Protein 3ZE3 (pdb70)

Sequence (583 aa):
GFTRIIKAAGYSSWKGLRRAAWINEAAFRQEGVAVLLCVVIAAWLDVDAVTRVLLISSSVMMLVMMIVEELLNSAIEAVVDRIGSEYHELSGRAKDLGSSAAVLIAIIDAVITWAILLWSHFGAWINEAAFRQEGVAVLLLCVVIAAWLLDVDAVTRVLLISSSVMMLVMIVEELLNSAIEAVVDRIGSEYHELSGRAKDLGSAAVLIAIIDAVITWAILLWSHFGRQEGVAVLLCVVVIAAWLDVDAVTRVLLISSSVVMLVMMIVELLNSAIEEAVVDRIGSEYHELSGRAKDLGSAAVLIAIIDAVITWAILLWSHFGAGYSSWKGLRRAAWIINEAAFRQEGVAVLLCVVIAAWLDVDAVTRVLLISSSSVMMLVMIVELLNSAIEAVVDRIGSEYHELSGRAKDLGSAAVLIAIIDAVITWAILLWSHFGVAVLLCVVIAAVDAVTRVLLISSVMMLVMIVELLNSAIEAVVDRIGSEYHELSGRAKDLGSAAVLIAIIDAVITWAILLWSHFGEGVAVLLCVVIAAWLDVDAVTRVLLISSSVMMLVMIVELLNSAIEEAVVDRIGSEYHELSGRRAKDLGSAAVLIAIIDAVITWAILLWSHFG

Solvent-accessible surface area: 27182 Å² total; per-residue (Å²): 58,152,100,81,107,100,127,43,49,34,93,4,156,115,0,34,135,24,14,106,102,69,108,48,73,14,79,125,34,6,73,51,13,111,104,30,31,80,81,0,51,205,32,129,21,87,38,16,14,49,3,9,0,7,25,17,10,18,30,9,14,2,2,31,0,4,8,21,0,3,56,5,3,7,61,42,40,18,121,103,184,54,117,50,11,36,128,0,72,103,27,0,47,41,0,15,105,31,1,59,90,29,6,91,87,8,28,61,65,4,51,182,65,67,127,96,112,50,76,101,64,84,45,15,62,41,38,24,6,40,18,36,20,38,13,2,54,0,12,17,20,117,22,90,18,25,13,23,2,8,0,5,24,7,11,16,18,13,19,1,2,18,2,3,30,15,0,3,76,3,4,7,54,31,47,37,121,139,165,68,115,34,9,10,68,0,63,14,5,0,15,0,0,19,56,19,0,71,68,4,9,96,51,2,43,42,42,19,28,200,98,60,161,121,209,139,69,32,85,49,26,109,103,32,48,85,77,0,66,202,14,132,15,90,25,19,14,66,9,10,0,36,41,13,18,33,19,20,57,2,3,40,32,3,16,31,0,3,56,3,4,5,64,38,44,19,120,108,182,62,133,46,12,25,62,0,67,81,0,0,55,16,0,19,98,34,1,72,68,4,10,94,39,2,36,30,23,5,45,152,66,67,140,101,114,17,150,28,173,118,0,37,167,14,2,104,95,80,46,65,52,8,77,72,17,9,54,4,10,113,57,0,42,87,18,0,68,164,12,101,13,82,17,25,4,54,2,9,0,12,25,10,0,22,18,0,15,1,2,13,0,2,18,4,0,4,55,18,8,4,66,103,30,33,125,130,178,55,130,46,13,12,126,0,68,99,29,0,58,34,0,10,102,35,0,24,74,4,1,32,60,3,1,36,38,2,0,128,68,72,21,50,174,59,27,122,104,34,37,82,112,7,91,79,81,21,24,10,52,5,11,7,15,28,13,17,23,20,23,56,1,2,75,38,3,10,36,0,5,47,23,2,5,78,20,167,9,11,124,171,58,108,85,10,34,101,0,26,7,5,0,13,0,0,15,26,16,0,74,56,5,11,92,61,4,47,57,39,7,64,183,66,122,119,124,175,31,102,62,23,116,106,37,28,70,82,0,61,206,48,136,21,89,15,20,12,56,3,9,0,9,27,11,12,19,19,14,24,1,2,60,29,3,14,33,0,3,56,3,4,18,64,8,4,23,58,74,46,162,35,163,3,67,175,0,85,95,43,0,55,36,0,18,102,23,0,68,77,6,9,94,64,4,43,52,37,6,41,166,72,79,147,97

CATH classification: 1.10.287.3610

InterPro domains:
  IPR000829 DAGK family [PF01219] (16-117)
  IPR000829 DAGK family [PS01069] (70-81)
  IPR000829 DAGK family [PTHR34299] (3-121)
  IPR033718 Diacylglycerol kinase, prokaryotic [cd14264] (9-117)
  IPR036945 Diacylglycerol kinase (DAGK) superfamily [G3DSA:1.10.287.3610] (1-122)

Foldseek 3Di:
DVVVVVVVVVVVVVLLVCQCVPDPVSVVLVVVLVVQLVCLVPDPDDPVLSCLLNVLSVVLVVLVSVLVVQLVVLVVVHPDDDDVSVVSNVVSVVVNVVSVVSNVVSCVVSVVVVVD/DVCPDPVNVVLVVVLVVQLVVLVPDPDDDVLSCLLNVLSVVLNVLVVVLVVQLVVLVVVHDPDDPVSVVSNVVSVVSSVVSVVSNVVSCCVSCPVVVD/DVLVVVLVVQLVVLVVDPDDPVLSCQLNVLSVVLVVLVVVLVVQLVVLVVVHDDDDPVSVVSNVVSVVSSVVSVVVSVVSCVVSVVVSVD/DDDVVVLVVCCCVPPPVLVVLVVVLVVQLVVLVVDPDDPVLSCLLNVLSVVLNVLVSVLVVQLCVLVVVDDDDDPVSVVSNVVSVVSSVVSVVSNVVSCVVSCVVVPD/DCLVVQLVVLVPDPVLSCLLNVLSVVLVVLVVVLVVQVCVQVPPPNVVDDGCPVSNVVSVVSSVVSVVSSVVSCCVSVVVVPD/DVCVLVVQLVVLVVDPDDPVLSCLLNVLSVVLVVLVVVLVVQVVVQVVCCVPPVDGDPCSNVVSVVSSVVSVVSNVVSCCVSVVVVPD

Organism: Escherichia coli (strain K12) (NCBI:txid83333)

Structure (mmCIF, N/CA/C/O backbone):
data_3ZE3
#
_entry.id   3ZE3
#
_cell.length_a   75.060
_cell.length_b   91.540
_cell.length_c   143.650
_cell.angle_alpha   90.00
_cell.angle_beta   90.00
_cell.angle_gamma   90.00
#
_symmetry.space_group_name_H-M   'P 21 21 21'
#
loop_
_entity.id
_entity.type
_entity.pdbx_description
1 polymer 'DIACYLGLYCEROL KINASE'
2 non-polymer (2R)-2,3-DIHYDROXYPROPYL(7Z)-PENTADEC-7-ENOATE
3 non-polymer (2S)-2,3-DIHYDROXYPROPYL(7Z)-PENTADEC-7-ENOATE
4 non-polymer 'ZINC ION'
5 non-polymer 'CITRATE ANION'
6 non-polymer 'ACETATE ION'
7 non-polymer 'SODIUM ION'
8 water water
#
loop_
_atom_site.group_PDB
_atom_site.id
_atom_site.type_symbol
_atom_site.label_atom_id
_atom_site.label_alt_id
_atom_site.label_comp_id
_atom_site.label_asym_id
_atom_site.label_entity_id
_atom_site.label_seq_id
_atom_site.pdbx_PDB_ins_code
_atom_site.Cartn_x
_atom_site.Cartn_y
_atom_site.Cartn_z
_atom_site.occupancy
_atom_site.B_iso_or_equiv
_atom_site.auth_seq_id
_atom_site.auth_comp_id
_atom_site.auth_asym_id
_atom_site.auth_atom_id
_atom_site.pdbx_PDB_model_num
ATOM 1 N N . GLY A 1 15 ? 51.732 44.796 93.629 1.00 102.60 6 GLY A N 1
ATOM 2 C CA . GLY A 1 15 ? 51.395 45.266 92.298 1.00 100.15 6 GLY A CA 1
ATOM 3 C C . GLY A 1 15 ? 49.901 45.253 92.037 1.00 100.97 6 GLY A C 1
ATOM 4 O O . GLY A 1 15 ? 49.329 46.254 91.612 1.00 95.34 6 GLY A O 1
ATOM 5 N N . PHE A 1 16 ? 49.269 44.114 92.299 1.00 108.21 7 PHE A N 1
ATOM 6 C CA . PHE A 1 16 ? 47.838 43.950 92.059 1.00 108.10 7 PHE A CA 1
ATOM 7 C C . PHE A 1 16 ? 46.986 44.677 93.098 1.00 97.64 7 PHE A C 1
ATOM 8 O O . PHE A 1 16 ? 46.063 45.413 92.750 1.00 89.88 7 PHE A O 1
ATOM 16 N N . THR A 1 17 ? 47.301 44.464 94.372 1.00 96.60 8 THR A N 1
ATOM 17 C CA . THR A 1 17 ? 46.574 45.104 95.463 1.00 91.90 8 THR A CA 1
ATOM 18 C C . THR A 1 17 ? 46.821 46.609 95.468 1.00 81.42 8 THR A C 1
ATOM 19 O O . THR A 1 17 ? 46.016 47.385 95.984 1.00 75.19 8 THR A O 1
ATOM 23 N N . ARG A 1 18 ? 47.945 47.005 94.884 1.00 83.35 9 ARG A N 1
ATOM 24 C CA . ARG A 1 18 ? 48.350 48.402 94.812 1.00 81.60 9 ARG A CA 1
ATOM 25 C C . ARG A 1 18 ? 47.516 49.183 93.795 1.00 74.72 9 ARG A C 1
ATOM 26 O O . ARG A 1 18 ? 47.187 50.351 94.014 1.00 69.84 9 ARG A O 1
ATOM 34 N N . ILE A 1 19 ? 47.173 48.531 92.688 1.00 69.34 10 ILE A N 1
ATOM 35 C CA . ILE A 1 19 ? 46.306 49.130 91.678 1.00 64.20 10 ILE A CA 1
ATOM 36 C C . ILE A 1 19 ? 44.906 49.345 92.242 1.00 56.97 10 ILE A C 1
ATOM 37 O O . ILE A 1 19 ? 44.289 50.389 92.028 1.00 50.65 10 ILE A O 1
ATOM 42 N N . ILE A 1 20 ? 44.413 48.343 92.964 1.00 59.28 11 ILE A N 1
ATOM 43 C CA . ILE A 1 20 ? 43.081 48.392 93.554 1.00 58.24 11 ILE A CA 1
ATOM 44 C C . ILE A 1 20 ? 42.966 49.524 94.567 1.00 52.47 11 ILE A C 1
ATOM 45 O O . ILE A 1 20 ? 41.994 50.280 94.554 1.00 50.20 11 ILE A O 1
ATOM 50 N N . LYS A 1 21 ? 43.961 49.632 95.443 1.00 47.19 12 LYS A N 1
ATOM 51 C CA . LYS A 1 21 ? 43.991 50.688 96.448 1.00 54.32 12 LYS A CA 1
ATOM 52 C C . LYS A 1 21 ? 44.005 52.062 95.790 1.00 48.47 12 LYS A C 1
ATOM 53 O O . LYS A 1 21 ? 43.262 52.960 96.184 1.00 39.28 12 LYS A O 1
ATOM 59 N N . ALA A 1 22 ? 44.853 52.210 94.778 1.00 41.50 13 ALA A N 1
ATOM 60 C CA . ALA A 1 22 ? 44.999 53.473 94.067 1.00 40.09 13 ALA A CA 1
ATOM 61 C C . ALA A 1 22 ? 43.717 53.837 93.322 1.00 40.09 13 ALA A C 1
ATOM 62 O O . ALA A 1 22 ? 43.329 55.004 93.264 1.00 34.42 13 ALA A O 1
ATOM 64 N N . ALA A 1 23 ? 43.064 52.829 92.754 1.00 40.58 14 ALA A N 1
ATOM 65 C CA . ALA A 1 23 ? 41.786 53.027 92.084 1.00 37.38 14 ALA A CA 1
ATOM 66 C C . ALA A 1 23 ? 40.742 53.548 93.067 1.00 37.74 14 ALA A C 1
ATOM 67 O O . ALA A 1 23 ? 39.952 54.432 92.735 1.00 36.22 14 ALA A O 1
ATOM 69 N N . GLY A 1 24 ? 40.747 52.994 94.277 1.00 37.32 15 GLY A N 1
ATOM 70 C CA . GLY A 1 24 ? 39.834 53.422 95.324 1.00 36.67 15 GLY A CA 1
ATOM 71 C C . GLY A 1 24 ? 40.020 54.879 95.706 1.00 34.05 15 GLY A C 1
ATOM 72 O O . GLY A 1 24 ? 39.045 55.609 95.895 1.00 33.52 15 GLY A O 1
ATOM 73 N N . TYR A 1 25 ? 41.275 55.305 95.820 1.00 33.71 16 TYR A N 1
ATOM 74 C CA . TYR A 1 25 ? 41.584 56.705 96.101 1.00 31.75 16 TYR A CA 1
ATOM 75 C C . TYR A 1 25 ? 41.096 57.595 94.965 1.00 29.72 16 TYR A C 1
ATOM 76 O O . TYR A 1 25 ? 40.532 58.666 95.203 1.00 28.50 16 TYR A O 1
ATOM 85 N N . SER A 1 26 ? 41.326 57.145 93.734 1.00 31.20 17 SER A N 1
ATOM 86 C CA A SER A 1 26 ? 40.939 57.898 92.542 0.84 28.94 17 SER A CA 1
ATOM 87 C CA B SER A 1 26 ? 40.944 57.913 92.554 0.16 29.50 17 SER A CA 1
ATOM 88 C C . SER A 1 26 ? 39.442 58.165 92.520 1.00 30.17 17 SER A C 1
ATOM 89 O O . SER A 1 26 ? 39.000 59.279 92.231 1.00 29.21 17 SER A O 1
ATOM 94 N N . TRP A 1 27 ? 38.665 57.131 92.827 1.00 30.86 18 TRP A N 1
ATOM 95 C CA . TRP A 1 27 ? 37.213 57.242 92.842 1.00 30.77 18 TRP A CA 1
ATOM 96 C C . TRP A 1 27 ? 36.720 58.209 93.917 1.00 41.40 18 TRP A C 1
ATOM 97 O O . TRP A 1 27 ? 35.800 58.991 93.679 1.00 36.45 18 TRP A O 1
ATOM 108 N N . LYS A 1 28 ? 37.334 58.153 95.096 1.00 34.97 19 LYS A N 1
ATOM 109 C CA . LYS A 1 28 ? 37.017 59.091 96.168 1.00 35.46 19 LYS A CA 1
ATOM 110 C C . LYS A 1 28 ? 37.339 60.523 95.750 1.00 26.08 19 LYS A C 1
ATOM 111 O O . LYS A 1 28 ? 36.653 61.464 96.145 1.00 32.76 19 LYS A O 1
ATOM 117 N N . GLY A 1 29 ? 38.391 60.683 94.953 1.00 25.49 20 GLY A N 1
ATOM 118 C CA . GLY A 1 29 ? 38.783 61.996 94.475 1.00 32.56 20 GLY A CA 1
ATOM 119 C C . GLY A 1 29 ? 37.764 62.571 93.509 1.00 28.77 20 GLY A C 1
ATOM 120 O O . GLY A 1 29 ? 37.364 63.731 93.624 1.00 32.97 20 GLY A O 1
ATOM 121 N N . LEU A 1 30 ? 37.346 61.751 92.552 1.00 29.61 21 LEU A N 1
ATOM 122 C CA . LEU A 1 30 ? 36.353 62.159 91.565 1.00 29.23 21 LEU A CA 1
ATOM 123 C C . LEU A 1 30 ? 35.014 62.439 92.230 1.00 31.88 21 LEU A C 1
ATOM 124 O O . LEU A 1 30 ? 34.350 63.427 91.919 1.00 29.16 21 LEU A O 1
ATOM 129 N N . ARG A 1 31 ? 34.633 61.564 93.155 1.00 29.53 22 ARG A N 1
ATOM 130 C CA A ARG A 1 31 ? 33.365 61.693 93.862 0.51 33.22 22 ARG A CA 1
ATOM 131 C CA B ARG A 1 31 ? 33.363 61.693 93.861 0.49 33.26 22 ARG A CA 1
ATOM 132 C C . ARG A 1 31 ? 33.304 62.978 94.680 1.00 33.70 22 ARG A C 1
ATOM 133 O O . ARG A 1 31 ? 32.298 63.687 94.665 1.00 32.49 22 ARG A O 1
ATOM 148 N N . ALA A 1 32 ? 34.387 63.270 95.396 1.00 34.18 23 ALA A N 1
ATOM 149 C CA . ALA A 1 32 ? 34.454 64.471 96.221 1.00 35.54 23 ALA A CA 1
ATOM 150 C C . ALA A 1 32 ? 34.405 65.736 95.367 1.00 31.19 23 ALA A C 1
ATOM 151 O O . ALA A 1 32 ? 33.687 66.680 95.691 1.00 32.90 23 ALA A O 1
ATOM 153 N N . ALA A 1 33 ? 35.163 65.752 94.274 1.00 26.47 24 ALA A N 1
ATOM 154 C CA . ALA A 1 33 ? 35.175 66.910 93.383 1.00 29.77 24 ALA A CA 1
ATOM 155 C C . ALA A 1 33 ? 33.785 67.145 92.794 1.00 27.56 24 ALA A C 1
ATOM 156 O O . ALA A 1 33 ? 33.316 68.279 92.717 1.00 30.27 24 ALA A O 1
ATOM 158 N N . TRP A 1 34 ? 33.132 66.059 92.395 1.00 28.49 25 TRP A N 1
ATOM 159 C CA . TRP A 1 34 ? 31.788 66.120 91.833 1.00 26.37 25 TRP A CA 1
ATOM 160 C C . TRP A 1 34 ? 30.783 66.649 92.849 1.00 28.81 25 TRP A C 1
ATOM 161 O O . TRP A 1 34 ? 30.062 67.604 92.579 1.00 29.68 25 TRP A O 1
ATOM 172 N N . ILE A 1 35 ? 30.747 66.028 94.023 1.00 31.75 26 ILE A N 1
ATOM 173 C CA . ILE A 1 35 ? 29.794 66.400 95.065 1.00 34.16 26 ILE A CA 1
ATOM 174 C C . ILE A 1 35 ? 29.962 67.843 95.545 1.00 34.18 26 ILE A C 1
ATOM 175 O O . ILE A 1 35 ? 28.978 68.540 95.800 1.00 32.98 26 ILE A O 1
ATOM 180 N N . ASN A 1 36 ? 31.209 68.293 95.642 1.00 28.19 27 ASN A N 1
ATOM 181 C CA . ASN A 1 36 ? 31.510 69.569 96.287 1.00 33.69 27 ASN A CA 1
ATOM 182 C C . ASN A 1 36 ? 31.231 70.835 95.469 1.00 35.87 27 ASN A C 1
ATOM 183 O O . ASN A 1 36 ? 30.927 71.879 96.040 1.00 34.51 27 ASN A O 1
ATOM 188 N N . GLU A 1 37 ? 31.339 70.759 94.146 1.00 25.17 28 GLU A N 1
ATOM 189 C CA . GLU A 1 37 ? 31.156 71.963 93.329 1.00 32.14 28 GLU A CA 1
ATOM 190 C C . GLU A 1 37 ? 30.352 71.747 92.053 1.00 31.07 28 GLU A C 1
ATOM 191 O O . GLU A 1 37 ? 30.673 70.876 91.244 1.00 30.53 28 GLU A O 1
ATOM 197 N N . ALA A 1 38 ? 29.319 72.566 91.874 1.00 28.68 29 ALA A N 1
ATOM 198 C CA . ALA A 1 38 ? 28.555 72.585 90.632 1.00 32.30 29 ALA A CA 1
ATOM 199 C C . ALA A 1 38 ? 29.453 72.891 89.434 1.00 24.73 29 ALA A C 1
ATOM 200 O O . ALA A 1 38 ? 29.242 72.368 88.342 1.00 23.89 29 ALA A O 1
ATOM 202 N N . ALA A 1 39 ? 30.456 73.738 89.644 1.00 25.03 30 ALA A N 1
ATOM 203 C CA . ALA A 1 39 ? 31.368 74.117 88.567 1.00 28.51 30 ALA A CA 1
ATOM 204 C C . ALA A 1 39 ? 32.134 72.906 88.042 1.00 28.55 30 ALA A C 1
ATOM 205 O O . ALA A 1 39 ? 32.356 72.779 86.838 1.00 22.16 30 ALA A O 1
ATOM 207 N N . PHE A 1 40 ? 32.535 72.018 88.948 1.00 23.00 31 PHE A N 1
ATOM 208 C CA . PHE A 1 40 ? 33.219 70.794 88.542 1.00 25.98 31 PHE A CA 1
ATOM 209 C C . PHE A 1 40 ? 32.271 69.848 87.814 1.00 25.40 31 PHE A C 1
ATOM 210 O O . PHE A 1 40 ? 32.640 69.245 86.807 1.00 26.18 31 PHE A O 1
ATOM 218 N N . ARG A 1 41 ? 31.054 69.710 88.334 1.00 22.45 32 ARG A N 1
ATOM 219 C CA . ARG A 1 41 ? 30.046 68.870 87.691 1.00 24.30 32 ARG A CA 1
ATOM 220 C C . ARG A 1 41 ? 29.787 69.335 86.260 1.00 25.74 32 ARG A C 1
ATOM 221 O O . ARG A 1 41 ? 29.706 68.525 85.339 1.00 25.71 32 ARG A O 1
ATOM 229 N N . GLN A 1 42 ? 29.678 70.647 86.082 1.00 26.78 33 GLN A N 1
ATOM 230 C CA . GLN A 1 42 ? 29.388 71.216 84.771 1.00 25.96 33 GLN A CA 1
ATOM 231 C C . GLN A 1 42 ? 30.579 71.079 83.823 1.00 24.05 33 GLN A C 1
ATOM 232 O O . GLN A 1 42 ? 30.404 70.856 82.628 1.00 26.07 33 GLN A O 1
ATOM 238 N N . GLU A 1 43 ? 31.787 71.201 84.363 1.00 25.20 34 GLU A N 1
ATOM 239 C CA . GLU A 1 43 ? 32.988 70.941 83.582 1.00 25.79 34 GLU A CA 1
ATOM 240 C C . GLU A 1 43 ? 33.036 69.476 83.147 1.00 27.64 34 GLU A C 1
ATOM 241 O O . GLU A 1 43 ? 33.362 69.170 82.002 1.00 29.91 34 GLU A O 1
ATOM 247 N N . GLY A 1 44 ? 32.708 68.575 84.071 1.00 27.87 35 GLY A N 1
ATOM 248 C CA . GLY A 1 44 ? 32.653 67.154 83.775 1.00 26.94 35 GLY A CA 1
ATOM 249 C C . GLY A 1 44 ? 31.658 66.827 82.674 1.00 31.64 35 GLY A C 1
ATOM 250 O O . GLY A 1 44 ? 31.937 66.012 81.794 1.00 31.61 35 GLY A O 1
ATOM 251 N N . VAL A 1 45 ? 30.493 67.468 82.726 1.00 28.93 36 VAL A N 1
ATOM 252 C CA . VAL A 1 45 ? 29.493 67.348 81.667 1.00 29.68 36 VAL A CA 1
ATOM 253 C C . VAL A 1 45 ? 30.071 67.774 80.320 1.00 29.36 36 VAL A C 1
ATOM 254 O O . VAL A 1 45 ? 29.914 67.076 79.313 1.00 28.72 36 VAL A O 1
ATOM 258 N N . ALA A 1 46 ? 30.754 68.915 80.312 1.00 24.36 37 ALA A N 1
ATOM 259 C CA . ALA A 1 46 ? 31.335 69.447 79.083 1.00 28.10 37 ALA A CA 1
ATOM 260 C C . ALA A 1 46 ? 32.391 68.506 78.507 1.00 30.49 37 ALA A C 1
ATOM 261 O O . ALA A 1 46 ? 32.433 68.267 77.301 1.00 29.05 37 ALA A O 1
ATOM 263 N N . VAL A 1 47 ? 33.252 67.985 79.372 1.00 27.68 38 VAL A N 1
ATOM 264 C CA . VAL A 1 47 ? 34.310 67.084 78.932 1.00 26.89 38 VAL A CA 1
ATOM 265 C C . VAL A 1 47 ? 33.730 65.784 78.376 1.00 25.56 38 VAL A C 1
ATOM 266 O O . VAL A 1 47 ? 34.134 65.321 77.309 1.00 28.74 38 VAL A O 1
ATOM 270 N N . LEU A 1 48 ? 32.769 65.214 79.093 1.00 30.01 39 LEU A N 1
ATOM 271 C CA . LEU A 1 48 ? 32.107 63.989 78.650 1.00 36.27 39 LEU A CA 1
ATOM 272 C C . LEU A 1 48 ? 31.382 64.168 77.317 1.00 38.32 39 LEU A C 1
ATOM 273 O O . LEU A 1 48 ? 31.463 63.306 76.436 1.00 34.55 39 LEU A O 1
ATOM 278 N N . LEU A 1 49 ? 30.675 65.286 77.173 1.00 30.83 40 LEU A N 1
ATOM 279 C CA . LEU A 1 49 ? 30.007 65.603 75.912 1.00 37.38 40 LEU A CA 1
ATOM 280 C C . LEU A 1 49 ? 31.008 65.707 74.768 1.00 32.43 40 LEU A C 1
ATOM 281 O O . LEU A 1 49 ? 30.764 65.203 73.676 1.00 29.09 40 LEU A O 1
ATOM 286 N N . CYS A 1 50 ? 32.135 66.365 75.022 1.00 27.39 41 CYS A N 1
ATOM 287 C CA . CYS A 1 50 ? 33.173 66.510 74.004 1.00 31.98 41 CYS A CA 1
ATOM 288 C C . CYS A 1 50 ? 33.759 65.161 73.583 1.00 30.51 41 CYS A C 1
ATOM 289 O O . CYS A 1 50 ? 34.015 64.928 72.399 1.00 27.07 41 CYS A O 1
ATOM 292 N N . VAL A 1 51 ? 33.971 64.281 74.557 1.00 27.08 42 VAL A N 1
ATOM 293 C CA . VAL A 1 51 ? 34.499 62.948 74.286 1.00 35.51 42 VAL A CA 1
ATOM 294 C C . VAL A 1 51 ? 33.519 62.130 73.441 1.00 30.80 42 VAL A C 1
ATOM 295 O O . VAL A 1 51 ? 33.918 61.463 72.484 1.00 33.68 42 VAL A O 1
ATOM 299 N N . VAL A 1 52 ? 32.238 62.194 73.793 1.00 30.60 43 VAL A N 1
ATOM 300 C CA . VAL A 1 52 ? 31.196 61.502 73.030 1.00 33.78 43 VAL A CA 1
ATOM 301 C C . VAL A 1 52 ? 31.120 62.019 71.595 1.00 36.07 43 VAL A C 1
ATOM 302 O O . VAL A 1 52 ? 31.065 61.237 70.642 1.00 40.37 43 VAL A O 1
ATOM 306 N N . ILE A 1 53 ? 31.123 63.340 71.448 1.00 32.94 44 ILE A N 1
ATOM 307 C CA . ILE A 1 53 ? 31.110 63.968 70.130 1.00 33.38 44 ILE A CA 1
ATOM 308 C C . ILE A 1 53 ? 32.308 63.533 69.289 1.00 39.86 44 ILE A C 1
ATOM 309 O O . ILE A 1 53 ? 32.158 63.132 68.131 1.00 39.92 44 ILE A O 1
ATOM 314 N N . ALA A 1 54 ? 33.498 63.613 69.878 1.00 33.52 45 ALA A N 1
ATOM 315 C CA . ALA A 1 54 ? 34.720 63.214 69.188 1.00 39.98 45 ALA A CA 1
ATOM 316 C C . ALA A 1 54 ? 34.658 61.751 68.753 1.00 30.85 45 ALA A C 1
ATOM 317 O O . ALA A 1 54 ? 35.158 61.393 67.694 1.00 33.76 45 ALA A O 1
ATOM 319 N N . ALA A 1 55 ? 34.032 60.916 69.576 1.00 41.95 46 ALA A N 1
ATOM 320 C CA . ALA A 1 55 ? 33.932 59.488 69.295 1.00 48.09 46 ALA A CA 1
ATOM 321 C C . ALA A 1 55 ? 33.043 59.192 68.089 1.00 48.67 46 ALA A C 1
ATOM 322 O O . ALA A 1 55 ? 33.212 58.171 67.424 1.00 49.11 46 ALA A O 1
ATOM 324 N N . TRP A 1 56 ? 32.103 60.090 67.809 1.00 43.87 47 TRP A N 1
ATOM 325 C CA . TRP A 1 56 ? 31.152 59.887 66.719 1.00 48.22 47 TRP A CA 1
ATOM 326 C C . TRP A 1 56 ? 31.485 60.710 65.475 1.00 43.65 47 TRP A C 1
ATOM 327 O O . TRP A 1 56 ? 30.917 60.489 64.408 1.00 47.33 47 TRP A O 1
ATOM 338 N N . LEU A 1 57 ? 32.406 61.654 65.619 1.00 46.79 48 LEU A N 1
ATOM 339 C CA . LEU A 1 57 ? 32.818 62.511 64.512 1.00 46.48 48 LEU A CA 1
ATOM 340 C C . LEU A 1 57 ? 33.497 61.711 63.402 1.00 50.15 48 LEU A C 1
ATOM 341 O O . LEU A 1 57 ? 34.240 60.767 63.674 1.00 50.37 48 LEU A O 1
ATOM 346 N N . ASP A 1 58 ? 33.245 62.093 62.153 1.00 49.15 49 ASP A N 1
ATOM 347 C CA . ASP A 1 58 ? 33.898 61.453 61.016 1.00 45.21 49 ASP A CA 1
ATOM 348 C C . ASP A 1 58 ? 35.215 62.156 60.694 1.00 43.86 49 ASP A C 1
ATOM 349 O O . ASP A 1 58 ? 35.306 62.935 59.745 1.00 60.53 49 ASP A O 1
ATOM 354 N N . VAL A 1 59 ? 36.230 61.880 61.505 1.00 42.86 50 VAL A N 1
ATOM 355 C CA . VAL A 1 59 ? 37.560 62.440 61.317 1.00 44.05 50 VAL A CA 1
ATOM 356 C C . VAL A 1 59 ? 38.548 61.287 61.388 1.00 43.06 50 VAL A C 1
ATOM 357 O O . VAL A 1 59 ? 38.166 60.172 61.739 1.00 41.58 50 VAL A O 1
ATOM 361 N N . ASP A 1 60 ? 39.813 61.538 61.063 1.00 42.65 51 ASP A N 1
ATOM 362 C CA . ASP A 1 60 ? 40.808 60.475 61.160 1.00 37.24 51 ASP A CA 1
ATOM 363 C C . ASP A 1 60 ? 41.209 60.201 62.612 1.00 34.40 51 ASP A C 1
ATOM 364 O O . ASP A 1 60 ? 40.829 60.940 63.525 1.00 32.14 51 ASP A O 1
ATOM 369 N N . ALA A 1 61 ? 41.973 59.132 62.807 1.00 33.68 52 ALA A N 1
ATOM 370 C CA . ALA A 1 61 ? 42.336 58.656 64.135 1.00 31.28 52 ALA A CA 1
ATOM 371 C C . ALA A 1 61 ? 43.086 59.704 64.950 1.00 29.23 52 ALA A C 1
ATOM 372 O O . ALA A 1 61 ? 42.773 59.929 66.120 1.00 28.16 52 ALA A O 1
ATOM 374 N N . VAL A 1 62 ? 44.070 60.344 64.327 1.00 29.78 53 VAL A N 1
ATOM 375 C CA . VAL A 1 62 ? 44.892 61.327 65.026 1.00 29.02 53 VAL A CA 1
ATOM 376 C C . VAL A 1 62 ? 44.094 62.552 65.475 1.00 29.07 53 VAL A C 1
ATOM 377 O O . VAL A 1 62 ? 44.325 63.080 66.564 1.00 29.73 53 VAL A O 1
ATOM 381 N N . THR A 1 63 ? 43.157 62.997 64.643 1.00 30.67 54 THR A N 1
ATOM 382 C CA . THR A 1 63 ? 42.293 64.118 65.000 1.00 33.97 54 THR A CA 1
ATOM 383 C C . THR A 1 63 ? 41.388 63.748 66.172 1.00 32.65 54 THR A C 1
ATOM 384 O O . THR A 1 63 ? 41.199 64.539 67.096 1.00 30.07 54 THR A O 1
ATOM 388 N N . ARG A 1 64 ? 40.836 62.539 66.127 1.00 29.64 55 ARG A N 1
ATOM 389 C CA . ARG A 1 64 ? 39.962 62.055 67.189 1.00 31.68 55 ARG A CA 1
ATOM 390 C C . ARG A 1 64 ? 40.693 62.060 68.530 1.00 28.88 55 ARG A C 1
ATOM 391 O O . ARG A 1 64 ? 40.147 62.487 69.550 1.00 29.36 55 ARG A O 1
ATOM 399 N N . VAL A 1 65 ? 41.937 61.594 68.518 1.00 26.87 56 VAL A N 1
ATOM 400 C CA . VAL A 1 65 ? 42.758 61.572 69.723 1.00 23.14 56 VAL A CA 1
ATOM 401 C C . VAL A 1 65 ? 43.042 62.978 70.248 1.00 28.59 56 VAL A C 1
ATOM 402 O O . VAL A 1 65 ? 42.959 63.226 71.454 1.00 30.41 56 VAL A O 1
ATOM 406 N N . LEU A 1 66 ? 43.367 63.897 69.342 1.00 25.71 57 LEU A N 1
ATOM 407 C CA . LEU A 1 66 ? 43.647 65.279 69.732 1.00 26.01 57 LEU A CA 1
ATOM 408 C C . LEU A 1 66 ? 42.431 65.944 70.370 1.00 26.04 57 LEU A C 1
ATOM 409 O O . LEU A 1 66 ? 42.558 66.689 71.337 1.00 25.21 57 LEU A O 1
ATOM 414 N N . LEU A 1 67 ? 41.252 65.672 69.823 1.00 23.51 58 LEU A N 1
ATOM 415 C CA . LEU A 1 67 ? 40.017 66.204 70.382 1.00 25.58 58 LEU A CA 1
ATOM 416 C C . LEU A 1 67 ? 39.780 65.658 71.787 1.00 31.66 58 LEU A C 1
ATOM 417 O O . LEU A 1 67 ? 39.435 66.401 72.707 1.00 27.44 58 LEU A O 1
ATOM 422 N N . ILE A 1 68 ? 39.981 64.355 71.947 1.00 29.47 59 ILE A N 1
ATOM 423 C CA . ILE A 1 68 ? 39.759 63.704 73.231 1.00 28.93 59 ILE A CA 1
ATOM 424 C C . ILE A 1 68 ? 40.819 64.070 74.270 1.00 22.46 59 ILE A C 1
ATOM 425 O O . ILE A 1 68 ? 40.482 64.471 75.378 1.00 24.31 59 ILE A O 1
ATOM 430 N N . SER A 1 69 ? 42.092 63.952 73.907 1.00 20.63 60 SER A N 1
ATOM 431 C CA A SER A 1 69 ? 43.178 64.198 74.850 0.46 25.00 60 SER A CA 1
ATOM 432 C CA B SER A 1 69 ? 43.183 64.201 74.846 0.54 25.06 60 SER A CA 1
ATOM 433 C C . SER A 1 69 ? 43.225 65.646 75.333 1.00 28.40 60 SER A C 1
ATOM 434 O O . SER A 1 69 ? 43.639 65.916 76.460 1.00 25.83 60 SER A O 1
ATOM 439 N N . SER A 1 70 ? 42.797 66.574 74.483 1.00 24.57 61 SER A N 1
ATOM 440 C CA . SER A 1 70 ? 42.817 67.981 74.862 1.00 24.58 61 SER A CA 1
ATOM 441 C C . SER A 1 70 ? 41.826 68.273 75.990 1.00 28.14 61 SER A C 1
ATOM 442 O O . SER A 1 70 ? 42.148 69.011 76.917 1.00 24.94 61 SER A O 1
ATOM 445 N N . VAL A 1 71 ? 40.631 67.688 75.923 1.00 24.97 62 VAL A N 1
ATOM 446 C CA . VAL A 1 71 ? 39.659 67.875 77.002 1.00 26.72 62 VAL A CA 1
ATOM 447 C C . VAL A 1 71 ? 40.004 67.033 78.236 1.00 28.00 62 VAL A C 1
ATOM 448 O O . VAL A 1 71 ? 39.725 67.436 79.362 1.00 26.51 62 VAL A O 1
ATOM 452 N N . MET A 1 72 ? 40.615 65.869 78.031 1.00 24.65 63 MET A N 1
ATOM 453 C CA A MET A 1 72 ? 41.080 65.029 79.137 0.53 29.64 63 MET A CA 1
ATOM 454 C CA B MET A 1 72 ? 41.033 65.059 79.166 0.47 29.40 63 MET A CA 1
ATOM 455 C C . MET A 1 72 ? 42.156 65.746 79.943 1.00 28.86 63 MET A C 1
ATOM 456 O O . MET A 1 72 ? 42.223 65.629 81.168 1.00 22.66 63 MET A O 1
ATOM 465 N N . LEU A 1 73 ? 43.012 66.482 79.237 1.00 16.74 64 LEU A N 1
ATOM 466 C CA . LEU A 1 73 ? 44.081 67.240 79.885 1.00 22.37 64 LEU A CA 1
ATOM 467 C C . LEU A 1 73 ? 43.496 68.312 80.799 1.00 19.66 64 LEU A C 1
ATOM 468 O O . LEU A 1 73 ? 44.030 68.576 81.873 1.00 22.22 64 LEU A O 1
ATOM 473 N N . VAL A 1 74 ? 42.401 68.927 80.363 1.00 20.17 65 VAL A N 1
ATOM 474 C CA . VAL A 1 74 ? 41.695 69.903 81.190 1.00 25.50 65 VAL A CA 1
ATOM 475 C C . VAL A 1 74 ? 41.308 69.290 82.534 1.00 28.35 65 VAL A C 1
ATOM 476 O O . VAL A 1 74 ? 41.515 69.898 83.580 1.00 24.43 65 VAL A O 1
ATOM 480 N N . MET A 1 75 ? 40.770 68.074 82.500 1.00 21.24 66 MET A N 1
ATOM 481 C CA A MET A 1 75 ? 40.350 67.379 83.713 0.66 24.53 66 MET A CA 1
ATOM 482 C CA B MET A 1 75 ? 40.355 67.397 83.726 0.34 24.18 66 MET A CA 1
ATOM 483 C C . MET A 1 75 ? 41.545 67.003 84.590 1.00 22.42 66 MET A C 1
ATOM 484 O O . MET A 1 75 ? 41.495 67.125 85.812 1.00 25.57 66 MET A O 1
ATOM 493 N N . ILE A 1 76 ? 42.615 66.543 83.950 1.00 20.98 67 ILE A N 1
ATOM 494 C CA . ILE A 1 76 ? 43.839 66.180 84.653 1.00 23.48 67 ILE A CA 1
ATOM 495 C C . ILE A 1 76 ? 44.411 67.372 85.422 1.00 27.28 67 ILE A C 1
ATOM 496 O O . ILE A 1 76 ? 44.735 67.268 86.605 1.00 19.73 67 ILE A O 1
ATOM 501 N N . VAL A 1 77 ? 44.524 68.507 84.740 1.00 18.96 68 VAL A N 1
ATOM 502 C CA . VAL A 1 77 ? 45.072 69.715 85.348 1.00 20.36 68 VAL A CA 1
ATOM 503 C C . VAL A 1 77 ? 44.128 70.256 86.424 1.00 22.64 68 VAL A C 1
ATOM 504 O O . VAL A 1 77 ? 44.572 70.717 87.476 1.00 23.32 68 VAL A O 1
ATOM 508 N N . GLU A 1 78 ? 42.829 70.191 86.155 1.00 20.47 69 GLU A N 1
ATOM 509 C CA A GLU A 1 78 ? 41.824 70.601 87.129 0.57 25.01 69 GLU A CA 1
ATOM 510 C CA B GLU A 1 78 ? 41.822 70.597 87.127 0.43 24.93 69 GLU A CA 1
ATOM 511 C C . GLU A 1 78 ? 41.965 69.796 88.417 1.00 25.61 69 GLU A C 1
ATOM 512 O O . GLU A 1 78 ? 41.883 70.344 89.513 1.00 26.64 69 GLU A O 1
ATOM 523 N N . LEU A 1 79 ? 42.185 68.493 88.278 1.00 20.67 70 LEU A N 1
ATOM 524 C CA . LEU A 1 79 ? 42.319 67.619 89.440 1.00 20.89 70 LEU A CA 1
ATOM 525 C C . LEU A 1 79 ? 43.628 67.866 90.192 1.00 24.48 70 LEU A C 1
ATOM 526 O O . LEU A 1 79 ? 43.649 67.879 91.421 1.00 24.83 70 LEU A O 1
ATOM 531 N N . LEU A 1 80 ? 44.717 68.069 89.454 1.00 19.56 71 LEU A N 1
ATOM 532 C CA . LEU A 1 80 ? 46.010 68.355 90.071 1.00 21.67 71 LEU A CA 1
ATOM 533 C C . LEU A 1 80 ? 45.970 69.694 90.811 1.00 25.58 71 LEU A C 1
ATOM 534 O O . LEU A 1 80 ? 46.487 69.818 91.921 1.00 24.00 71 LEU A O 1
ATOM 539 N N . ASN A 1 81 ? 45.347 70.690 90.192 1.00 22.55 72 ASN A N 1
ATOM 540 C CA . ASN A 1 81 ? 45.181 71.989 90.831 1.00 26.99 72 ASN A CA 1
ATOM 541 C C . ASN A 1 81 ? 44.307 71.926 92.076 1.00 25.50 72 ASN A C 1
ATOM 542 O O . ASN A 1 81 ? 44.602 72.565 93.086 1.00 25.35 72 ASN A O 1
ATOM 547 N N . SER A 1 82 ? 43.220 71.165 91.996 1.00 21.56 73 SER A N 1
ATOM 548 C CA . SER A 1 82 ? 42.337 71.000 93.144 1.00 27.61 73 SER A CA 1
ATOM 549 C C . SER A 1 82 ? 43.060 70.304 94.288 1.00 21.49 73 SER A C 1
ATOM 550 O O . SER A 1 82 ? 42.793 70.581 95.458 1.00 25.46 73 SER A O 1
ATOM 553 N N . ALA A 1 83 ? 43.973 69.399 93.946 1.00 21.03 74 ALA A N 1
ATOM 554 C CA . ALA A 1 83 ? 44.790 68.726 94.952 1.00 24.12 74 ALA A CA 1
ATOM 555 C C . ALA A 1 83 ? 45.681 69.737 95.672 1.00 25.81 74 ALA A C 1
ATOM 556 O O . ALA A 1 83 ? 45.813 69.706 96.895 1.00 26.43 74 ALA A O 1
ATOM 558 N N . ILE A 1 84 ? 46.279 70.638 94.896 1.00 24.02 75 ILE A N 1
ATOM 559 C CA . ILE A 1 84 ? 47.145 71.677 95.435 1.00 28.72 75 ILE A CA 1
ATOM 560 C C . ILE A 1 84 ? 46.356 72.638 96.326 1.00 25.96 75 ILE A C 1
ATOM 561 O O . ILE A 1 84 ? 46.820 73.021 97.394 1.00 28.13 75 ILE A O 1
ATOM 566 N N . GLU A 1 85 ? 45.154 73.006 95.889 1.00 23.28 76 GLU A N 1
ATOM 567 C CA . GLU A 1 85 ? 44.278 73.855 96.691 1.00 27.87 76 GLU A CA 1
ATOM 568 C C . GLU A 1 85 ? 43.913 73.187 98.014 1.00 26.24 76 GLU A C 1
ATOM 569 O O . GLU A 1 85 ? 43.807 73.849 99.048 1.00 28.24 76 GLU A O 1
ATOM 575 N N . ALA A 1 86 ? 43.721 71.872 97.974 1.00 26.72 77 ALA A N 1
ATOM 576 C CA . ALA A 1 86 ? 43.393 71.115 99.176 1.00 30.73 77 ALA A CA 1
ATOM 577 C C . ALA A 1 86 ? 44.523 71.187 100.206 1.00 30.21 77 ALA A C 1
ATOM 578 O O . ALA A 1 86 ? 44.273 71.387 101.392 1.00 32.70 77 ALA A O 1
ATOM 580 N N . VAL A 1 87 ? 45.762 71.028 99.748 1.00 29.34 78 VAL A N 1
ATOM 581 C CA . VAL A 1 87 ? 46.914 71.119 100.640 1.00 40.78 78 VAL A CA 1
ATOM 582 C C . VAL A 1 87 ? 47.028 72.517 101.241 1.00 32.56 78 VAL A C 1
ATOM 583 O O . VAL A 1 87 ? 47.282 72.668 102.435 1.00 35.25 78 VAL A O 1
ATOM 587 N N . VAL A 1 88 ? 46.843 73.534 100.405 1.00 31.62 79 VAL A N 1
ATOM 588 C CA . VAL A 1 88 ? 46.902 74.918 100.865 1.00 32.18 79 VAL A CA 1
ATOM 589 C C . VAL A 1 88 ? 45.839 75.188 101.923 1.00 34.20 79 VAL A C 1
ATOM 590 O O . VAL A 1 88 ? 46.126 75.772 102.970 1.00 36.71 79 VAL A O 1
ATOM 594 N N . ASP A 1 89 ? 44.613 74.755 101.652 1.00 33.46 80 ASP A N 1
ATOM 595 C CA . ASP A 1 89 ? 43.527 74.905 102.613 1.00 35.73 80 ASP A CA 1
ATOM 596 C C . ASP A 1 89 ? 43.799 74.090 103.878 1.00 38.39 80 ASP A C 1
ATOM 597 O O . ASP A 1 89 ? 43.418 74.493 104.976 1.00 41.20 80 ASP A O 1
ATOM 602 N N . ARG A 1 90 ? 44.472 72.953 103.712 1.00 37.83 81 ARG A N 1
ATOM 603 C CA . ARG A 1 90 ? 44.874 72.108 104.835 1.00 40.68 81 ARG A CA 1
ATOM 604 C C . ARG A 1 90 ? 45.800 72.850 105.798 1.00 43.11 81 ARG A C 1
ATOM 605 O O . ARG A 1 90 ? 45.638 72.771 107.019 1.00 46.43 81 ARG A O 1
ATOM 613 N N . ILE A 1 91 ? 46.769 73.567 105.240 1.00 41.80 82 ILE A N 1
ATOM 614 C CA . ILE A 1 91 ? 47.762 74.277 106.040 1.00 50.78 82 ILE A CA 1
ATOM 615 C C . ILE A 1 91 ? 47.119 75.351 106.917 1.00 54.01 82 ILE A C 1
ATOM 616 O O . ILE A 1 91 ? 47.520 75.554 108.064 1.00 54.58 82 ILE A O 1
ATOM 621 N N . GLY A 1 92 ? 46.109 76.024 106.380 1.00 60.17 83 GLY A N 1
ATOM 622 C CA . GLY A 1 92 ? 45.405 77.049 107.128 1.00 68.58 83 GLY A CA 1
ATOM 623 C C . GLY A 1 92 ? 44.459 77.862 106.269 1.00 82.17 83 GLY A C 1
ATOM 624 O O . GLY A 1 92 ? 44.702 78.067 105.079 1.00 79.55 83 GLY A O 1
ATOM 625 N N . SER A 1 93 ? 43.371 78.323 106.878 1.00 96.06 84 SER A N 1
ATOM 626 C CA . SER A 1 93 ? 42.399 79.156 106.184 1.00 103.35 84 SER A CA 1
ATOM 627 C C . SER A 1 93 ? 42.850 80.612 106.167 1.00 106.15 84 SER A C 1
ATOM 628 O O . SER A 1 93 ? 42.320 81.428 105.412 1.00 108.47 84 SER A O 1
ATOM 631 N N . GLU A 1 94 ? 43.834 80.930 107.003 1.00 102.14 85 GLU A N 1
ATOM 632 C CA . GLU A 1 94 ? 44.348 82.292 107.096 1.00 100.14 85 GLU A CA 1
ATOM 633 C C . GLU A 1 94 ? 45.102 82.689 105.832 1.00 96.37 85 GLU A C 1
ATOM 634 O O . GLU A 1 94 ? 45.612 81.836 105.105 1.00 82.16 85 GLU A O 1
ATOM 640 N N . TYR A 1 95 ? 45.166 83.992 105.576 1.00 106.36 86 TYR A N 1
ATOM 641 C CA . TYR A 1 95 ? 45.865 84.506 104.406 1.00 107.18 86 TYR A CA 1
ATOM 642 C C . TYR A 1 95 ? 47.377 84.381 104.551 1.00 101.31 86 TYR A C 1
ATOM 643 O O . TYR A 1 95 ? 47.928 84.560 105.638 1.00 106.40 86 TYR A O 1
ATOM 652 N N . HIS A 1 96 ? 48.039 84.068 103.442 1.00 84.96 87 HIS A N 1
ATOM 653 C CA . HIS A 1 96 ? 49.494 84.050 103.386 1.00 74.13 87 HIS A CA 1
ATOM 654 C C . HIS A 1 96 ? 49.948 84.243 101.944 1.00 69.36 87 HIS A C 1
ATOM 655 O O . HIS A 1 96 ? 49.304 83.753 101.015 1.00 55.65 87 HIS A O 1
ATOM 662 N N . GLU A 1 97 ? 51.054 84.960 101.767 1.00 69.59 88 GLU A N 1
ATOM 663 C CA . GLU A 1 97 ? 51.556 85.309 100.441 1.00 66.18 88 GLU A CA 1
ATOM 664 C C . GLU A 1 97 ? 51.755 84.088 99.545 1.00 54.64 88 GLU A C 1
ATOM 665 O O . GLU A 1 97 ? 51.301 84.066 98.403 1.00 50.58 88 GLU A O 1
ATOM 671 N N . LEU A 1 98 ? 52.433 83.074 100.072 1.00 54.47 89 LEU A N 1
ATOM 672 C CA . LEU A 1 98 ? 52.748 81.877 99.298 1.00 53.65 89 LEU A CA 1
ATOM 673 C C . LEU A 1 98 ? 51.523 80.997 99.068 1.00 46.53 89 LEU A C 1
ATOM 674 O O . LEU A 1 98 ? 51.463 80.251 98.091 1.00 43.96 89 LEU A O 1
ATOM 679 N N . SER A 1 99 ? 50.550 81.084 99.969 1.00 48.41 90 SER A N 1
ATOM 680 C CA . SER A 1 99 ? 49.289 80.374 99.786 1.00 45.35 90 SER A CA 1
ATOM 681 C C . SER A 1 99 ? 48.558 80.935 98.573 1.00 39.56 90 SER A C 1
ATOM 682 O O . SER A 1 99 ? 48.054 80.186 97.734 1.00 32.91 90 SER A O 1
ATOM 685 N N . GLY A 1 100 ? 48.515 82.261 98.484 1.00 39.21 91 GLY A N 1
ATOM 686 C CA . GLY A 1 100 ? 47.896 82.933 97.355 1.00 35.80 91 GLY A CA 1
ATOM 687 C C . GLY A 1 100 ? 48.636 82.662 96.058 1.00 33.31 91 GLY A C 1
ATOM 688 O O . GLY A 1 100 ? 48.023 82.389 95.023 1.00 31.45 91 GLY A O 1
ATOM 689 N N . ARG A 1 101 ? 49.963 82.732 96.115 1.00 34.41 92 ARG A N 1
ATOM 690 C CA . ARG A 1 101 ? 50.796 82.468 94.945 1.00 33.48 92 ARG A CA 1
ATOM 691 C C . ARG A 1 101 ? 50.591 81.050 94.409 1.00 30.67 92 ARG A C 1
ATOM 692 O O . ARG A 1 101 ? 50.471 80.845 93.199 1.00 29.06 92 ARG A O 1
ATOM 700 N N . ALA A 1 102 ? 50.545 80.080 95.318 1.00 30.10 93 ALA A N 1
ATOM 701 C CA . ALA A 1 102 ? 50.338 78.682 94.947 1.00 28.81 93 ALA A CA 1
ATOM 702 C C . ALA A 1 102 ? 49.039 78.490 94.173 1.00 31.28 93 ALA A C 1
ATOM 703 O O . ALA A 1 102 ? 49.018 77.845 93.125 1.00 26.35 93 ALA A O 1
ATOM 705 N N . LYS A 1 103 ? 47.955 79.052 94.697 1.00 27.90 94 LYS A N 1
ATOM 706 C CA . LYS A 1 103 ? 46.663 78.958 94.027 1.00 28.26 94 LYS A CA 1
ATOM 707 C C . LYS A 1 103 ? 46.632 79.740 92.715 1.00 24.85 94 LYS A C 1
ATOM 708 O O . LYS A 1 103 ? 45.957 79.341 91.769 1.00 24.26 94 LYS A O 1
ATOM 714 N N . ASP A 1 104 ? 47.363 80.850 92.663 1.00 26.65 95 ASP A N 1
ATOM 715 C CA . ASP A 1 104 ? 47.427 81.665 91.455 1.00 27.15 95 ASP A CA 1
ATOM 716 C C . ASP A 1 104 ? 48.114 80.890 90.334 1.00 30.96 95 ASP A C 1
ATOM 717 O O . ASP A 1 104 ? 47.627 80.849 89.206 1.00 25.46 95 ASP A O 1
ATOM 722 N N . LEU A 1 105 ? 49.248 80.276 90.656 1.00 25.49 96 LEU A N 1
ATOM 723 C CA . LEU A 1 105 ? 50.011 79.504 89.680 1.00 29.74 96 LEU A CA 1
ATOM 724 C C . LEU A 1 105 ? 49.200 78.331 89.145 1.00 24.02 96 LEU A C 1
ATOM 725 O O . LEU A 1 105 ? 49.148 78.100 87.937 1.00 23.64 96 LEU A O 1
ATOM 730 N N . GLY A 1 106 ? 48.554 77.602 90.051 1.00 23.98 97 GLY A N 1
ATOM 731 C CA . GLY A 1 106 ? 47.757 76.448 89.677 1.00 19.29 97 GLY A CA 1
ATOM 732 C C . GLY A 1 106 ? 46.535 76.806 88.851 1.00 26.98 97 GLY A C 1
ATOM 733 O O . GLY A 1 106 ? 46.160 76.071 87.937 1.00 24.24 97 GLY A O 1
ATOM 734 N N . SER A 1 107 ? 45.906 77.931 89.178 1.00 24.50 98 SER A N 1
ATOM 735 C CA A SER A 1 107 ? 44.751 78.411 88.427 0.39 25.49 98 SER A CA 1
ATOM 736 C CA B SER A 1 107 ? 44.749 78.400 88.426 0.61 25.38 98 SER A CA 1
ATOM 737 C C . SER A 1 107 ? 45.151 78.796 87.008 1.00 29.67 98 SER A C 1
ATOM 738 O O . SER A 1 107 ? 44.411 78.552 86.056 1.00 26.19 98 SER A O 1
ATOM 743 N N . ALA A 1 108 ? 46.327 79.403 86.873 1.00 21.52 99 ALA A N 1
ATOM 744 C CA . ALA A 1 108 ? 46.840 79.785 85.561 1.00 24.59 99 ALA A CA 1
ATOM 745 C C . ALA A 1 108 ? 47.047 78.544 84.696 1.00 21.24 99 ALA A C 1
ATOM 746 O O . ALA A 1 108 ? 46.755 78.555 83.502 1.00 27.09 99 ALA A O 1
ATOM 748 N N . ALA A 1 109 ? 47.543 77.474 85.311 1.00 23.79 100 ALA A N 1
ATOM 749 C CA . ALA A 1 109 ? 47.765 76.214 84.606 1.00 24.92 100 ALA A CA 1
ATOM 750 C C . ALA A 1 109 ? 46.457 75.632 84.075 1.00 23.06 100 ALA A C 1
ATOM 751 O O . ALA A 1 109 ? 46.397 75.141 82.949 1.00 21.15 100 ALA A O 1
ATOM 753 N N . VAL A 1 110 ? 45.418 75.681 84.903 1.00 20.18 101 VAL A N 1
ATOM 754 C CA . VAL A 1 110 ? 44.089 75.223 84.518 1.00 23.18 101 VAL A CA 1
ATOM 755 C C . VAL A 1 110 ? 43.561 76.013 83.319 1.00 26.94 101 VAL A C 1
ATOM 756 O O . VAL A 1 110 ? 43.063 75.434 82.353 1.00 26.78 101 VAL A O 1
ATOM 760 N N . LEU A 1 111 ? 43.683 77.336 83.382 1.00 27.48 102 LEU A N 1
ATOM 761 C CA . LEU A 1 111 ? 43.202 78.198 82.305 1.00 27.67 102 LEU A CA 1
ATOM 762 C C . LEU A 1 111 ? 43.925 77.942 80.990 1.00 27.59 102 LEU A C 1
ATOM 763 O O . LEU A 1 111 ? 43.309 77.956 79.923 1.00 31.91 102 LEU A O 1
ATOM 768 N N . ILE A 1 112 ? 45.232 77.717 81.066 1.00 28.75 103 ILE A N 1
ATOM 769 C CA . ILE A 1 112 ? 46.006 77.390 79.878 1.00 32.43 103 ILE A CA 1
ATOM 770 C C . ILE A 1 112 ? 45.474 76.117 79.224 1.00 31.57 103 ILE A C 1
ATOM 771 O O . ILE A 1 112 ? 45.266 76.071 78.012 1.00 31.29 103 ILE A O 1
ATOM 776 N N . ALA A 1 113 ? 45.242 75.092 80.036 1.00 28.52 104 ALA A N 1
ATOM 777 C CA . ALA A 1 113 ? 44.710 73.827 79.541 1.00 24.80 104 ALA A CA 1
ATOM 778 C C . ALA A 1 113 ? 43.359 74.021 78.849 1.00 27.14 104 ALA A C 1
ATOM 779 O O . ALA A 1 113 ? 43.105 73.442 77.790 1.00 26.74 104 ALA A O 1
ATOM 781 N N . ILE A 1 114 ? 42.505 74.845 79.450 1.00 27.12 105 ILE A N 1
ATOM 782 C CA . ILE A 1 114 ? 41.170 75.103 78.914 1.00 29.05 105 ILE A CA 1
ATOM 783 C C . ILE A 1 114 ? 41.207 75.854 77.586 1.00 34.77 105 ILE A C 1
ATOM 784 O O . ILE A 1 114 ? 40.571 75.442 76.612 1.00 33.82 105 ILE A O 1
ATOM 789 N N . ILE A 1 115 ? 41.964 76.947 77.549 1.00 29.99 106 ILE A N 1
ATOM 790 C CA . ILE A 1 115 ? 42.080 77.751 76.338 1.00 32.97 106 ILE A CA 1
ATOM 791 C C . ILE A 1 115 ? 42.701 76.932 75.209 1.00 29.82 106 ILE A C 1
ATOM 792 O O . ILE A 1 115 ? 42.280 77.024 74.058 1.00 31.42 106 ILE A O 1
ATOM 797 N N . ASP A 1 116 ? 43.694 76.120 75.555 1.00 30.40 107 ASP A N 1
ATOM 798 C CA . ASP A 1 116 ? 44.324 75.214 74.603 1.00 32.46 107 ASP A CA 1
ATOM 799 C C . ASP A 1 116 ? 43.327 74.218 74.009 1.00 30.73 107 ASP A C 1
ATOM 800 O O . ASP A 1 116 ? 43.366 73.934 72.815 1.00 30.70 107 ASP A O 1
ATOM 805 N N . ALA A 1 117 ? 42.443 73.691 74.850 1.00 26.67 108 ALA A N 1
ATOM 806 C CA . ALA A 1 117 ? 41.428 72.742 74.405 1.00 27.11 108 ALA A CA 1
ATOM 807 C C . ALA A 1 117 ? 40.437 73.414 73.469 1.00 28.70 108 ALA A C 1
ATOM 808 O O . ALA A 1 117 ? 40.086 72.862 72.427 1.00 36.02 108 ALA A O 1
ATOM 810 N N . VAL A 1 118 ? 39.992 74.611 73.846 1.00 26.51 109 VAL A N 1
ATOM 811 C CA . VAL A 1 118 ? 39.037 75.369 73.044 1.00 28.97 109 VAL A CA 1
ATOM 812 C C . VAL A 1 118 ? 39.604 75.681 71.664 1.00 35.17 109 VAL A C 1
ATOM 813 O O . VAL A 1 118 ? 38.929 75.505 70.646 1.00 30.86 109 VAL A O 1
ATOM 817 N N . ILE A 1 119 ? 40.851 76.138 71.639 1.00 30.27 110 ILE A N 1
ATOM 818 C CA . ILE A 1 119 ? 41.525 76.463 70.387 1.00 34.49 110 ILE A CA 1
ATOM 819 C C . ILE A 1 119 ? 41.768 75.206 69.550 1.00 29.81 110 ILE A C 1
ATOM 820 O O . ILE A 1 119 ? 41.588 75.221 68.337 1.00 35.49 110 ILE A O 1
ATOM 825 N N . THR A 1 120 ? 42.172 74.120 70.206 1.00 34.17 111 THR A N 1
ATOM 826 C CA . THR A 1 120 ? 42.393 72.850 69.515 1.00 34.69 111 THR A CA 1
ATOM 827 C C . THR A 1 120 ? 41.120 72.393 68.814 1.00 33.92 111 THR A C 1
ATOM 828 O O . THR A 1 120 ? 41.143 72.013 67.643 1.00 35.72 111 THR A O 1
ATOM 832 N N . TRP A 1 121 ? 40.005 72.452 69.535 1.00 31.27 112 TRP A N 1
ATOM 833 C CA . TRP A 1 121 ? 38.714 72.068 68.978 1.00 37.79 112 TRP A CA 1
ATOM 834 C C . TRP A 1 121 ? 38.262 72.982 67.844 1.00 40.51 112 TRP A C 1
ATOM 835 O O . TRP A 1 121 ? 37.752 72.508 66.827 1.00 36.37 112 TRP A O 1
ATOM 846 N N . ALA A 1 122 ? 38.451 74.288 68.014 1.00 36.54 113 ALA A N 1
ATOM 847 C CA . ALA A 1 122 ? 38.052 75.247 66.985 1.00 40.81 113 ALA A CA 1
ATOM 848 C C . ALA A 1 122 ? 38.857 75.049 65.705 1.00 39.25 113 ALA A C 1
ATOM 849 O O . ALA A 1 122 ? 38.302 75.045 64.608 1.00 42.29 113 ALA A O 1
ATOM 851 N N . ILE A 1 123 ? 40.167 74.886 65.852 1.00 43.72 114 ILE A N 1
ATOM 852 C CA . ILE A 1 123 ? 41.047 74.675 64.706 1.00 46.41 114 ILE A CA 1
ATOM 853 C C . ILE A 1 123 ? 40.720 73.377 63.964 1.00 45.65 114 ILE A C 1
ATOM 854 O O . ILE A 1 123 ? 40.577 73.367 62.744 1.00 42.23 114 ILE A O 1
ATOM 859 N N . LEU A 1 124 ? 40.594 72.284 64.708 1.00 39.77 115 LEU A N 1
ATOM 860 C CA . LEU A 1 124 ? 40.358 70.981 64.095 1.00 40.10 115 LEU A CA 1
ATOM 861 C C . LEU A 1 124 ? 38.964 70.861 63.481 1.00 44.66 115 LEU A C 1
ATOM 862 O O . LEU A 1 124 ? 38.805 70.285 62.406 1.00 44.40 115 LEU A O 1
ATOM 867 N N . LEU A 1 125 ? 37.957 71.405 64.158 1.00 44.14 116 LEU A N 1
ATOM 868 C CA . LEU A 1 125 ? 36.598 71.371 63.626 1.00 46.14 116 LEU A CA 1
ATOM 869 C C . LEU A 1 125 ? 36.449 72.278 62.412 1.00 57.33 116 LEU A C 1
ATOM 870 O O . LEU A 1 125 ? 35.647 72.001 61.520 1.00 61.74 116 LEU A O 1
ATOM 875 N N . TRP A 1 126 ? 37.218 73.362 62.375 1.00 52.20 117 TRP A N 1
ATOM 876 C CA . TRP A 1 126 ? 37.197 74.235 61.207 1.00 61.79 117 TRP A CA 1
ATOM 877 C C . TRP A 1 126 ? 37.951 73.605 60.043 1.00 65.22 117 TRP A C 1
ATOM 878 O O . TRP A 1 126 ? 37.552 73.749 58.889 1.00 69.31 117 TRP A O 1
ATOM 889 N N . SER A 1 127 ? 39.042 72.911 60.351 1.00 61.67 118 SER A N 1
ATOM 890 C CA . SER A 1 127 ? 39.793 72.192 59.332 1.00 66.28 118 SER A CA 1
ATOM 891 C C . SER A 1 127 ? 38.932 71.073 58.762 1.00 69.00 118 SER A C 1
ATOM 892 O O . SER A 1 127 ? 38.994 70.771 57.571 1.00 77.25 118 SER A O 1
ATOM 895 N N . HIS A 1 128 ? 38.118 70.473 59.623 1.00 67.80 119 HIS A N 1
ATOM 896 C CA . HIS A 1 128 ? 37.221 69.397 59.220 1.00 76.93 119 HIS A CA 1
ATOM 897 C C . HIS A 1 128 ? 36.056 69.910 58.376 1.00 77.17 119 HIS A C 1
ATOM 898 O O . HIS A 1 128 ? 35.796 69.394 57.291 1.00 80.77 119 HIS A O 1
ATOM 905 N N . PHE A 1 129 ? 35.363 70.929 58.876 1.00 75.38 120 PHE A N 1
ATOM 906 C CA . PHE A 1 129 ? 34.184 71.461 58.198 1.00 86.53 120 PHE A CA 1
ATOM 907 C C . PHE A 1 129 ? 34.496 72.620 57.254 1.00 98.57 120 PHE A C 1
ATOM 908 O O . PHE A 1 129 ? 34.159 73.768 57.541 1.00 106.06 120 PHE A O 1
ATOM 916 N N . GLY A 1 130 ? 35.135 72.314 56.129 1.00 101.67 121 GLY A N 1
ATOM 917 C CA . GLY A 1 130 ? 35.353 73.292 55.077 1.00 109.21 121 GLY A CA 1
ATOM 918 C C . GLY A 1 130 ? 36.367 74.376 55.391 1.00 110.88 121 GLY A C 1
ATOM 919 O O . GLY A 1 130 ? 37.003 74.920 54.489 1.00 113.70 121 GLY A O 1
ATOM 921 N N . ALA B 1 33 ? 67.091 59.685 94.202 1.00 108.10 24 ALA B N 1
ATOM 922 C CA . ALA B 1 33 ? 66.850 58.753 95.297 1.00 108.85 24 ALA B CA 1
ATOM 923 C C . ALA B 1 33 ? 65.476 58.101 95.171 1.00 102.68 24 ALA B C 1
ATOM 924 O O . ALA B 1 33 ? 65.312 56.912 95.447 1.00 101.11 24 ALA B O 1
ATOM 926 N N . TRP B 1 34 ? 64.494 58.891 94.750 1.00 95.76 25 TRP B N 1
ATOM 927 C CA . TRP B 1 34 ? 63.129 58.408 94.578 1.00 88.12 25 TRP B CA 1
ATOM 928 C C . TRP B 1 34 ? 63.034 57.409 93.430 1.00 80.12 25 TRP B C 1
ATOM 929 O O . TRP B 1 34 ? 62.157 56.546 93.418 1.00 74.59 25 TRP B O 1
ATOM 940 N N . ILE B 1 35 ? 63.945 57.530 92.470 1.00 80.71 26 ILE B N 1
ATOM 941 C CA . ILE B 1 35 ? 63.922 56.695 91.273 1.00 82.71 26 ILE B CA 1
ATOM 942 C C . ILE B 1 35 ? 64.409 55.274 91.564 1.00 84.02 26 ILE B C 1
ATOM 943 O O . ILE B 1 35 ? 64.369 54.399 90.697 1.00 82.79 26 ILE B O 1
ATOM 948 N N . ASN B 1 36 ? 64.860 55.047 92.793 1.00 83.96 27 ASN B N 1
ATOM 949 C CA . ASN B 1 36 ? 65.317 53.727 93.206 1.00 92.35 27 ASN B CA 1
ATOM 950 C C . ASN B 1 36 ? 64.255 52.972 93.999 1.00 92.97 27 ASN B C 1
ATOM 951 O O . ASN B 1 36 ? 64.516 51.897 94.540 1.00 98.93 27 ASN B O 1
ATOM 956 N N . GLU B 1 37 ? 63.057 53.542 94.061 1.00 86.92 28 GLU B N 1
ATOM 957 C CA . GLU B 1 37 ? 61.936 52.903 94.740 1.00 85.05 28 GLU B CA 1
ATOM 958 C C . GLU B 1 37 ? 61.174 51.999 93.774 1.00 79.35 28 GLU B C 1
ATOM 959 O O . GLU B 1 37 ? 61.070 52.299 92.586 1.00 78.41 28 GLU B O 1
ATOM 965 N N . ALA B 1 38 ? 60.650 50.893 94.294 1.00 77.31 29 ALA B N 1
ATOM 966 C CA . ALA B 1 38 ? 59.996 49.878 93.471 1.00 74.25 29 ALA B CA 1
ATOM 967 C C . ALA B 1 38 ? 58.778 50.407 92.717 1.00 76.22 29 ALA B C 1
ATOM 968 O O . ALA B 1 38 ? 58.514 49.996 91.586 1.00 78.68 29 ALA B O 1
ATOM 970 N N . ALA B 1 39 ? 58.041 51.317 93.346 1.00 69.94 30 ALA B N 1
ATOM 971 C CA . ALA B 1 39 ? 56.832 51.871 92.747 1.00 65.72 30 ALA B CA 1
ATOM 972 C C . ALA B 1 39 ? 57.138 52.669 91.482 1.00 60.68 30 ALA B C 1
ATOM 973 O O . ALA B 1 39 ? 56.514 52.459 90.439 1.00 52.90 30 ALA B O 1
ATOM 975 N N . PHE B 1 40 ? 58.098 53.584 91.580 1.00 58.53 31 PHE B N 1
ATOM 976 C CA . PHE B 1 40 ? 58.481 54.415 90.441 1.00 61.95 31 PHE B CA 1
ATOM 977 C C . PHE B 1 40 ? 59.149 53.598 89.343 1.00 54.15 31 PHE B C 1
ATOM 978 O O . PHE B 1 40 ? 58.966 53.871 88.156 1.00 49.45 31 PHE B O 1
ATOM 986 N N . ARG B 1 41 ? 59.927 52.598 89.746 1.00 50.89 32 ARG B N 1
ATOM 987 C CA . ARG B 1 41 ? 60.609 51.738 88.789 1.00 58.70 32 ARG B CA 1
ATOM 988 C C . ARG B 1 41 ? 59.616 50.963 87.933 1.00 56.86 32 ARG B C 1
ATOM 989 O O . ARG B 1 41 ? 59.790 50.848 86.721 1.00 54.01 32 ARG B O 1
ATOM 997 N N . GLN B 1 42 ? 58.571 50.443 88.568 1.00 55.06 33 GLN B N 1
ATOM 998 C CA . GLN B 1 42 ? 57.549 49.684 87.859 1.00 62.38 33 GLN B CA 1
ATOM 999 C C . GLN B 1 42 ? 56.751 50.574 86.910 1.00 53.40 33 GLN B C 1
ATOM 1000 O O . GLN B 1 42 ? 56.431 50.174 85.792 1.00 49.67 33 GLN B O 1
ATOM 1006 N N . GLU B 1 43 ? 56.438 51.784 87.360 1.00 53.38 34 GLU B N 1
ATOM 1007 C CA . GLU B 1 43 ? 55.702 52.739 86.542 1.00 51.95 34 GLU B CA 1
ATOM 1008 C C . GLU B 1 43 ? 56.580 53.297 85.431 1.00 45.40 34 GLU B C 1
ATOM 1009 O O . GLU B 1 43 ? 56.129 53.469 84.300 1.00 42.39 34 GLU B O 1
ATOM 1015 N N . GLY B 1 44 ? 57.834 53.580 85.766 1.00 46.72 35 GLY B N 1
ATOM 1016 C CA . GLY B 1 44 ? 58.779 54.115 84.807 1.00 46.22 35 GLY B CA 1
ATOM 1017 C C . GLY B 1 44 ? 59.064 53.150 83.676 1.00 45.06 35 GLY B C 1
ATOM 1018 O O . GLY B 1 44 ? 59.058 53.536 82.507 1.00 38.72 35 GLY B O 1
ATOM 1019 N N . VAL B 1 45 ? 59.304 51.890 84.026 1.00 38.62 36 VAL B N 1
ATOM 1020 C CA . VAL B 1 45 ? 59.666 50.882 83.039 1.00 35.59 36 VAL B CA 1
ATOM 1021 C C . VAL B 1 45 ? 58.520 50.599 82.065 1.00 36.64 36 VAL B C 1
ATOM 1022 O O . VAL B 1 45 ? 58.754 50.287 80.899 1.00 38.50 36 VAL B O 1
ATOM 1026 N N . ALA B 1 46 ? 57.284 50.738 82.538 1.00 39.19 37 ALA B N 1
ATOM 1027 C CA . ALA B 1 46 ? 56.117 50.520 81.692 1.00 39.48 37 ALA B CA 1
ATOM 1028 C C . ALA B 1 46 ? 56.012 51.613 80.634 1.00 42.40 37 ALA B C 1
ATOM 1029 O O . ALA B 1 46 ? 55.747 51.336 79.463 1.00 36.59 37 ALA B O 1
ATOM 1031 N N . VAL B 1 47 ? 56.220 52.856 81.057 1.00 35.57 38 VAL B N 1
ATOM 1032 C CA . VAL B 1 47 ? 56.215 53.994 80.145 1.00 28.71 38 VAL B CA 1
ATOM 1033 C C . VAL B 1 47 ? 57.402 53.914 79.190 1.00 30.90 38 VAL B C 1
ATOM 1034 O O . VAL B 1 47 ? 57.266 54.144 77.988 1.00 30.21 38 VAL B O 1
ATOM 1038 N N . LEU B 1 48 ? 58.563 53.574 79.740 1.00 31.68 39 LEU B N 1
ATOM 1039 C CA . LEU B 1 48 ? 59.786 53.439 78.959 1.00 33.38 39 LEU B CA 1
ATOM 1040 C C . LEU B 1 48 ? 59.626 52.401 77.852 1.00 37.47 39 LEU B C 1
ATOM 1041 O O . LEU B 1 48 ? 60.017 52.633 76.707 1.00 31.74 39 LEU B O 1
ATOM 1046 N N . LEU B 1 49 ? 59.040 51.261 78.201 1.00 34.82 40 LEU B N 1
ATOM 1047 C CA A LEU B 1 49 ? 58.831 50.194 77.230 0.65 33.81 40 LEU B CA 1
ATOM 1048 C CA B LEU B 1 49 ? 58.798 50.174 77.257 0.35 33.51 40 LEU B CA 1
ATOM 1049 C C . LEU B 1 49 ? 57.849 50.611 76.139 1.00 30.50 40 LEU B C 1
ATOM 1050 O O . LEU B 1 49 ? 58.031 50.259 74.973 1.00 29.88 40 LEU B O 1
ATOM 1059 N N . CYS B 1 50 ? 56.822 51.369 76.511 1.00 29.61 41 CYS B N 1
ATOM 1060 C CA . CYS B 1 50 ? 55.853 51.875 75.542 1.00 28.46 41 CYS B CA 1
ATOM 1061 C C . CYS B 1 50 ? 56.491 52.879 74.582 1.00 29.52 41 CYS B C 1
ATOM 1062 O O . CYS B 1 50 ? 56.162 52.912 73.396 1.00 27.52 41 CYS B O 1
ATOM 1065 N N . VAL B 1 51 ? 57.407 53.694 75.098 1.00 25.56 42 VAL B N 1
ATOM 1066 C CA . VAL B 1 51 ? 58.144 54.631 74.255 1.00 30.16 42 VAL B CA 1
ATOM 1067 C C . VAL B 1 51 ? 59.029 53.878 73.259 1.00 31.05 42 VAL B C 1
ATOM 1068 O O . VAL B 1 51 ? 59.080 54.219 72.075 1.00 25.86 42 VAL B O 1
ATOM 1072 N N . VAL B 1 52 ? 59.713 52.847 73.744 1.00 25.99 43 VAL B N 1
ATOM 1073 C CA . VAL B 1 52 ? 60.564 52.020 72.895 1.00 26.89 43 VAL B CA 1
ATOM 1074 C C . VAL B 1 52 ? 59.754 51.333 71.796 1.00 31.81 43 VAL B C 1
ATOM 1075 O O . VAL B 1 52 ? 60.151 51.324 70.629 1.00 31.13 43 VAL B O 1
ATOM 1079 N N . ILE B 1 53 ? 58.613 50.767 72.176 1.00 27.67 44 ILE B N 1
ATOM 1080 C CA . ILE B 1 53 ? 57.705 50.149 71.217 1.00 30.30 44 ILE B CA 1
ATOM 1081 C C . ILE B 1 53 ? 57.231 51.159 70.172 1.00 32.91 44 ILE B C 1
ATOM 1082 O O . ILE B 1 53 ? 57.242 50.876 68.975 1.00 29.15 44 ILE B O 1
ATOM 1087 N N . ALA B 1 54 ? 56.828 52.339 70.632 1.00 28.00 45 ALA B N 1
ATOM 1088 C CA . ALA B 1 54 ? 56.359 53.393 69.738 1.00 26.72 45 ALA B CA 1
ATOM 1089 C C . ALA B 1 54 ? 57.461 53.843 68.784 1.00 30.42 45 ALA B C 1
ATOM 1090 O O . ALA B 1 54 ? 57.192 54.225 67.645 1.00 30.22 45 ALA B O 1
ATOM 1092 N N . ALA B 1 55 ? 58.702 53.783 69.253 1.00 25.20 46 ALA B N 1
ATOM 1093 C CA . ALA B 1 55 ? 59.850 54.177 68.450 1.00 28.60 46 ALA B CA 1
ATOM 1094 C C . ALA B 1 55 ? 60.104 53.197 67.311 1.00 36.07 46 ALA B C 1
ATOM 1095 O O . ALA B 1 55 ? 60.742 53.547 66.320 1.00 28.41 46 ALA B O 1
ATOM 1097 N N . TRP B 1 56 ? 59.600 51.974 67.457 1.00 26.94 47 TRP B N 1
ATOM 1098 C CA . TRP B 1 56 ? 59.863 50.910 66.490 1.00 31.90 47 TRP B CA 1
ATOM 1099 C C . TRP B 1 56 ? 58.674 50.609 65.579 1.00 30.57 47 TRP B C 1
ATOM 1100 O O . TRP B 1 56 ? 58.840 50.018 64.515 1.00 32.66 47 TRP B O 1
ATOM 1111 N N . LEU B 1 57 ? 57.480 51.006 66.005 1.00 26.22 48 LEU B N 1
ATOM 1112 C CA A LEU B 1 57 ? 56.273 50.776 65.219 0.76 31.89 48 LEU B CA 1
ATOM 1113 C CA B LEU B 1 57 ? 56.267 50.788 65.223 0.24 31.32 48 LEU B CA 1
ATOM 1114 C C . LEU B 1 57 ? 56.344 51.467 63.860 1.00 30.99 48 LEU B C 1
ATOM 1115 O O . LEU B 1 57 ? 56.970 52.519 63.715 1.00 36.72 48 LEU B O 1
ATOM 1124 N N . ASP B 1 58 ? 55.706 50.866 62.864 1.00 36.14 49 ASP B N 1
ATOM 1125 C CA . ASP B 1 58 ? 55.657 51.469 61.540 1.00 39.80 49 ASP B CA 1
ATOM 1126 C C . ASP B 1 58 ? 54.380 52.291 61.405 1.00 39.31 49 ASP B C 1
ATOM 1127 O O . ASP B 1 58 ? 53.388 51.839 60.837 1.00 41.72 49 ASP B O 1
ATOM 1132 N N . VAL B 1 59 ? 54.418 53.497 61.959 1.00 33.54 50 VAL B N 1
ATOM 1133 C CA . VAL B 1 59 ? 53.292 54.417 61.920 1.00 31.93 50 VAL B CA 1
ATOM 1134 C C . VAL B 1 59 ? 53.800 55.749 61.393 1.00 31.84 50 VAL B C 1
ATOM 1135 O O . VAL B 1 59 ? 55.010 55.960 61.314 1.00 28.30 50 VAL B O 1
ATOM 1139 N N . ASP B 1 60 ? 52.894 56.653 61.033 1.00 28.32 51 ASP B N 1
ATOM 1140 C CA . ASP B 1 60 ? 53.339 57.964 60.577 1.00 32.18 51 ASP B CA 1
ATOM 1141 C C . ASP B 1 60 ? 53.791 58.822 61.759 1.00 28.80 51 ASP B C 1
ATOM 1142 O O . ASP B 1 60 ? 53.608 58.444 62.917 1.00 30.03 51 ASP B O 1
ATOM 1147 N N . ALA B 1 61 ? 54.387 59.969 61.456 1.00 29.72 52 ALA B N 1
ATOM 1148 C CA . ALA B 1 61 ? 55.005 60.813 62.472 1.00 31.65 52 ALA B CA 1
ATOM 1149 C C . ALA B 1 61 ? 54.035 61.302 63.547 1.00 27.92 52 ALA B C 1
ATOM 1150 O O . ALA B 1 61 ? 54.343 61.246 64.738 1.00 29.34 52 ALA B O 1
ATOM 1152 N N . VAL B 1 62 ? 52.873 61.792 63.128 1.00 25.63 53 VAL B N 1
ATOM 1153 C CA . VAL B 1 62 ? 51.899 62.329 64.072 1.00 27.37 53 VAL B CA 1
ATOM 1154 C C . VAL B 1 62 ? 51.380 61.249 65.026 1.00 33.55 53 VAL B C 1
ATOM 1155 O O . VAL B 1 62 ? 51.164 61.510 66.212 1.00 28.78 53 VAL B O 1
ATOM 1159 N N . THR B 1 63 ? 51.201 60.037 64.507 1.00 28.71 54 THR B N 1
ATOM 1160 C CA . THR B 1 63 ? 50.766 58.908 65.319 1.00 26.87 54 THR B CA 1
ATOM 1161 C C . THR B 1 63 ? 51.841 58.558 66.338 1.00 29.51 54 THR B C 1
ATOM 1162 O O . THR B 1 63 ? 51.544 58.314 67.507 1.00 28.98 54 THR B O 1
ATOM 1166 N N . ARG B 1 64 ? 53.093 58.548 65.888 1.00 22.91 55 ARG B N 1
ATOM 1167 C CA . ARG B 1 64 ? 54.216 58.203 66.752 1.00 23.47 55 ARG B CA 1
ATOM 1168 C C . ARG B 1 64 ? 54.337 59.180 67.922 1.00 27.83 55 ARG B C 1
ATOM 1169 O O . ARG B 1 64 ? 54.597 58.776 69.055 1.00 22.34 55 ARG B O 1
ATOM 1177 N N . VAL B 1 65 ? 54.135 60.462 67.639 1.00 22.27 56 VAL B N 1
ATOM 1178 C CA . VAL B 1 65 ? 54.190 61.497 68.666 1.00 25.65 56 VAL B CA 1
ATOM 1179 C C . VAL B 1 65 ? 53.096 61.311 69.715 1.00 24.34 56 VAL B C 1
ATOM 1180 O O . VAL B 1 65 ? 53.348 61.445 70.910 1.00 23.02 56 VAL B O 1
ATOM 1184 N N . LEU B 1 66 ? 51.885 60.991 69.268 1.00 21.44 57 LEU B N 1
ATOM 1185 C CA . LEU B 1 66 ? 50.770 60.783 70.186 1.00 23.52 57 LEU B CA 1
ATOM 1186 C C . LEU B 1 66 ? 50.938 59.538 71.063 1.00 25.84 57 LEU B C 1
ATOM 1187 O O . LEU B 1 66 ? 50.581 59.557 72.239 1.00 24.78 57 LEU B O 1
ATOM 1192 N N . LEU B 1 67 ? 51.472 58.463 70.490 1.00 26.39 58 LEU B N 1
ATOM 1193 C CA . LEU B 1 67 ? 51.737 57.248 71.255 1.00 24.15 58 LEU B CA 1
ATOM 1194 C C . LEU B 1 67 ? 52.747 57.536 72.361 1.00 23.74 58 LEU B C 1
ATOM 1195 O O . LEU B 1 67 ? 52.573 57.112 73.503 1.00 27.18 58 LEU B O 1
ATOM 1200 N N . ILE B 1 68 ? 53.794 58.274 72.012 1.00 25.11 59 ILE B N 1
ATOM 1201 C CA . ILE B 1 68 ? 54.850 58.621 72.955 1.00 27.76 59 ILE B CA 1
ATOM 1202 C C . ILE B 1 68 ? 54.386 59.626 74.009 1.00 28.49 59 ILE B C 1
ATOM 1203 O O . ILE B 1 68 ? 54.589 59.415 75.203 1.00 27.03 59 ILE B O 1
ATOM 1208 N N . SER B 1 69 ? 53.749 60.709 73.575 1.00 21.39 60 SER B N 1
ATOM 1209 C CA A SER B 1 69 ? 53.336 61.766 74.496 0.60 25.22 60 SER B CA 1
ATOM 1210 C CA B SER B 1 69 ? 53.328 61.766 74.492 0.40 24.52 60 SER B CA 1
ATOM 1211 C C . SER B 1 69 ? 52.266 61.309 75.490 1.00 23.37 60 SER B C 1
ATOM 1212 O O . SER B 1 69 ? 52.232 61.774 76.629 1.00 22.76 60 SER B O 1
ATOM 1217 N N . SER B 1 70 ? 51.393 60.403 75.060 1.00 24.28 61 SER B N 1
ATOM 1218 C CA . SER B 1 70 ? 50.316 59.939 75.931 1.00 24.10 61 SER B CA 1
ATOM 1219 C C . SER B 1 70 ? 50.855 59.155 77.124 1.00 23.58 61 SER B C 1
ATOM 1220 O O . SER B 1 70 ? 50.342 59.283 78.234 1.00 25.02 61 SER B O 1
ATOM 1223 N N . VAL B 1 71 ? 51.897 58.358 76.906 1.00 21.56 62 VAL B N 1
ATOM 1224 C CA . VAL B 1 71 ? 52.487 57.606 78.013 1.00 29.94 62 VAL B CA 1
ATOM 1225 C C . VAL B 1 71 ? 53.431 58.468 78.855 1.00 29.17 62 VAL B C 1
ATOM 1226 O O . VAL B 1 71 ? 53.547 58.268 80.064 1.00 22.72 62 VAL B O 1
ATOM 1230 N N . MET B 1 72 ? 54.095 59.434 78.227 1.00 21.09 63 MET B N 1
ATOM 1231 C CA A MET B 1 72 ? 54.950 60.338 78.985 0.55 28.59 63 MET B CA 1
ATOM 1232 C CA B MET B 1 72 ? 54.949 60.378 78.948 0.45 27.46 63 MET B CA 1
ATOM 1233 C C . MET B 1 72 ? 54.110 61.248 79.879 1.00 26.30 63 MET B C 1
ATOM 1234 O O . MET B 1 72 ? 54.566 61.668 80.939 1.00 26.97 63 MET B O 1
ATOM 1243 N N . LEU B 1 73 ? 52.877 61.523 79.463 1.00 21.18 64 LEU B N 1
ATOM 1244 C CA . LEU B 1 73 ? 51.959 62.303 80.285 1.00 23.04 64 LEU B CA 1
ATOM 1245 C C . LEU B 1 73 ? 51.592 61.538 81.560 1.00 25.54 64 LEU B C 1
ATOM 1246 O O . LEU B 1 73 ? 51.456 62.134 82.625 1.00 24.52 64 LEU B O 1
ATOM 1251 N N . VAL B 1 74 ? 51.437 60.220 81.452 1.00 23.48 65 VAL B N 1
ATOM 1252 C CA . VAL B 1 74 ? 51.181 59.395 82.632 1.00 29.65 65 VAL B CA 1
ATOM 1253 C C . VAL B 1 74 ? 52.301 59.572 83.658 1.00 21.04 65 VAL B C 1
ATOM 1254 O O . VAL B 1 74 ? 52.043 59.788 84.840 1.00 24.40 65 VAL B O 1
ATOM 1258 N N . MET B 1 75 ? 53.542 59.513 83.184 1.00 20.33 66 MET B N 1
ATOM 1259 C CA . MET B 1 75 ? 54.711 59.680 84.041 1.00 25.41 66 MET B CA 1
ATOM 1260 C C . MET B 1 75 ? 54.768 61.065 84.684 1.00 25.01 66 MET B C 1
ATOM 1261 O O . MET B 1 75 ? 55.052 61.192 85.876 1.00 28.51 66 MET B O 1
ATOM 1266 N N . ILE B 1 76 ? 54.495 62.095 83.887 1.00 20.99 67 ILE B N 1
ATOM 1267 C CA . ILE B 1 76 ? 54.440 63.471 84.371 1.00 23.97 67 ILE B CA 1
ATOM 1268 C C . ILE B 1 76 ? 53.434 63.622 85.509 1.00 24.91 67 ILE B C 1
ATOM 1269 O O . ILE B 1 76 ? 53.751 64.156 86.573 1.00 27.47 67 ILE B O 1
ATOM 1274 N N . VAL B 1 77 ? 52.219 63.140 85.275 1.00 21.79 68 VAL B N 1
ATOM 1275 C CA . VAL B 1 77 ? 51.147 63.238 86.257 1.00 26.31 68 VAL B CA 1
ATOM 1276 C C . VAL B 1 77 ? 51.449 62.419 87.513 1.00 27.49 68 VAL B C 1
ATOM 1277 O O . VAL B 1 77 ? 51.171 62.857 88.630 1.00 24.37 68 VAL B O 1
ATOM 1281 N N . GLU B 1 78 ? 52.030 61.238 87.333 1.00 23.62 69 GLU B N 1
ATOM 1282 C CA A GLU B 1 78 ? 52.411 60.400 88.465 0.56 26.37 69 GLU B CA 1
ATOM 1283 C CA B GLU B 1 78 ? 52.401 60.407 88.471 0.44 26.18 69 GLU B CA 1
ATOM 1284 C C . GLU B 1 78 ? 53.454 61.095 89.332 1.00 25.35 69 GLU B C 1
ATOM 1285 O O . GLU B 1 78 ? 53.397 61.032 90.559 1.00 26.91 69 GLU B O 1
ATOM 1296 N N . LEU B 1 79 ? 54.409 61.757 88.684 1.00 24.28 70 LEU B N 1
ATOM 1297 C CA . LEU B 1 79 ? 55.449 62.485 89.400 1.00 24.72 70 LEU B CA 1
ATOM 1298 C C . LEU B 1 79 ? 54.854 63.665 90.172 1.00 26.55 70 LEU B C 1
ATOM 1299 O O . LEU B 1 79 ? 55.227 63.917 91.318 1.00 26.75 70 LEU B O 1
ATOM 1304 N N . LEU B 1 80 ? 53.920 64.374 89.542 1.00 21.86 71 LEU B N 1
ATOM 1305 C CA . LEU B 1 80 ? 53.235 65.492 90.189 1.00 26.50 71 LEU B CA 1
ATOM 1306 C C . LEU B 1 80 ? 52.349 65.015 91.338 1.00 29.14 71 LEU B C 1
ATOM 1307 O O . LEU B 1 80 ? 52.267 65.664 92.384 1.00 25.93 71 LEU B O 1
ATOM 1312 N N . ASN B 1 81 ? 51.685 63.882 91.136 1.00 21.79 72 ASN B N 1
ATOM 1313 C CA . ASN B 1 81 ? 50.877 63.275 92.187 1.00 29.21 72 ASN B CA 1
ATOM 1314 C C . ASN B 1 81 ? 51.741 62.902 93.386 1.00 30.93 72 ASN B C 1
ATOM 1315 O O . ASN B 1 81 ? 51.358 63.124 94.535 1.00 26.05 72 ASN B O 1
ATOM 1320 N N . SER B 1 82 ? 52.910 62.336 93.106 1.00 29.07 73 SER B N 1
ATOM 1321 C CA . SER B 1 82 ? 53.849 61.945 94.151 1.00 30.66 73 SER B CA 1
ATOM 1322 C C . SER B 1 82 ? 54.433 63.153 94.873 1.00 26.44 73 SER B C 1
ATOM 1323 O O . SER B 1 82 ? 54.693 63.095 96.076 1.00 28.10 73 SER B O 1
ATOM 1326 N N . ALA B 1 83 ? 54.648 64.241 94.137 1.00 24.84 74 ALA B N 1
ATOM 1327 C CA . ALA B 1 83 ? 55.118 65.487 94.738 1.00 24.83 74 ALA B CA 1
ATOM 1328 C C . ALA B 1 83 ? 54.086 66.021 95.731 1.00 28.93 74 ALA B C 1
ATOM 1329 O O . ALA B 1 83 ? 54.434 66.444 96.833 1.00 31.56 74 ALA B O 1
ATOM 1331 N N . ILE B 1 84 ? 52.818 65.985 95.333 1.00 24.62 75 ILE B N 1
ATOM 1332 C CA . ILE B 1 84 ? 51.722 66.437 96.184 1.00 28.48 75 ILE B CA 1
ATOM 1333 C C . ILE B 1 84 ? 51.610 65.580 97.442 1.00 26.78 75 ILE B C 1
ATOM 1334 O O . ILE B 1 84 ? 51.436 66.103 98.542 1.00 29.60 75 ILE B O 1
ATOM 1339 N N . GLU B 1 85 ? 51.720 64.266 97.273 1.00 26.35 76 GLU B N 1
ATOM 1340 C CA . GLU B 1 85 ? 51.718 63.343 98.402 1.00 32.28 76 GLU B CA 1
ATOM 1341 C C . GLU B 1 85 ? 52.863 63.645 99.368 1.00 35.29 76 GLU B C 1
ATOM 1342 O O . GLU B 1 85 ? 52.718 63.502 100.583 1.00 31.46 76 GLU B O 1
ATOM 1348 N N . ALA B 1 86 ? 54.001 64.058 98.819 1.00 29.71 77 ALA B N 1
ATOM 1349 C CA . ALA B 1 86 ? 55.169 64.379 99.632 1.00 31.70 77 ALA B CA 1
ATOM 1350 C C . ALA B 1 86 ? 54.912 65.611 100.494 1.00 31.23 77 ALA B C 1
ATOM 1351 O O . ALA B 1 86 ? 55.274 65.641 101.670 1.00 33.28 77 ALA B O 1
ATOM 1353 N N . VAL B 1 87 ? 54.279 66.620 99.905 1.00 31.21 78 VAL B N 1
ATOM 1354 C CA . VAL B 1 87 ? 53.950 67.848 100.625 1.00 35.11 78 VAL B CA 1
ATOM 1355 C C . VAL B 1 87 ? 52.952 67.582 101.746 1.00 29.90 78 VAL B C 1
ATOM 1356 O O . VAL B 1 87 ? 53.073 68.133 102.840 1.00 33.44 78 VAL B O 1
ATOM 1360 N N . VAL B 1 88 ? 51.963 66.738 101.469 1.00 28.21 79 VAL B N 1
ATOM 1361 C CA . VAL B 1 88 ? 50.990 66.351 102.486 1.00 32.48 79 VAL B CA 1
ATOM 1362 C C . VAL B 1 88 ? 51.668 65.659 103.667 1.00 33.19 79 VAL B C 1
ATOM 1363 O O . VAL B 1 88 ? 51.444 66.018 104.824 1.00 34.43 79 VAL B O 1
ATOM 1367 N N . ASP B 1 89 ? 52.505 64.671 103.368 1.00 33.78 80 ASP B N 1
ATOM 1368 C CA . ASP B 1 89 ? 53.214 63.930 104.406 1.00 37.17 80 ASP B CA 1
ATOM 1369 C C . ASP B 1 89 ? 54.196 64.821 105.164 1.00 41.83 80 ASP B C 1
ATOM 1370 O O . ASP B 1 89 ? 54.463 64.599 106.346 1.00 41.07 80 ASP B O 1
ATOM 1375 N N . ARG B 1 90 ? 54.725 65.827 104.472 1.00 38.25 81 ARG B N 1
ATOM 1376 C CA . ARG B 1 90 ? 55.623 66.810 105.073 1.00 40.69 81 ARG B CA 1
ATOM 1377 C C . ARG B 1 90 ? 54.951 67.524 106.241 1.00 37.80 81 ARG B C 1
ATOM 1378 O O . ARG B 1 90 ? 55.567 67.761 107.282 1.00 40.17 81 ARG B O 1
ATOM 1386 N N . ILE B 1 91 ? 53.680 67.862 106.052 1.00 38.96 82 ILE B N 1
ATOM 1387 C CA . ILE B 1 91 ? 52.899 68.576 107.057 1.00 36.07 82 ILE B CA 1
ATOM 1388 C C . ILE B 1 91 ? 52.805 67.792 108.365 1.00 43.54 82 ILE B C 1
ATOM 1389 O O . ILE B 1 91 ? 52.887 68.366 109.450 1.00 48.36 82 ILE B O 1
ATOM 1394 N N . GLY B 1 92 ? 52.650 66.476 108.261 1.00 44.62 83 GLY B N 1
ATOM 1395 C CA . GLY B 1 92 ? 52.597 65.634 109.443 1.00 51.94 83 GLY B CA 1
ATOM 1396 C C . GLY B 1 92 ? 51.820 64.351 109.236 1.00 50.79 83 GLY B C 1
ATOM 1397 O O . GLY B 1 92 ? 51.318 64.087 108.144 1.00 51.21 83 GLY B O 1
ATOM 1398 N N . SER B 1 93 ? 51.720 63.551 110.293 1.00 47.29 84 SER B N 1
ATOM 1399 C CA . SER B 1 93 ? 51.018 62.275 110.227 1.00 51.16 84 SER B CA 1
ATOM 1400 C C . SER B 1 93 ? 49.622 62.353 110.843 1.00 48.08 84 SER B C 1
ATOM 1401 O O . SER B 1 93 ? 48.859 61.389 110.784 1.00 53.28 84 SER B O 1
ATOM 1404 N N . GLU B 1 94 ? 49.292 63.494 111.441 1.00 39.02 85 GLU B N 1
ATOM 1405 C CA . GLU B 1 94 ? 47.933 63.716 111.918 1.00 43.13 85 GLU B CA 1
ATOM 1406 C C . GLU B 1 94 ? 47.006 63.797 110.717 1.00 49.50 85 GLU B C 1
ATOM 1407 O O . GLU B 1 94 ? 47.204 64.628 109.830 1.00 50.07 85 GLU B O 1
ATOM 1413 N N . TYR B 1 95 ? 45.999 62.932 110.678 1.00 46.93 86 TYR B N 1
ATOM 1414 C CA . TYR B 1 95 ? 45.107 62.910 109.529 1.00 38.65 86 TYR B CA 1
ATOM 1415 C C . TYR B 1 95 ? 44.162 64.104 109.497 1.00 37.20 86 TYR B C 1
ATOM 1416 O O . TYR B 1 95 ? 43.633 64.527 110.521 1.00 39.54 86 TYR B O 1
ATOM 1425 N N . HIS B 1 96 ? 43.955 64.632 108.297 1.00 35.45 87 HIS B N 1
ATOM 1426 C CA . HIS B 1 96 ? 43.012 65.710 108.070 1.00 40.07 87 HIS B CA 1
ATOM 1427 C C . HIS B 1 96 ? 42.227 65.369 106.810 1.00 32.96 87 HIS B C 1
ATOM 1428 O O . HIS B 1 96 ? 42.771 64.771 105.879 1.00 31.46 87 HIS B O 1
ATOM 1435 N N . GLU B 1 97 ? 40.949 65.733 106.787 1.00 33.97 88 GLU B N 1
ATOM 1436 C CA . GLU B 1 97 ? 40.088 65.451 105.641 1.00 35.25 88 GLU B CA 1
ATOM 1437 C C . GLU B 1 97 ? 40.682 65.970 104.330 1.00 32.46 88 GLU B C 1
ATOM 1438 O O . GLU B 1 97 ? 40.633 65.292 103.303 1.00 34.41 88 GLU B O 1
ATOM 1444 N N . LEU B 1 98 ? 41.261 67.167 104.378 1.00 36.25 89 LEU B N 1
ATOM 1445 C CA . LEU B 1 98 ? 41.839 67.792 103.190 1.00 32.08 89 LEU B CA 1
ATOM 1446 C C . LEU B 1 98 ? 43.145 67.129 102.762 1.00 35.08 89 LEU B C 1
ATOM 1447 O O . LEU B 1 98 ? 43.524 67.193 101.591 1.00 33.62 89 LEU B O 1
ATOM 1452 N N . SER B 1 99 ? 43.831 66.494 103.708 1.00 29.56 90 SER B N 1
ATOM 1453 C CA . SER B 1 99 ? 45.032 65.726 103.383 1.00 26.45 90 SER B CA 1
ATOM 1454 C C . SER B 1 99 ? 44.678 64.502 102.545 1.00 27.17 90 SER B C 1
ATOM 1455 O O . SER B 1 99 ? 45.340 64.206 101.549 1.00 28.05 90 SER B O 1
ATOM 1458 N N . GLY B 1 100 ? 43.632 63.793 102.956 1.00 29.81 91 GLY B N 1
ATOM 1459 C CA . GLY B 1 100 ? 43.143 62.657 102.201 1.00 25.97 91 GLY B CA 1
ATOM 1460 C C . GLY B 1 100 ? 42.609 63.091 100.847 1.00 27.37 91 GLY B C 1
ATOM 1461 O O . GLY B 1 100 ? 42.839 62.424 99.840 1.00 27.47 91 GLY B O 1
ATOM 1462 N N . ARG B 1 101 ? 41.901 64.217 100.827 1.00 28.43 92 ARG B N 1
ATOM 1463 C CA . ARG B 1 101 ? 41.307 64.728 99.597 1.00 29.60 92 ARG B CA 1
ATOM 1464 C C . ARG B 1 101 ? 42.370 65.091 98.566 1.00 29.51 92 ARG B C 1
ATOM 1465 O O . ARG B 1 101 ? 42.233 64.758 97.392 1.00 27.33 92 ARG B O 1
ATOM 1473 N N . ALA B 1 102 ? 43.426 65.768 99.013 1.00 23.64 93 ALA B N 1
ATOM 1474 C CA . ALA B 1 102 ? 44.536 66.131 98.136 1.00 25.52 93 ALA B CA 1
ATOM 1475 C C . ALA B 1 102 ? 45.136 64.902 97.465 1.00 31.06 93 ALA B C 1
ATOM 1476 O O . ALA B 1 102 ? 45.377 64.900 96.259 1.00 26.40 93 ALA B O 1
ATOM 1478 N N . LYS B 1 103 ? 45.366 63.853 98.250 1.00 25.82 94 LYS B N 1
ATOM 1479 C CA . LYS B 1 103 ? 45.913 62.610 97.714 1.00 26.92 94 LYS B CA 1
ATOM 1480 C C . LYS B 1 103 ? 44.938 61.915 96.765 1.00 26.57 94 LYS B C 1
ATOM 1481 O O . LYS B 1 103 ? 45.346 61.395 95.728 1.00 28.20 94 LYS B O 1
ATOM 1487 N N . ASP B 1 104 ? 43.656 61.909 97.126 1.00 23.24 95 ASP B N 1
ATOM 1488 C CA . ASP B 1 104 ? 42.624 61.304 96.288 1.00 26.38 95 ASP B CA 1
ATOM 1489 C C . ASP B 1 104 ? 42.526 62.021 94.941 1.00 27.76 95 ASP B C 1
ATOM 1490 O O . ASP B 1 104 ? 42.398 61.383 93.895 1.00 26.58 95 ASP B O 1
ATOM 1495 N N . LEU B 1 105 ? 42.578 63.349 94.982 1.00 23.75 96 LEU B N 1
ATOM 1496 C CA . LEU B 1 105 ? 42.480 64.167 93.776 1.00 21.44 96 LEU B CA 1
ATOM 1497 C C . LEU B 1 105 ? 43.680 63.937 92.862 1.00 28.04 96 LEU B C 1
ATOM 1498 O O . LEU B 1 105 ? 43.535 63.860 91.643 1.00 23.74 96 LEU B O 1
ATOM 1503 N N . GLY B 1 106 ? 44.862 63.822 93.459 1.00 28.11 97 GLY B N 1
ATOM 1504 C CA . GLY B 1 106 ? 46.067 63.525 92.709 1.00 23.47 97 GLY B CA 1
ATOM 1505 C C . GLY B 1 106 ? 46.000 62.157 92.056 1.00 29.45 97 GLY B C 1
ATOM 1506 O O . GLY B 1 106 ? 46.445 61.979 90.922 1.00 27.82 97 GLY B O 1
ATOM 1507 N N . SER B 1 107 ? 45.436 61.190 92.777 1.00 22.70 98 SER B N 1
ATOM 1508 C CA . SER B 1 107 ? 45.275 59.837 92.260 1.00 29.70 98 SER B CA 1
ATOM 1509 C C . SER B 1 107 ? 44.299 59.826 91.092 1.00 25.02 98 SER B C 1
ATOM 1510 O O . SER B 1 107 ? 44.506 59.116 90.108 1.00 25.19 98 SER B O 1
ATOM 1513 N N . ALA B 1 108 ? 43.234 60.615 91.212 1.00 22.33 99 ALA B N 1
ATOM 1514 C CA . ALA B 1 108 ? 42.228 60.710 90.162 1.00 23.01 99 ALA B CA 1
ATOM 1515 C C . ALA B 1 108 ? 42.845 61.269 88.886 1.00 23.76 99 ALA B C 1
ATOM 1516 O O . ALA B 1 108 ? 42.494 60.854 87.784 1.00 25.23 99 ALA B O 1
ATOM 1518 N N . ALA B 1 109 ? 43.758 62.221 89.042 1.00 20.92 100 ALA B N 1
ATOM 1519 C CA . ALA B 1 109 ? 44.459 62.800 87.897 1.00 22.87 100 ALA B CA 1
ATOM 1520 C C . ALA B 1 109 ? 45.262 61.732 87.154 1.00 26.53 100 ALA B C 1
ATOM 1521 O O . ALA B 1 109 ? 45.242 61.673 85.924 1.00 22.54 100 ALA B O 1
ATOM 1523 N N . VAL B 1 110 ? 45.962 60.892 87.912 1.00 20.44 101 VAL B N 1
ATOM 1524 C CA . VAL B 1 110 ? 46.741 59.796 87.344 1.00 21.17 101 VAL B CA 1
ATOM 1525 C C . VAL B 1 110 ? 45.842 58.827 86.581 1.00 30.68 101 VAL B C 1
ATOM 1526 O O . VAL B 1 110 ? 46.173 58.390 85.478 1.00 29.32 101 VAL B O 1
ATOM 1530 N N . LEU B 1 111 ? 44.698 58.505 87.175 1.00 23.69 102 LEU B N 1
ATOM 1531 C CA . LEU B 1 111 ? 43.727 57.618 86.546 1.00 27.95 102 LEU B CA 1
ATOM 1532 C C . LEU B 1 111 ? 43.260 58.160 85.195 1.00 26.98 102 LEU B C 1
ATOM 1533 O O . LEU B 1 111 ? 43.201 57.423 84.209 1.00 24.75 102 LEU B O 1
ATOM 1538 N N . ILE B 1 112 ? 42.926 59.445 85.154 1.00 21.68 103 ILE B N 1
ATOM 1539 C CA . ILE B 1 112 ? 42.475 60.068 83.913 1.00 25.39 103 ILE B CA 1
ATOM 1540 C C . ILE B 1 112 ? 43.592 60.055 82.869 1.00 27.68 103 ILE B C 1
ATOM 1541 O O . ILE B 1 112 ? 43.348 59.828 81.682 1.00 25.17 103 ILE B O 1
ATOM 1546 N N . ALA B 1 113 ? 44.821 60.285 83.319 1.00 18.28 104 ALA B N 1
ATOM 1547 C CA . ALA B 1 113 ? 45.975 60.232 82.430 1.00 23.76 104 ALA B CA 1
ATOM 1548 C C . ALA B 1 113 ? 46.150 58.835 81.840 1.00 26.78 104 ALA B C 1
ATOM 1549 O O . ALA B 1 113 ? 46.405 58.684 80.646 1.00 24.30 104 ALA B O 1
ATOM 1551 N N . ILE B 1 114 ? 46.001 57.817 82.683 1.00 21.78 105 ILE B N 1
ATOM 1552 C CA . ILE B 1 114 ? 46.144 56.434 82.247 1.00 25.63 105 ILE B CA 1
ATOM 1553 C C . ILE B 1 114 ? 45.051 56.046 81.253 1.00 29.39 105 ILE B C 1
ATOM 1554 O O . ILE B 1 114 ? 45.326 55.412 80.234 1.00 28.55 105 ILE B O 1
ATOM 1559 N N . ILE B 1 115 ? 43.816 56.442 81.552 1.00 27.45 106 ILE B N 1
ATOM 1560 C CA . ILE B 1 115 ? 42.692 56.192 80.658 1.00 32.30 106 ILE B CA 1
ATOM 1561 C C . ILE B 1 115 ? 42.924 56.875 79.311 1.00 27.96 106 ILE B C 1
ATOM 1562 O O . ILE B 1 115 ? 42.674 56.292 78.256 1.00 27.34 106 ILE B O 1
ATOM 1567 N N . ASP B 1 116 ? 43.429 58.103 79.358 1.00 25.42 107 ASP B N 1
ATOM 1568 C CA . ASP B 1 116 ? 43.770 58.844 78.149 1.00 26.73 107 ASP B CA 1
ATOM 1569 C C . ASP B 1 116 ? 44.805 58.096 77.307 1.00 25.29 107 ASP B C 1
ATOM 1570 O O . ASP B 1 116 ? 44.700 58.047 76.082 1.00 24.67 107 ASP B O 1
ATOM 1575 N N . ALA B 1 117 ? 45.797 57.512 77.972 1.00 23.08 108 ALA B N 1
ATOM 1576 C CA . ALA B 1 117 ? 46.842 56.759 77.286 1.00 26.50 108 ALA B CA 1
ATOM 1577 C C . ALA B 1 117 ? 46.283 55.500 76.630 1.00 25.02 108 ALA B C 1
ATOM 1578 O O . ALA B 1 117 ? 46.609 55.190 75.484 1.00 25.90 108 ALA B O 1
ATOM 1580 N N . VAL B 1 118 ? 45.441 54.777 77.365 1.00 23.97 109 VAL B N 1
ATOM 1581 C CA . VAL B 1 118 ? 44.833 53.553 76.848 1.00 27.26 109 VAL B CA 1
ATOM 1582 C C . VAL B 1 118 ? 43.949 53.859 75.644 1.00 29.60 109 VAL B C 1
ATOM 1583 O O . VAL B 1 118 ? 43.987 53.152 74.637 1.00 28.54 109 VAL B O 1
ATOM 1587 N N . ILE B 1 119 ? 43.162 54.924 75.751 1.00 27.31 110 ILE B N 1
ATOM 1588 C CA . ILE B 1 119 ? 42.292 55.353 74.659 1.00 28.22 110 ILE B CA 1
ATOM 1589 C C . ILE B 1 119 ? 43.107 55.766 73.431 1.00 24.65 110 ILE B C 1
ATOM 1590 O O . ILE B 1 119 ? 42.780 55.406 72.299 1.00 30.75 110 ILE B O 1
ATOM 1595 N N . THR B 1 120 ? 44.176 56.518 73.668 1.00 25.62 111 THR B N 1
ATOM 1596 C CA . THR B 1 120 ? 45.060 56.958 72.596 1.00 23.63 111 THR B CA 1
ATOM 1597 C C . THR B 1 120 ? 45.650 55.776 71.822 1.00 25.42 111 THR B C 1
ATOM 1598 O O . THR B 1 120 ? 45.541 55.711 70.597 1.00 26.97 111 THR B O 1
ATOM 1602 N N . TRP B 1 121 ? 46.268 54.844 72.540 1.00 25.44 112 TRP B N 1
ATOM 1603 C CA . TRP B 1 121 ? 46.881 53.678 71.909 1.00 35.08 112 TRP B CA 1
ATOM 1604 C C . TRP B 1 121 ? 45.848 52.792 71.212 1.00 34.73 112 TRP B C 1
ATOM 1605 O O . TRP B 1 121 ? 46.106 52.268 70.132 1.00 31.28 112 TRP B O 1
ATOM 1616 N N . ALA B 1 122 ? 44.677 52.639 71.823 1.00 34.08 113 ALA B N 1
ATOM 1617 C CA . ALA B 1 122 ? 43.608 51.837 71.230 1.00 33.12 113 ALA B CA 1
ATOM 1618 C C . ALA B 1 122 ? 43.113 52.423 69.908 1.00 32.32 113 ALA B C 1
ATOM 1619 O O . ALA B 1 122 ? 42.994 51.711 68.912 1.00 34.58 113 ALA B O 1
ATOM 1621 N N . ILE B 1 123 ? 42.829 53.722 69.902 1.00 31.68 114 ILE B N 1
ATOM 1622 C CA . ILE B 1 123 ? 42.335 54.388 68.698 1.00 36.28 114 ILE B CA 1
ATOM 1623 C C . ILE B 1 123 ? 43.365 54.363 67.570 1.00 33.17 114 ILE B C 1
ATOM 1624 O O . ILE B 1 123 ? 43.034 54.092 66.419 1.00 35.35 114 ILE B O 1
ATOM 1629 N N . LEU B 1 124 ? 44.619 54.640 67.908 1.00 33.26 115 LEU B N 1
ATOM 1630 C CA . LEU B 1 124 ? 45.663 54.767 66.896 1.00 41.68 115 LEU B CA 1
ATOM 1631 C C . LEU B 1 124 ? 46.119 53.426 66.317 1.00 35.36 115 LEU B C 1
ATOM 1632 O O . LEU B 1 124 ? 46.517 53.348 65.157 1.00 37.32 115 LEU B O 1
ATOM 1637 N N . LEU B 1 125 ? 46.056 52.376 67.128 1.00 36.73 116 LEU B N 1
ATOM 1638 C CA . LEU B 1 125 ? 46.585 51.078 66.725 1.00 41.44 116 LEU B CA 1
ATOM 1639 C C . LEU B 1 125 ? 45.494 50.060 66.415 1.00 50.66 116 LEU B C 1
ATOM 1640 O O . LEU B 1 125 ? 45.784 48.893 66.152 1.00 50.45 116 LEU B O 1
ATOM 1645 N N . TRP B 1 126 ? 44.240 50.499 66.456 1.00 49.19 117 TRP B N 1
ATOM 1646 C CA . TRP B 1 126 ? 43.131 49.624 66.101 1.00 58.81 117 TRP B CA 1
ATOM 1647 C C . TRP B 1 126 ? 43.280 49.187 64.646 1.00 67.76 117 TRP B C 1
ATOM 1648 O O . TRP B 1 126 ? 43.371 50.025 63.748 1.00 74.94 117 TRP B O 1
ATOM 1659 N N . SER B 1 127 ? 43.326 47.873 64.435 1.00 75.09 118 SER B N 1
ATOM 1660 C CA . SER B 1 127 ? 43.522 47.273 63.111 1.00 87.88 118 SER B CA 1
ATOM 1661 C C . SER B 1 127 ? 44.896 47.559 62.498 1.00 85.77 118 SER B C 1
ATOM 1662 O O . SER B 1 127 ? 45.097 47.364 61.299 1.00 93.63 118 SER B O 1
ATOM 1665 N N . HIS B 1 128 ? 45.839 48.012 63.319 1.00 80.07 119 HIS B N 1
ATOM 1666 C CA . HIS B 1 128 ? 47.196 48.270 62.847 1.00 73.57 119 HIS B CA 1
ATOM 1667 C C . HIS B 1 128 ? 47.924 46.969 62.531 1.00 78.50 119 HIS B C 1
ATOM 1668 O O . HIS B 1 128 ? 48.730 46.905 61.603 1.00 85.76 119 HIS B O 1
ATOM 1675 N N . PHE B 1 129 ? 47.633 45.933 63.310 1.00 82.56 120 PHE B N 1
ATOM 1676 C CA . PHE B 1 129 ? 48.290 44.643 63.139 1.00 94.58 120 PHE B CA 1
ATOM 1677 C C . PHE B 1 129 ? 47.487 43.711 62.238 1.00 107.68 120 PHE B C 1
ATOM 1678 O O . PHE B 1 129 ? 47.585 42.489 62.347 1.00 113.57 120 PHE B O 1
ATOM 1686 N N . GLY B 1 130 ? 46.695 44.299 61.348 1.00 112.93 121 GLY B N 1
ATOM 1687 C CA . GLY B 1 130 ? 45.934 43.534 60.380 1.00 120.06 121 GLY B CA 1
ATOM 1688 C C . GLY B 1 130 ? 46.772 43.211 59.159 1.00 128.26 121 GLY B C 1
ATOM 1689 O O . GLY B 1 130 ? 47.950 43.563 59.093 1.00 129.02 121 GLY B O 1
ATOM 1691 N N . ARG C 1 41 ? 58.571 87.287 81.424 1.00 83.94 32 ARG C N 1
ATOM 1692 C CA . ARG C 1 41 ? 59.174 85.989 81.702 1.00 80.78 32 ARG C CA 1
ATOM 1693 C C . ARG C 1 41 ? 59.844 85.430 80.451 1.00 81.44 32 ARG C C 1
ATOM 1694 O O . ARG C 1 41 ? 59.315 85.556 79.346 1.00 79.29 32 ARG C O 1
ATOM 1702 N N . GLN C 1 42 ? 61.007 84.813 80.631 1.00 81.32 33 GLN C N 1
ATOM 1703 C CA . GLN C 1 42 ? 61.730 84.202 79.521 1.00 79.22 33 GLN C CA 1
ATOM 1704 C C . GLN C 1 42 ? 60.969 83.002 78.970 1.00 80.43 33 GLN C C 1
ATOM 1705 O O . GLN C 1 42 ? 61.105 82.654 77.797 1.00 82.28 33 GLN C O 1
ATOM 1711 N N . GLU C 1 43 ? 60.169 82.374 79.826 1.00 79.01 34 GLU C N 1
ATOM 1712 C CA . GLU C 1 43 ? 59.355 81.235 79.422 1.00 75.19 34 GLU C CA 1
ATOM 1713 C C . GLU C 1 43 ? 58.290 81.668 78.422 1.00 71.16 34 GLU C C 1
ATOM 1714 O O . GLU C 1 43 ? 57.950 80.926 77.503 1.00 71.36 34 GLU C O 1
ATOM 1720 N N . GLY C 1 44 ? 57.772 82.878 78.607 1.00 67.91 35 GLY C N 1
ATOM 1721 C CA . GLY C 1 44 ? 56.773 83.427 77.708 1.00 71.36 35 GLY C CA 1
ATOM 1722 C C . GLY C 1 44 ? 57.351 83.757 76.346 1.00 74.56 35 GLY C C 1
ATOM 1723 O O . GLY C 1 44 ? 56.702 83.557 75.319 1.00 76.17 35 GLY C O 1
ATOM 1724 N N . VAL C 1 45 ? 58.579 84.268 76.338 1.00 70.32 36 VAL C N 1
ATOM 1725 C CA . VAL C 1 45 ? 59.272 84.573 75.093 1.00 75.31 36 VAL C CA 1
ATOM 1726 C C . VAL C 1 45 ? 59.594 83.286 74.340 1.00 68.12 36 VAL C C 1
ATOM 1727 O O . VAL C 1 45 ? 59.443 83.216 73.120 1.00 69.08 36 VAL C O 1
ATOM 1731 N N . ALA C 1 46 ? 60.029 82.269 75.078 1.00 64.32 37 ALA C N 1
ATOM 1732 C CA . ALA C 1 46 ? 60.316 80.962 74.498 1.00 64.05 37 ALA C CA 1
ATOM 1733 C C . ALA C 1 46 ? 59.072 80.379 73.837 1.00 59.81 37 ALA C C 1
ATOM 1734 O O . ALA C 1 46 ? 59.148 79.801 72.754 1.00 60.44 37 ALA C O 1
ATOM 1736 N N . VAL C 1 47 ? 57.929 80.542 74.495 1.00 54.77 38 VAL C N 1
ATOM 1737 C CA . VAL C 1 47 ? 56.653 80.099 73.949 1.00 54.32 38 VAL C CA 1
ATOM 1738 C C . VAL C 1 47 ? 56.302 80.876 72.689 1.00 61.58 38 VAL C C 1
ATOM 1739 O O . VAL C 1 47 ? 55.925 80.292 71.671 1.00 65.98 38 VAL C O 1
ATOM 1743 N N . LEU C 1 48 ? 56.431 82.197 72.764 1.00 59.61 39 LEU C N 1
ATOM 1744 C CA . LEU C 1 48 ? 56.116 83.065 71.638 1.00 60.97 39 LEU C CA 1
ATOM 1745 C C . LEU C 1 48 ? 56.982 82.723 70.431 1.00 53.79 39 LEU C C 1
ATOM 1746 O O . LEU C 1 48 ? 56.516 82.748 69.295 1.00 58.07 39 LEU C O 1
ATOM 1751 N N . LEU C 1 49 ? 58.244 82.398 70.682 1.00 47.79 40 LEU C N 1
ATOM 1752 C CA . LEU C 1 49 ? 59.154 82.036 69.604 1.00 50.88 40 LEU C CA 1
ATOM 1753 C C . LEU C 1 49 ? 58.734 80.723 68.948 1.00 52.60 40 LEU C C 1
ATOM 1754 O O . LEU C 1 49 ? 58.783 80.589 67.728 1.00 50.91 40 LEU C O 1
ATOM 1759 N N . CYS C 1 50 ? 58.302 79.765 69.761 1.00 49.94 41 CYS C N 1
ATOM 1760 C CA . CYS C 1 50 ? 57.859 78.475 69.243 1.00 42.97 41 CYS C CA 1
ATOM 1761 C C . CYS C 1 50 ? 56.588 78.598 68.406 1.00 48.63 41 CYS C C 1
ATOM 1762 O O . CYS C 1 50 ? 56.464 77.954 67.363 1.00 41.55 41 CYS C O 1
ATOM 1765 N N . VAL C 1 51 ? 55.648 79.426 68.856 1.00 45.78 42 VAL C N 1
ATOM 1766 C CA A VAL C 1 51 ? 54.403 79.595 68.115 0.37 43.99 42 VAL C CA 1
ATOM 1767 C CA B VAL C 1 51 ? 54.394 79.647 68.138 0.63 44.71 42 VAL C CA 1
ATOM 1768 C C . VAL C 1 51 ? 54.643 80.320 66.789 1.00 49.72 42 VAL C C 1
ATOM 1769 O O . VAL C 1 51 ? 54.004 80.003 65.784 1.00 60.93 42 VAL C O 1
ATOM 1776 N N . VAL C 1 52 ? 55.586 81.258 66.775 1.00 50.12 43 VAL C N 1
ATOM 1777 C CA . VAL C 1 52 ? 55.928 81.972 65.550 1.00 48.82 43 VAL C CA 1
ATOM 1778 C C . VAL C 1 52 ? 56.626 81.035 64.568 1.00 51.87 43 VAL C C 1
ATOM 1779 O O . VAL C 1 52 ? 56.346 81.059 63.369 1.00 55.55 43 VAL C O 1
ATOM 1783 N N . ILE C 1 53 ? 57.526 80.205 65.087 1.00 50.48 44 ILE C N 1
ATOM 1784 C CA . ILE C 1 53 ? 58.193 79.195 64.272 1.00 46.72 44 ILE C CA 1
ATOM 1785 C C . ILE C 1 53 ? 57.170 78.213 63.709 1.00 41.91 44 ILE C C 1
ATOM 1786 O O . ILE C 1 53 ? 57.213 77.872 62.527 1.00 47.79 44 ILE C O 1
ATOM 1791 N N . ALA C 1 54 ? 56.237 77.783 64.554 1.00 42.10 45 ALA C N 1
ATOM 1792 C CA . ALA C 1 54 ? 55.198 76.843 64.140 1.00 46.55 45 ALA C CA 1
ATOM 1793 C C . ALA C 1 54 ? 54.293 77.443 63.068 1.00 51.83 45 ALA C C 1
ATOM 1794 O O . ALA C 1 54 ? 53.800 76.735 62.190 1.00 54.81 45 ALA C O 1
ATOM 1796 N N . ALA C 1 55 ? 54.080 78.752 63.143 1.00 57.14 46 ALA C N 1
ATOM 1797 C CA . ALA C 1 55 ? 53.280 79.450 62.145 1.00 54.77 46 ALA C CA 1
ATOM 1798 C C . ALA C 1 55 ? 54.097 79.692 60.882 1.00 62.59 46 ALA C C 1
ATOM 1799 O O . ALA C 1 55 ? 53.574 79.627 59.769 1.00 69.39 46 ALA C O 1
ATOM 1801 N N . TRP C 1 56 ? 55.384 79.968 61.066 1.00 64.72 47 TRP C N 1
ATOM 1802 C CA . TRP C 1 56 ? 56.285 80.244 59.952 1.00 63.74 47 TRP C CA 1
ATOM 1803 C C . TRP C 1 56 ? 56.480 79.009 59.078 1.00 65.07 47 TRP C C 1
ATOM 1804 O O . TRP C 1 56 ? 56.538 79.109 57.853 1.00 67.23 47 TRP C O 1
ATOM 1815 N N . LEU C 1 57 ? 56.584 77.848 59.715 1.00 61.66 48 LEU C N 1
ATOM 1816 C CA . LEU C 1 57 ? 56.693 76.586 58.993 1.00 58.43 48 LEU C CA 1
ATOM 1817 C C . LEU C 1 57 ? 55.387 76.288 58.263 1.00 59.78 48 LEU C C 1
ATOM 1818 O O . LEU C 1 57 ? 54.306 76.619 58.750 1.00 58.51 48 LEU C O 1
ATOM 1823 N N . ASP C 1 58 ? 55.489 75.661 57.096 1.00 58.30 49 ASP C N 1
ATOM 1824 C CA . ASP C 1 58 ? 54.307 75.354 56.299 1.00 61.55 49 ASP C CA 1
ATOM 1825 C C . ASP C 1 58 ? 53.753 73.972 56.632 1.00 56.98 49 ASP C C 1
ATOM 1826 O O . ASP C 1 58 ? 53.716 73.083 55.782 1.00 54.36 49 ASP C O 1
ATOM 1831 N N . VAL C 1 59 ? 53.324 73.794 57.877 1.00 58.26 50 VAL C N 1
ATOM 1832 C CA . VAL C 1 59 ? 52.765 72.519 58.309 1.00 45.28 50 VAL C CA 1
ATOM 1833 C C . VAL C 1 59 ? 51.243 72.593 58.347 1.00 43.50 50 VAL C C 1
ATOM 1834 O O . VAL C 1 59 ? 50.667 73.682 58.357 1.00 46.48 50 VAL C O 1
ATOM 1838 N N . ASP C 1 60 ? 50.594 71.434 58.360 1.00 39.42 51 ASP C N 1
ATOM 1839 C CA . ASP C 1 60 ? 49.138 71.388 58.432 1.00 47.02 51 ASP C CA 1
ATOM 1840 C C . ASP C 1 60 ? 48.664 71.630 59.864 1.00 45.95 51 ASP C C 1
ATOM 1841 O O . ASP C 1 60 ? 49.478 71.759 60.777 1.00 41.28 51 ASP C O 1
ATOM 1846 N N . ALA C 1 61 ? 47.349 71.688 60.048 1.00 41.50 52 ALA C N 1
ATOM 1847 C CA . ALA C 1 61 ? 46.758 72.035 61.338 1.00 49.02 52 ALA C CA 1
ATOM 1848 C C . ALA C 1 61 ? 47.111 71.051 62.455 1.00 44.22 52 ALA C C 1
ATOM 1849 O O . ALA C 1 61 ? 47.354 71.460 63.588 1.00 37.22 52 ALA C O 1
ATOM 1851 N N . VAL C 1 62 ? 47.136 69.761 62.132 1.00 40.18 53 VAL C N 1
ATOM 1852 C CA . VAL C 1 62 ? 47.429 68.727 63.125 1.00 41.04 53 VAL C CA 1
ATOM 1853 C C . VAL C 1 62 ? 48.848 68.854 63.675 1.00 33.22 53 VAL C C 1
ATOM 1854 O O . VAL C 1 62 ? 49.055 68.840 64.890 1.00 31.27 53 VAL C O 1
ATOM 1858 N N . THR C 1 63 ? 49.815 68.981 62.773 1.00 32.49 54 THR C N 1
ATOM 1859 C CA . THR C 1 63 ? 51.213 69.159 63.151 1.00 37.68 54 THR C CA 1
ATOM 1860 C C . THR C 1 63 ? 51.397 70.408 64.005 1.00 37.05 54 THR C C 1
ATOM 1861 O O . THR C 1 63 ? 52.094 70.381 65.019 1.00 29.51 54 THR C O 1
ATOM 1865 N N . ARG C 1 64 ? 50.753 71.496 63.594 1.00 32.42 55 ARG C N 1
ATOM 1866 C CA . ARG C 1 64 ? 50.849 72.762 64.308 1.00 33.24 55 ARG C CA 1
ATOM 1867 C C . ARG C 1 64 ? 50.251 72.663 65.714 1.00 32.95 55 ARG C C 1
ATOM 1868 O O . ARG C 1 64 ? 50.795 73.219 66.669 1.00 32.58 55 ARG C O 1
ATOM 1876 N N . VAL C 1 65 ? 49.132 71.955 65.833 1.00 33.49 56 VAL C N 1
ATOM 1877 C CA . VAL C 1 65 ? 48.512 71.718 67.132 1.00 33.64 56 VAL C CA 1
ATOM 1878 C C . VAL C 1 65 ? 49.459 70.940 68.048 1.00 31.61 56 VAL C C 1
ATOM 1879 O O . VAL C 1 65 ? 49.632 71.293 69.210 1.00 31.64 56 VAL C O 1
ATOM 1883 N N . LEU C 1 66 ? 50.092 69.900 67.513 1.00 30.21 57 LEU C N 1
ATOM 1884 C CA . LEU C 1 66 ? 51.025 69.092 68.299 1.00 30.71 57 LEU C CA 1
ATOM 1885 C C . LEU C 1 66 ? 52.276 69.861 68.723 1.00 32.91 57 LEU C C 1
ATOM 1886 O O . LEU C 1 66 ? 52.704 69.764 69.873 1.00 28.25 57 LEU C O 1
ATOM 1891 N N . LEU C 1 67 ? 52.858 70.621 67.797 1.00 25.20 58 LEU C N 1
ATOM 1892 C CA . LEU C 1 67 ? 54.034 71.439 68.099 1.00 24.22 58 LEU C CA 1
ATOM 1893 C C . LEU C 1 67 ? 53.770 72.404 69.254 1.00 26.30 58 LEU C C 1
ATOM 1894 O O . LEU C 1 67 ? 54.578 72.531 70.176 1.00 26.39 58 LEU C O 1
ATOM 1899 N N . ILE C 1 68 ? 52.632 73.083 69.191 1.00 22.84 59 ILE C N 1
ATOM 1900 C CA . ILE C 1 68 ? 52.287 74.098 70.179 1.00 25.82 59 ILE C CA 1
ATOM 1901 C C . ILE C 1 68 ? 51.799 73.490 71.497 1.00 24.33 59 ILE C C 1
ATOM 1902 O O . ILE C 1 68 ? 52.181 73.947 72.570 1.00 26.40 59 ILE C O 1
ATOM 1907 N N . SER C 1 69 ? 50.971 72.452 71.423 1.00 22.23 60 SER C N 1
ATOM 1908 C CA A SER C 1 69 ? 50.470 71.798 72.628 0.66 27.18 60 SER C CA 1
ATOM 1909 C CA B SER C 1 69 ? 50.469 71.812 72.634 0.34 26.36 60 SER C CA 1
ATOM 1910 C C . SER C 1 69 ? 51.607 71.242 73.478 1.00 27.43 60 SER C C 1
ATOM 1911 O O . SER C 1 69 ? 51.540 71.258 74.706 1.00 27.67 60 SER C O 1
ATOM 1916 N N . SER C 1 70 ? 52.649 70.745 72.816 1.00 25.04 61 SER C N 1
ATOM 1917 C CA . SER C 1 70 ? 53.788 70.173 73.526 1.00 25.82 61 SER C CA 1
ATOM 1918 C C . SER C 1 70 ? 54.553 71.231 74.323 1.00 24.16 61 SER C C 1
ATOM 1919 O O . SER C 1 70 ? 55.039 70.953 75.417 1.00 23.62 61 SER C O 1
ATOM 1922 N N . VAL C 1 71 ? 54.668 72.439 73.780 1.00 22.86 62 VAL C N 1
ATOM 1923 C CA A VAL C 1 71 ? 55.335 73.498 74.526 0.37 26.29 62 VAL C CA 1
ATOM 1924 C CA B VAL C 1 71 ? 55.307 73.553 74.476 0.63 26.93 62 VAL C CA 1
ATOM 1925 C C . VAL C 1 71 ? 54.409 74.062 75.603 1.00 27.34 62 VAL C C 1
ATOM 1926 O O . VAL C 1 71 ? 54.872 74.443 76.678 1.00 23.26 62 VAL C O 1
ATOM 1933 N N . MET C 1 72 ? 53.106 74.072 75.337 1.00 22.12 63 MET C N 1
ATOM 1934 C CA . MET C 1 72 ? 52.140 74.525 76.325 1.00 22.81 63 MET C CA 1
ATOM 1935 C C . MET C 1 72 ? 52.093 73.571 77.511 1.00 26.37 63 MET C C 1
ATOM 1936 O O . MET C 1 72 ? 51.845 73.990 78.639 1.00 22.67 63 MET C O 1
ATOM 1941 N N . LEU C 1 73 ? 52.336 72.288 77.260 1.00 23.59 64 LEU C N 1
ATOM 1942 C CA . LEU C 1 73 ? 52.361 71.312 78.347 1.00 25.65 64 LEU C CA 1
ATOM 1943 C C . LEU C 1 73 ? 53.520 71.596 79.298 1.00 27.79 64 LEU C C 1
ATOM 1944 O O . LEU C 1 73 ? 53.380 71.464 80.512 1.00 24.40 64 LEU C O 1
ATOM 1949 N N . VAL C 1 74 ? 54.662 71.985 78.740 1.00 23.35 65 VAL C N 1
ATOM 1950 C CA . VAL C 1 74 ? 55.812 72.376 79.550 1.00 25.15 65 VAL C CA 1
ATOM 1951 C C . VAL C 1 74 ? 55.434 73.535 80.474 1.00 22.25 65 VAL C C 1
ATOM 1952 O O . VAL C 1 74 ? 55.722 73.506 81.666 1.00 22.69 65 VAL C O 1
ATOM 1956 N N . MET C 1 75 ? 54.762 74.536 79.916 1.00 20.37 66 MET C N 1
ATOM 1957 C CA A MET C 1 75 ? 54.318 75.695 80.684 0.45 22.31 66 MET C CA 1
ATOM 1958 C CA B MET C 1 75 ? 54.322 75.690 80.692 0.55 22.19 66 MET C CA 1
ATOM 1959 C C . MET C 1 75 ? 53.364 75.290 81.805 1.00 24.42 66 MET C C 1
ATOM 1960 O O . MET C 1 75 ? 53.486 75.758 82.937 1.00 25.52 66 MET C O 1
ATOM 1969 N N . ILE C 1 76 ? 52.413 74.424 81.472 1.00 24.12 67 ILE C N 1
ATOM 1970 C CA . ILE C 1 76 ? 51.441 73.920 82.432 1.00 24.08 67 ILE C CA 1
ATOM 1971 C C . ILE C 1 76 ? 52.138 73.193 83.581 1.00 26.45 67 ILE C C 1
ATOM 1972 O O . ILE C 1 76 ? 51.851 73.435 84.751 1.00 27.85 67 ILE C O 1
ATOM 1977 N N . VAL C 1 77 ? 53.065 72.308 83.235 1.00 22.47 68 VAL C N 1
ATOM 1978 C CA . VAL C 1 77 ? 53.782 71.521 84.230 1.00 24.12 68 VAL C CA 1
ATOM 1979 C C . VAL C 1 77 ? 54.709 72.400 85.073 1.00 22.77 68 VAL C C 1
ATOM 1980 O O . VAL C 1 77 ? 54.835 72.195 86.280 1.00 25.32 68 VAL C O 1
ATOM 1984 N N . GLU C 1 78 ? 55.338 73.388 84.439 1.00 22.03 69 GLU C N 1
ATOM 1985 C CA . GLU C 1 78 ? 56.176 74.343 85.159 1.00 22.67 69 GLU C CA 1
ATOM 1986 C C . GLU C 1 78 ? 55.366 75.150 86.173 1.00 28.96 69 GLU C C 1
ATOM 1987 O O . GLU C 1 78 ? 55.816 75.373 87.298 1.00 29.56 69 GLU C O 1
ATOM 1993 N N . LEU C 1 79 ? 54.172 75.583 85.776 1.00 25.27 70 LEU C N 1
ATOM 1994 C CA . LEU C 1 79 ? 53.294 76.322 86.682 1.00 28.58 70 LEU C CA 1
ATOM 1995 C C . LEU C 1 79 ? 52.845 75.460 87.862 1.00 24.33 70 LEU C C 1
ATOM 1996 O O . LEU C 1 79 ? 52.798 75.928 88.999 1.00 25.98 70 LEU C O 1
ATOM 2001 N N . LEU C 1 80 ? 52.508 74.205 87.584 1.00 24.07 71 LEU C N 1
ATOM 2002 C CA . LEU C 1 80 ? 52.113 73.273 88.637 1.00 25.64 71 LEU C CA 1
ATOM 2003 C C . LEU C 1 80 ? 53.291 72.962 89.561 1.00 26.67 71 LEU C C 1
ATOM 2004 O O . LEU C 1 80 ? 53.126 72.856 90.773 1.00 27.00 71 LEU C O 1
ATOM 2009 N N . ASN C 1 81 ? 54.479 72.826 88.979 1.00 26.91 72 ASN C N 1
ATOM 2010 C CA . ASN C 1 81 ? 55.698 72.639 89.760 1.00 25.77 72 ASN C CA 1
ATOM 2011 C C . ASN C 1 81 ? 55.947 73.824 90.688 1.00 31.94 72 ASN C C 1
ATOM 2012 O O . ASN C 1 81 ? 56.220 73.649 91.874 1.00 25.15 72 ASN C O 1
ATOM 2017 N N . SER C 1 82 ? 55.842 75.032 90.139 1.00 26.96 73 SER C N 1
ATOM 2018 C CA . SER C 1 82 ? 56.036 76.255 90.914 1.00 29.22 73 SER C CA 1
ATOM 2019 C C . SER C 1 82 ? 55.000 76.419 92.027 1.00 28.29 73 SER C C 1
ATOM 2020 O O . SER C 1 82 ? 55.302 76.961 93.091 1.00 33.17 73 SER C O 1
ATOM 2023 N N . ALA C 1 83 ? 53.777 75.965 91.773 1.00 24.68 74 ALA C N 1
ATOM 2024 C CA . ALA C 1 83 ? 52.729 76.009 92.785 1.00 27.71 74 ALA C CA 1
ATOM 2025 C C . ALA C 1 83 ? 53.113 75.098 93.943 1.00 25.73 74 ALA C C 1
ATOM 2026 O O . ALA C 1 83 ? 52.957 75.452 95.109 1.00 29.05 74 ALA C O 1
ATOM 2028 N N . ILE C 1 84 ? 53.617 73.917 93.599 1.00 29.28 75 ILE C N 1
ATOM 2029 C CA . ILE C 1 84 ? 54.075 72.950 94.586 1.00 32.95 75 ILE C CA 1
ATOM 2030 C C . ILE C 1 84 ? 55.233 73.511 95.412 1.00 33.36 75 ILE C C 1
ATOM 2031 O O . ILE C 1 84 ? 55.266 73.348 96.631 1.00 30.28 75 ILE C O 1
ATOM 2036 N N . GLU C 1 85 ? 56.169 74.188 94.752 1.00 32.76 76 GLU C N 1
ATOM 2037 C CA A GLU C 1 85 ? 57.308 74.799 95.433 0.45 38.02 76 GLU C CA 1
ATOM 2038 C CA B GLU C 1 85 ? 57.304 74.773 95.456 0.55 37.93 76 GLU C CA 1
ATOM 2039 C C . GLU C 1 85 ? 56.860 75.913 96.372 1.00 40.36 76 GLU C C 1
ATOM 2040 O O . GLU C 1 85 ? 57.469 76.147 97.419 1.00 35.18 76 GLU C O 1
ATOM 2051 N N . ALA C 1 86 ? 55.791 76.606 95.987 1.00 31.52 77 ALA C N 1
ATOM 2052 C CA . ALA C 1 86 ? 55.256 77.687 96.807 1.00 37.64 77 ALA C CA 1
ATOM 2053 C C . ALA C 1 86 ? 54.657 77.125 98.092 1.00 34.45 77 ALA C C 1
ATOM 2054 O O . ALA C 1 86 ? 54.838 77.690 99.169 1.00 36.63 77 ALA C O 1
ATOM 2056 N N . VAL C 1 87 ? 53.948 76.005 97.971 1.00 35.09 78 VAL C N 1
ATOM 2057 C CA . VAL C 1 87 ? 53.352 75.346 99.129 1.00 32.43 78 VAL C CA 1
ATOM 2058 C C . VAL C 1 87 ? 54.433 74.828 100.075 1.00 34.54 78 VAL C C 1
ATOM 2059 O O . VAL C 1 87 ? 54.312 74.955 101.290 1.00 42.72 78 VAL C O 1
ATOM 2063 N N . VAL C 1 88 ? 55.487 74.243 99.510 1.00 35.76 79 VAL C N 1
ATOM 2064 C CA . VAL C 1 88 ? 56.611 73.760 100.307 1.00 42.35 79 VAL C CA 1
ATOM 2065 C C . VAL C 1 88 ? 57.233 74.898 101.111 1.00 45.84 79 VAL C C 1
ATOM 2066 O O . VAL C 1 88 ? 57.467 74.767 102.312 1.00 45.86 79 VAL C O 1
ATOM 2070 N N . ASP C 1 89 ? 57.488 76.019 100.444 1.00 45.84 80 ASP C N 1
ATOM 2071 C CA . ASP C 1 89 ? 58.051 77.191 101.105 1.00 48.96 80 ASP C CA 1
ATOM 2072 C C . ASP C 1 89 ? 57.063 77.808 102.096 1.00 51.17 80 ASP C C 1
ATOM 2073 O O . ASP C 1 89 ? 57.467 78.427 103.080 1.00 57.24 80 ASP C O 1
ATOM 2078 N N . ARG C 1 90 ? 55.771 77.634 101.830 1.00 53.69 81 ARG C N 1
ATOM 2079 C CA . ARG C 1 90 ? 54.725 78.105 102.734 1.00 49.86 81 ARG C CA 1
ATOM 2080 C C . ARG C 1 90 ? 54.815 77.397 104.083 1.00 51.13 81 ARG C C 1
ATOM 2081 O O . ARG C 1 90 ? 54.646 78.016 105.133 1.00 48.91 81 ARG C O 1
ATOM 2089 N N . ILE C 1 91 ? 55.088 76.096 104.043 1.00 52.03 82 ILE C N 1
ATOM 2090 C CA . ILE C 1 91 ? 55.197 75.294 105.256 1.00 56.97 82 ILE C CA 1
ATOM 2091 C C . ILE C 1 91 ? 56.372 75.744 106.120 1.00 58.02 82 ILE C C 1
ATOM 2092 O O . ILE C 1 91 ? 56.214 75.999 107.313 1.00 61.68 82 ILE C O 1
ATOM 2097 N N . GLY C 1 92 ? 57.548 75.848 105.512 1.00 62.57 83 GLY C N 1
ATOM 2098 C CA . GLY C 1 92 ? 58.735 76.267 106.234 1.00 71.41 83 GLY C CA 1
ATOM 2099 C C . GLY C 1 92 ? 59.936 76.461 105.330 1.00 76.65 83 GLY C C 1
ATOM 2100 O O . GLY C 1 92 ? 59.961 75.977 104.199 1.00 77.19 83 GLY C O 1
ATOM 2101 N N . SER C 1 93 ? 60.938 77.173 105.837 1.00 89.41 84 SER C N 1
ATOM 2102 C CA . SER C 1 93 ? 62.152 77.444 105.077 1.00 95.28 84 SER C CA 1
ATOM 2103 C C . SER C 1 93 ? 63.242 76.424 105.384 1.00 93.70 84 SER C C 1
ATOM 2104 O O . SER C 1 93 ? 64.154 76.217 104.584 1.00 91.92 84 SER C O 1
ATOM 2107 N N . GLU C 1 94 ? 63.140 75.788 106.548 1.00 93.35 85 GLU C N 1
ATOM 2108 C CA . GLU C 1 94 ? 64.115 74.787 106.966 1.00 96.32 85 GLU C CA 1
ATOM 2109 C C . GLU C 1 94 ? 64.072 73.566 106.054 1.00 93.06 85 GLU C C 1
ATOM 2110 O O . GLU C 1 94 ? 63.052 73.287 105.423 1.00 86.65 85 GLU C O 1
ATOM 2116 N N . TYR C 1 95 ? 65.185 72.843 105.983 1.00 95.06 86 TYR C N 1
ATOM 2117 C CA . TYR C 1 95 ? 65.246 71.637 105.168 1.00 89.90 86 TYR C CA 1
ATOM 2118 C C . TYR C 1 95 ? 64.403 70.520 105.770 1.00 83.05 86 TYR C C 1
ATOM 2119 O O . TYR C 1 95 ? 64.258 70.419 106.989 1.00 86.28 86 TYR C O 1
ATOM 2128 N N . HIS C 1 96 ? 63.845 69.688 104.900 1.00 71.67 87 HIS C N 1
ATOM 2129 C CA . HIS C 1 96 ? 63.118 68.502 105.316 1.00 65.68 87 HIS C CA 1
ATOM 2130 C C . HIS C 1 96 ? 63.225 67.478 104.196 1.00 61.17 87 HIS C C 1
ATOM 2131 O O . HIS C 1 96 ? 63.269 67.844 103.021 1.00 57.53 87 HIS C O 1
ATOM 2138 N N . GLU C 1 97 ? 63.280 66.202 104.561 1.00 60.91 88 GLU C N 1
ATOM 2139 C CA . GLU C 1 97 ? 63.422 65.130 103.581 1.00 60.90 88 GLU C CA 1
ATOM 2140 C C . GLU C 1 97 ? 62.277 65.138 102.570 1.00 52.54 88 GLU C C 1
ATOM 2141 O O . GLU C 1 97 ? 62.488 64.931 101.375 1.00 48.09 88 GLU C O 1
ATOM 2147 N N . LEU C 1 98 ? 61.067 65.396 103.054 1.00 46.29 89 LEU C N 1
ATOM 2148 C CA . LEU C 1 98 ? 59.881 65.371 102.203 1.00 42.82 89 LEU C CA 1
ATOM 2149 C C . LEU C 1 98 ? 59.706 66.658 101.398 1.00 40.93 89 LEU C C 1
ATOM 2150 O O . LEU C 1 98 ? 59.050 66.658 100.358 1.00 39.66 89 LEU C O 1
ATOM 2155 N N . SER C 1 99 ? 60.293 67.750 101.879 1.00 50.06 90 SER C N 1
ATOM 2156 C CA . SER C 1 99 ? 60.298 69.002 101.128 1.00 44.94 90 SER C CA 1
ATOM 2157 C C . SER C 1 99 ? 61.197 68.862 99.904 1.00 43.57 90 SER C C 1
ATOM 2158 O O . SER C 1 99 ? 60.826 69.254 98.796 1.00 38.19 90 SER C O 1
ATOM 2161 N N . GLY C 1 100 ? 62.385 68.301 100.115 1.00 44.42 91 GLY C N 1
ATOM 2162 C CA . GLY C 1 100 ? 63.308 68.043 99.027 1.00 45.85 91 GLY C CA 1
ATOM 2163 C C . GLY C 1 100 ? 62.719 67.057 98.036 1.00 40.57 91 GLY C C 1
ATOM 2164 O O . GLY C 1 100 ? 62.872 67.211 96.825 1.00 42.40 91 GLY C O 1
ATOM 2165 N N . ARG C 1 101 ? 62.038 66.042 98.561 1.00 40.31 92 ARG C N 1
ATOM 2166 C CA . ARG C 1 101 ? 61.397 65.027 97.734 1.00 43.72 92 ARG C CA 1
ATOM 2167 C C . ARG C 1 101 ? 60.324 65.633 96.833 1.00 34.12 92 ARG C C 1
ATOM 2168 O O . ARG C 1 101 ? 60.239 65.307 95.650 1.00 41.67 92 ARG C O 1
ATOM 2176 N N . ALA C 1 102 ? 59.511 66.518 97.400 1.00 33.89 93 ALA C N 1
ATOM 2177 C CA . ALA C 1 102 ? 58.437 67.166 96.653 1.00 35.72 93 ALA C CA 1
ATOM 2178 C C . ALA C 1 102 ? 58.972 67.996 95.491 1.00 35.59 93 ALA C C 1
ATOM 2179 O O . ALA C 1 102 ? 58.461 67.912 94.375 1.00 37.41 93 ALA C O 1
ATOM 2181 N N . LYS C 1 103 ? 60.004 68.791 95.756 1.00 33.09 94 LYS C N 1
ATOM 2182 C CA . LYS C 1 103 ? 60.593 69.640 94.725 1.00 33.91 94 LYS C CA 1
ATOM 2183 C C . LYS C 1 103 ? 61.326 68.833 93.656 1.00 31.67 94 LYS C C 1
ATOM 2184 O O . LYS C 1 103 ? 61.299 69.193 92.480 1.00 34.40 94 LYS C O 1
ATOM 2190 N N . ASP C 1 104 ? 61.980 67.749 94.065 1.00 34.08 95 ASP C N 1
ATOM 2191 C CA . ASP C 1 104 ? 62.679 66.887 93.119 1.00 35.32 95 ASP C CA 1
ATOM 2192 C C . ASP C 1 104 ? 61.706 66.181 92.180 1.00 36.13 95 ASP C C 1
ATOM 2193 O O . ASP C 1 104 ? 61.971 66.054 90.986 1.00 35.19 95 ASP C O 1
ATOM 2198 N N . LEU C 1 105 ? 60.588 65.715 92.726 1.00 32.90 96 LEU C N 1
ATOM 2199 C CA . LEU C 1 105 ? 59.572 65.040 91.926 1.00 31.17 96 LEU C CA 1
ATOM 2200 C C . LEU C 1 105 ? 58.913 66.011 90.957 1.00 27.79 96 LEU C C 1
ATOM 2201 O O . LEU C 1 105 ? 58.641 65.664 89.810 1.00 26.76 96 LEU C O 1
ATOM 2206 N N . GLY C 1 106 ? 58.660 67.230 91.422 1.00 28.31 97 GLY C N 1
ATOM 2207 C CA . GLY C 1 106 ? 58.085 68.256 90.573 1.00 29.92 97 GLY C CA 1
ATOM 2208 C C . GLY C 1 106 ? 59.027 68.657 89.451 1.00 31.66 97 GLY C C 1
ATOM 2209 O O . GLY C 1 106 ? 58.598 68.885 88.318 1.00 31.22 97 GLY C O 1
ATOM 2210 N N . SER C 1 107 ? 60.317 68.739 89.768 1.00 33.25 98 SER C N 1
ATOM 2211 C CA . SER C 1 107 ? 61.325 69.117 88.782 1.00 31.98 98 SER C CA 1
ATOM 2212 C C . SER C 1 107 ? 61.499 68.025 87.737 1.00 34.00 98 SER C C 1
ATOM 2213 O O . SER C 1 107 ? 61.723 68.308 86.559 1.00 31.29 98 SER C O 1
ATOM 2216 N N . ALA C 1 108 ? 61.395 66.774 88.173 1.00 27.75 99 ALA C N 1
ATOM 2217 C CA . ALA C 1 108 ? 61.455 65.642 87.254 1.00 29.16 99 ALA C CA 1
ATOM 2218 C C . ALA C 1 108 ? 60.274 65.666 86.283 1.00 29.25 99 ALA C C 1
ATOM 2219 O O . ALA C 1 108 ? 60.406 65.296 85.115 1.00 25.76 99 ALA C O 1
ATOM 2221 N N . ALA C 1 109 ? 59.115 66.097 86.769 1.00 28.26 100 ALA C N 1
ATOM 2222 C CA . ALA C 1 109 ? 57.937 66.205 85.914 1.00 22.55 100 ALA C CA 1
ATOM 2223 C C . ALA C 1 109 ? 58.173 67.228 84.803 1.00 23.98 100 ALA C C 1
ATOM 2224 O O . ALA C 1 109 ? 57.818 66.998 83.647 1.00 23.05 100 ALA C O 1
ATOM 2226 N N . VAL C 1 110 ? 58.773 68.359 85.164 1.00 23.65 101 VAL C N 1
ATOM 2227 C CA . VAL C 1 110 ? 59.119 69.384 84.186 1.00 27.23 101 VAL C CA 1
ATOM 2228 C C . VAL C 1 110 ? 60.083 68.823 83.141 1.00 27.84 101 VAL C C 1
ATOM 2229 O O . VAL C 1 110 ? 59.903 69.036 81.944 1.00 27.46 101 VAL C O 1
ATOM 2233 N N . LEU C 1 111 ? 61.096 68.096 83.607 1.00 26.80 102 LEU C N 1
ATOM 2234 C CA . LEU C 1 111 ? 62.083 67.488 82.722 1.00 29.40 102 LEU C CA 1
ATOM 2235 C C . LEU C 1 111 ? 61.441 66.544 81.707 1.00 28.42 102 LEU C C 1
ATOM 2236 O O . LEU C 1 111 ? 61.766 66.588 80.521 1.00 29.88 102 LEU C O 1
ATOM 2241 N N . ILE C 1 112 ? 60.528 65.697 82.177 1.00 23.31 103 ILE C N 1
ATOM 2242 C CA . ILE C 1 112 ? 59.826 64.762 81.302 1.00 23.78 103 ILE C CA 1
ATOM 2243 C C . ILE C 1 112 ? 58.998 65.499 80.245 1.00 25.30 103 ILE C C 1
ATOM 2244 O O . ILE C 1 112 ? 58.943 65.082 79.089 1.00 26.93 103 ILE C O 1
ATOM 2249 N N . ALA C 1 113 ? 58.362 66.597 80.641 1.00 22.12 104 ALA C N 1
ATOM 2250 C CA . ALA C 1 113 ? 57.582 67.400 79.701 1.00 23.35 104 ALA C CA 1
ATOM 2251 C C . ALA C 1 113 ? 58.474 68.041 78.638 1.00 21.18 104 ALA C C 1
ATOM 2252 O O . ALA C 1 113 ? 58.101 68.115 77.466 1.00 25.48 104 ALA C O 1
ATOM 2254 N N . ILE C 1 114 ? 59.648 68.507 79.052 1.00 22.39 105 ILE C N 1
ATOM 2255 C CA . ILE C 1 114 ? 60.596 69.115 78.121 1.00 24.00 105 ILE C CA 1
ATOM 2256 C C . ILE C 1 114 ? 61.134 68.081 77.127 1.00 24.70 105 ILE C C 1
ATOM 2257 O O . ILE C 1 114 ? 61.192 68.336 75.922 1.00 24.28 105 ILE C O 1
ATOM 2262 N N . ILE C 1 115 ? 61.502 66.908 77.635 1.00 22.99 106 ILE C N 1
ATOM 2263 C CA . ILE C 1 115 ? 61.962 65.818 76.778 1.00 27.36 106 ILE C CA 1
ATOM 2264 C C . ILE C 1 115 ? 60.888 65.447 75.762 1.00 23.71 106 ILE C C 1
ATOM 2265 O O . ILE C 1 115 ? 61.175 65.261 74.578 1.00 25.33 106 ILE C O 1
ATOM 2270 N N . ASP C 1 116 ? 59.646 65.364 76.226 1.00 28.26 107 ASP C N 1
ATOM 2271 C CA . ASP C 1 116 ? 58.531 65.041 75.346 1.00 25.97 107 ASP C CA 1
ATOM 2272 C C . ASP C 1 116 ? 58.356 66.091 74.247 1.00 23.99 107 ASP C C 1
ATOM 2273 O O . ASP C 1 116 ? 58.056 65.751 73.102 1.00 24.52 107 ASP C O 1
ATOM 2278 N N . ALA C 1 117 ? 58.550 67.358 74.603 1.00 24.37 108 ALA C N 1
ATOM 2279 C CA . ALA C 1 117 ? 58.484 68.457 73.641 1.00 27.45 108 ALA C CA 1
ATOM 2280 C C . ALA C 1 117 ? 59.587 68.353 72.590 1.00 25.25 108 ALA C C 1
ATOM 2281 O O . ALA C 1 117 ? 59.340 68.552 71.401 1.00 24.20 108 ALA C O 1
ATOM 2283 N N . VAL C 1 118 ? 60.802 68.053 73.040 1.00 24.97 109 VAL C N 1
ATOM 2284 C CA . VAL C 1 118 ? 61.944 67.903 72.141 1.00 25.35 109 VAL C CA 1
ATOM 2285 C C . VAL C 1 118 ? 61.722 66.755 71.162 1.00 29.94 109 VAL C C 1
ATOM 2286 O O . VAL C 1 118 ? 61.965 66.896 69.964 1.00 24.16 109 VAL C O 1
ATOM 2290 N N . ILE C 1 119 ? 61.250 65.624 71.682 1.00 20.77 110 ILE C N 1
ATOM 2291 C CA . ILE C 1 119 ? 60.928 64.460 70.865 1.00 29.55 110 ILE C CA 1
ATOM 2292 C C . ILE C 1 119 ? 59.840 64.798 69.847 1.00 26.64 110 ILE C C 1
ATOM 2293 O O . ILE C 1 119 ? 59.935 64.435 68.674 1.00 27.02 110 ILE C O 1
ATOM 2298 N N . THR C 1 120 ? 58.811 65.503 70.307 1.00 20.55 111 THR C N 1
ATOM 2299 C CA . THR C 1 120 ? 57.709 65.926 69.449 1.00 18.42 111 THR C CA 1
ATOM 2300 C C . THR C 1 120 ? 58.204 66.791 68.291 1.00 22.54 111 THR C C 1
ATOM 2301 O O . THR C 1 120 ? 57.870 66.545 67.136 1.00 21.52 111 THR C O 1
ATOM 2305 N N . TRP C 1 121 ? 59.007 67.802 68.605 1.00 22.13 112 TRP C N 1
ATOM 2306 C CA . TRP C 1 121 ? 59.516 68.704 67.579 1.00 23.66 112 TRP C CA 1
ATOM 2307 C C . TRP C 1 121 ? 60.465 68.000 66.615 1.00 31.06 112 TRP C C 1
ATOM 2308 O O . TRP C 1 121 ? 60.377 68.192 65.405 1.00 25.29 112 TRP C O 1
ATOM 2319 N N . ALA C 1 122 ? 61.358 67.174 67.151 1.00 25.34 113 ALA C N 1
ATOM 2320 C CA . ALA C 1 122 ? 62.286 66.415 66.321 1.00 25.37 113 ALA C CA 1
ATOM 2321 C C . ALA C 1 122 ? 61.538 65.520 65.334 1.00 20.86 113 ALA C C 1
ATOM 2322 O O . ALA C 1 122 ? 61.791 65.568 64.131 1.00 24.52 113 ALA C O 1
ATOM 2324 N N . ILE C 1 123 ? 60.606 64.723 65.850 1.00 18.55 114 ILE C N 1
ATOM 2325 C CA . ILE C 1 123 ? 59.838 63.792 65.024 1.00 22.24 114 ILE C CA 1
ATOM 2326 C C . ILE C 1 123 ? 59.030 64.496 63.931 1.00 27.19 114 ILE C C 1
ATOM 2327 O O . ILE C 1 123 ? 59.060 64.087 62.772 1.00 24.76 114 ILE C O 1
ATOM 2332 N N . LEU C 1 124 ? 58.317 65.556 64.300 1.00 24.13 115 LEU C N 1
ATOM 2333 C CA . LEU C 1 124 ? 57.461 66.262 63.345 1.00 25.84 115 LEU C CA 1
ATOM 2334 C C . LEU C 1 124 ? 58.254 67.055 62.299 1.00 22.63 115 LEU C C 1
ATOM 2335 O O . LEU C 1 124 ? 57.885 67.088 61.126 1.00 27.54 115 LEU C O 1
ATOM 2340 N N . LEU C 1 125 ? 59.345 67.689 62.719 1.00 22.36 116 LEU C N 1
ATOM 2341 C CA . LEU C 1 125 ? 60.179 68.437 61.781 1.00 21.86 116 LEU C CA 1
ATOM 2342 C C . LEU C 1 125 ? 60.928 67.503 60.830 1.00 23.50 116 LEU C C 1
ATOM 2343 O O . LEU C 1 125 ? 61.092 67.810 59.649 1.00 26.79 116 LEU C O 1
ATOM 2348 N N . TRP C 1 126 ? 61.378 66.362 61.346 1.00 21.90 117 TRP C N 1
ATOM 2349 C CA . TRP C 1 126 ? 62.031 65.357 60.508 1.00 24.47 117 TRP C CA 1
ATOM 2350 C C . TRP C 1 126 ? 61.088 64.869 59.414 1.00 24.89 117 TRP C C 1
ATOM 2351 O O . TRP C 1 126 ? 61.491 64.684 58.264 1.00 28.55 117 TRP C O 1
ATOM 2362 N N . SER C 1 127 ? 59.826 64.671 59.777 1.00 25.29 118 SER C N 1
ATOM 2363 C CA . SER C 1 127 ? 58.822 64.227 58.821 1.00 30.96 118 SER C CA 1
ATOM 2364 C C . SER C 1 127 ? 58.478 65.343 57.844 1.00 29.51 118 SER C C 1
ATOM 2365 O O . SER C 1 127 ? 58.330 65.105 56.648 1.00 27.81 118 SER C O 1
ATOM 2368 N N . HIS C 1 128 ? 58.343 66.560 58.364 1.00 29.49 119 HIS C N 1
ATOM 2369 C CA . HIS C 1 128 ? 58.034 67.713 57.526 1.00 30.52 119 HIS C CA 1
ATOM 2370 C C . HIS C 1 128 ? 59.093 67.940 56.451 1.00 34.36 119 HIS C C 1
ATOM 2371 O O . HIS C 1 128 ? 58.769 68.282 55.319 1.00 32.13 119 HIS C O 1
ATOM 2378 N N . PHE C 1 129 ? 60.358 67.753 56.811 1.00 28.45 120 PHE C N 1
ATOM 2379 C CA . PHE C 1 129 ? 61.450 67.992 55.875 1.00 29.33 120 PHE C CA 1
ATOM 2380 C C . PHE C 1 129 ? 61.963 66.705 55.242 1.00 28.98 120 PHE C C 1
ATOM 2381 O O . PHE C 1 129 ? 63.021 66.690 54.617 1.00 32.86 120 PHE C O 1
ATOM 2389 N N . GLY C 1 130 ? 61.196 65.630 55.393 1.00 35.42 121 GLY C N 1
ATOM 2390 C CA . GLY C 1 130 ? 61.571 64.340 54.846 1.00 27.88 121 GLY C CA 1
ATOM 2391 C C . GLY C 1 130 ? 61.432 64.276 53.337 1.00 46.73 121 GLY C C 1
ATOM 2392 O O . GLY C 1 130 ? 61.592 63.214 52.734 1.00 42.68 121 GLY C O 1
ATOM 2394 N N . ALA D 1 23 ? 86.245 45.179 45.979 1.00 70.22 14 ALA D N 1
ATOM 2395 C CA . ALA D 1 23 ? 85.320 44.829 47.050 1.00 67.00 14 ALA D CA 1
ATOM 2396 C C . ALA D 1 23 ? 84.511 46.043 47.506 1.00 51.31 14 ALA D C 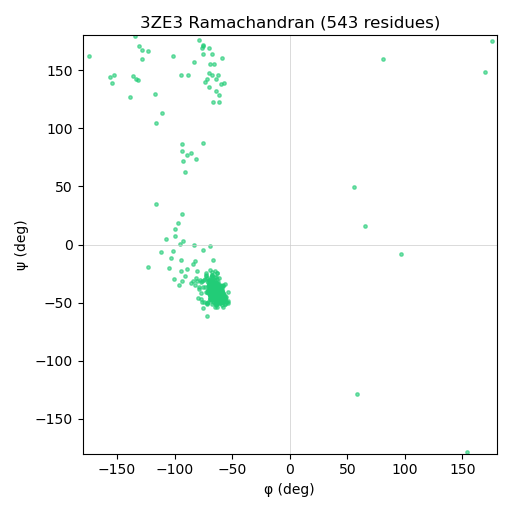1
ATOM 2397 O O . ALA D 1 23 ? 84.634 47.133 46.945 1.00 55.36 14 ALA D O 1
ATOM 2399 N N . GLY D 1 24 ? 83.677 45.845 48.521 1.00 42.57 15 GLY D N 1
ATOM 2400 C CA . GLY D 1 24 ? 82.817 46.905 49.010 1.00 39.53 15 GLY D CA 1
ATOM 2401 C C . GLY D 1 24 ? 83.502 47.836 49.993 1.00 40.90 15 GLY D C 1
ATOM 2402 O O . GLY D 1 24 ? 84.495 47.478 50.627 1.00 40.34 15 GLY D O 1
ATOM 2403 N N . TYR D 1 25 ? 82.967 49.045 50.113 1.00 35.58 16 TYR D N 1
ATOM 2404 C CA . TYR D 1 25 ? 83.473 50.020 51.069 1.00 30.58 16 TYR D CA 1
ATOM 2405 C C . TYR D 1 25 ? 82.433 50.206 52.163 1.00 26.26 16 TYR D C 1
ATOM 2406 O O . TYR D 1 25 ? 81.341 50.717 51.915 1.00 27.41 16 TYR D O 1
ATOM 2415 N N . SER D 1 26 ? 82.788 49.783 53.373 1.00 26.15 17 SER D N 1
ATOM 2416 C CA A SER D 1 26 ? 81.843 49.719 54.486 0.48 26.04 17 SER D CA 1
ATOM 2417 C CA B SER D 1 26 ? 81.842 49.719 54.485 0.52 26.04 17 SER D CA 1
ATOM 2418 C C . SER D 1 26 ? 81.323 51.079 54.954 1.00 25.09 17 SER D C 1
ATOM 2419 O O . SER D 1 26 ? 80.126 51.241 55.198 1.00 22.20 17 SER D O 1
ATOM 2424 N N . TRP D 1 27 ? 82.217 52.053 55.093 1.00 24.66 18 TRP D N 1
ATOM 2425 C CA . TRP D 1 27 ? 81.807 53.372 55.582 1.00 24.13 18 TRP D CA 1
ATOM 2426 C C . TRP D 1 27 ? 80.994 54.096 54.515 1.00 23.60 18 TRP D C 1
ATOM 2427 O O . TRP D 1 27 ? 79.984 54.741 54.810 1.00 27.04 18 TRP D O 1
ATOM 2438 N N . LYS D 1 28 ? 81.444 53.972 53.271 1.00 25.99 19 LYS D N 1
ATOM 2439 C CA . LYS D 1 28 ? 80.704 54.472 52.123 1.00 30.07 19 LYS D CA 1
ATOM 2440 C C . LYS D 1 28 ? 79.316 53.836 52.105 1.00 28.12 19 LYS D C 1
ATOM 2441 O O . LYS D 1 28 ? 78.313 54.512 51.8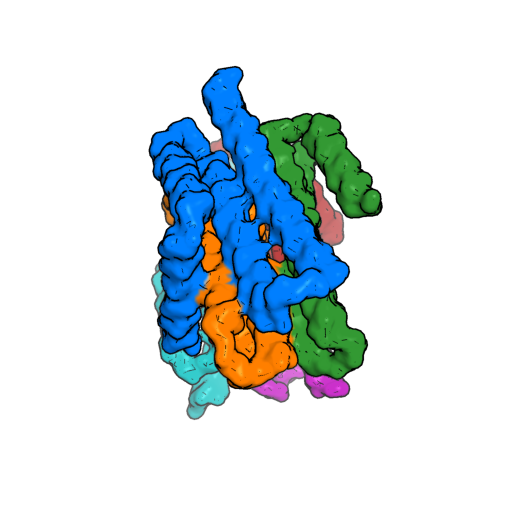82 1.00 24.13 19 LYS D O 1
ATOM 2447 N N . GLY D 1 29 ? 79.268 52.533 52.369 1.00 24.24 20 GLY D N 1
ATOM 2448 C CA . GLY D 1 29 ? 78.013 51.799 52.382 1.00 23.53 20 GLY D CA 1
ATOM 2449 C C . GLY D 1 29 ? 77.050 52.252 53.466 1.00 28.26 20 GLY D C 1
ATOM 2450 O O . GLY D 1 29 ? 75.845 52.370 53.226 1.00 23.85 20 GLY D O 1
ATOM 2451 N N . LEU D 1 30 ? 77.577 52.496 54.663 1.00 24.12 21 LEU D N 1
ATOM 2452 C CA . LEU D 1 30 ? 76.768 52.987 55.778 1.00 19.15 21 LEU D CA 1
ATOM 2453 C C . LEU D 1 30 ? 76.096 54.309 55.431 1.00 19.01 21 LEU D C 1
ATOM 2454 O O . LEU D 1 30 ? 74.896 54.484 55.628 1.00 24.08 21 LEU D O 1
ATOM 2459 N N . ARG D 1 31 ? 76.890 55.238 54.916 1.00 23.25 22 ARG D N 1
ATOM 2460 C CA A ARG D 1 31 ? 76.402 56.563 54.551 0.88 25.23 22 ARG D CA 1
ATOM 2461 C CA B ARG D 1 31 ? 76.383 56.558 54.570 0.12 25.86 22 ARG D CA 1
ATOM 2462 C C . ARG D 1 31 ? 75.371 56.473 53.432 1.00 23.54 22 ARG D C 1
ATOM 2463 O O . ARG D 1 31 ? 74.348 57.156 53.455 1.00 26.17 22 ARG D O 1
ATOM 2478 N N . ALA D 1 32 ? 75.650 55.619 52.451 1.00 29.67 23 ALA D N 1
ATOM 2479 C CA . ALA D 1 32 ? 74.743 55.427 51.325 1.00 30.89 23 ALA D CA 1
ATOM 2480 C C . ALA D 1 32 ? 73.386 54.893 51.785 1.00 25.54 23 ALA D C 1
ATOM 2481 O O . ALA D 1 32 ? 72.346 55.331 51.300 1.00 28.13 23 ALA D O 1
ATOM 2483 N N . ALA D 1 33 ? 73.399 53.950 52.723 1.00 23.42 24 ALA D N 1
ATOM 2484 C CA . ALA D 1 33 ? 72.159 53.418 53.282 1.00 24.16 24 ALA D CA 1
ATOM 2485 C C . ALA D 1 33 ? 71.376 54.519 53.990 1.00 23.62 24 ALA D C 1
ATOM 2486 O O . ALA D 1 33 ? 70.159 54.622 53.847 1.00 25.76 24 ALA D O 1
ATOM 2488 N N . TRP D 1 34 ? 72.088 55.340 54.754 1.00 19.61 25 TRP D N 1
ATOM 2489 C CA . TRP D 1 34 ? 71.467 56.425 55.509 1.00 24.37 25 TRP D CA 1
ATOM 2490 C C . TRP D 1 34 ? 70.823 57.456 54.584 1.00 22.78 25 TRP D C 1
ATOM 2491 O O . TRP D 1 34 ? 69.658 57.815 54.745 1.00 23.56 25 TRP D O 1
ATOM 2502 N N . ILE D 1 35 ? 71.587 57.916 53.601 1.00 24.79 26 ILE D N 1
ATOM 2503 C CA A ILE D 1 35 ? 71.090 58.934 52.686 0.43 24.98 26 ILE D CA 1
ATOM 2504 C CA B ILE D 1 35 ? 71.122 58.918 52.643 0.57 25.48 26 ILE D CA 1
ATOM 2505 C C . ILE D 1 35 ? 69.944 58.413 51.816 1.00 26.21 26 ILE D C 1
ATOM 2506 O O . ILE D 1 35 ? 68.950 59.115 51.611 1.00 27.64 26 ILE D O 1
ATOM 2515 N N . ASN D 1 36 ? 70.064 57.182 51.335 1.00 29.10 27 ASN D N 1
ATOM 2516 C CA . ASN D 1 36 ? 69.093 56.638 50.386 1.00 31.36 27 ASN D CA 1
ATOM 2517 C C . ASN D 1 36 ? 67.879 55.909 50.969 1.00 33.27 27 ASN D C 1
ATOM 2518 O O . ASN D 1 36 ? 66.857 55.774 50.298 1.00 34.44 27 ASN D O 1
ATOM 2523 N N . GLU D 1 37 ? 67.979 55.446 52.210 1.00 32.45 28 GLU D N 1
ATOM 2524 C CA . GLU D 1 37 ? 66.894 54.661 52.792 1.00 29.79 28 GLU D CA 1
ATOM 2525 C C . GLU D 1 37 ? 66.249 55.342 53.995 1.00 32.49 28 GLU D C 1
ATOM 2526 O O . GLU D 1 37 ? 66.816 55.357 55.091 1.00 30.01 28 GLU D O 1
ATOM 2532 N N . ALA D 1 38 ? 65.061 55.898 53.779 1.00 27.02 29 ALA D N 1
ATOM 2533 C CA . ALA D 1 38 ? 64.294 56.524 54.850 1.00 31.04 29 ALA D CA 1
ATOM 2534 C C . ALA D 1 38 ? 64.006 55.537 55.982 1.00 35.80 29 ALA D C 1
ATOM 2535 O O . ALA D 1 38 ? 63.989 55.912 57.153 1.00 35.03 29 ALA D O 1
ATOM 2537 N N . ALA D 1 39 ? 63.784 54.275 55.627 1.00 31.70 30 ALA D N 1
ATOM 2538 C CA . ALA D 1 39 ? 63.508 53.241 56.618 1.00 36.30 30 ALA D CA 1
ATOM 2539 C C . ALA D 1 39 ? 64.740 52.971 57.476 1.00 35.36 30 ALA D C 1
ATOM 2540 O O . ALA D 1 39 ? 64.627 52.631 58.651 1.00 37.30 30 ALA D O 1
ATOM 2542 N N . PHE D 1 40 ? 65.916 53.128 56.880 1.00 27.90 31 PHE D N 1
ATOM 2543 C CA . PHE D 1 40 ? 67.166 52.939 57.603 1.00 29.51 31 PHE D CA 1
ATOM 2544 C C . PHE D 1 40 ? 67.395 54.064 58.610 1.00 28.81 31 PHE D C 1
ATOM 2545 O O . PHE D 1 40 ? 67.879 53.822 59.714 1.00 28.27 31 PHE D O 1
ATOM 2553 N N . ARG D 1 41 ? 67.052 55.293 58.228 1.00 26.36 32 ARG D N 1
ATOM 2554 C CA . ARG D 1 41 ? 67.183 56.436 59.135 1.00 24.94 32 ARG D CA 1
ATOM 2555 C C . ARG D 1 41 ? 66.211 56.302 60.302 1.00 28.79 32 ARG D C 1
ATOM 2556 O O . ARG D 1 41 ? 66.554 56.588 61.448 1.00 29.37 32 ARG D O 1
ATOM 2564 N N . GLN D 1 42 ? 64.993 55.873 59.992 1.00 24.88 33 GLN D N 1
ATOM 2565 C CA . GLN D 1 42 ? 63.956 55.673 60.998 1.00 29.95 33 GLN D CA 1
ATOM 2566 C C . GLN D 1 42 ? 64.373 54.625 62.033 1.00 34.84 33 GLN D C 1
ATOM 2567 O O . GLN D 1 42 ? 64.294 54.858 63.241 1.00 30.93 33 GLN D O 1
ATOM 2573 N N . GLU D 1 43 ? 64.827 53.474 61.551 1.00 32.12 34 GLU D N 1
ATOM 2574 C CA . GLU D 1 43 ? 65.276 52.401 62.429 1.00 31.73 34 GLU D CA 1
ATOM 2575 C C . GLU D 1 43 ? 66.561 52.800 63.150 1.00 29.32 34 GLU D C 1
ATOM 2576 O O . GLU D 1 43 ? 66.749 52.488 64.327 1.00 27.32 34 GLU D O 1
ATOM 2582 N N . GLY D 1 44 ? 67.429 53.514 62.439 1.00 28.21 35 GLY D N 1
ATOM 2583 C CA . GLY D 1 44 ? 68.675 54.003 62.999 1.00 23.39 35 GLY D CA 1
ATOM 2584 C C . GLY D 1 44 ? 68.495 54.910 64.204 1.00 31.98 35 GLY D C 1
ATOM 2585 O O . GLY D 1 44 ? 69.225 54.795 65.190 1.00 26.95 35 GLY D O 1
ATOM 2586 N N . VAL D 1 45 ? 67.527 55.818 64.130 1.00 25.76 36 VAL D N 1
ATOM 2587 C CA . VAL D 1 45 ? 67.252 56.718 65.247 1.00 26.06 36 VAL D CA 1
ATOM 2588 C C . VAL D 1 45 ? 66.668 55.952 66.436 1.00 24.08 36 VAL D C 1
ATOM 2589 O O . VAL D 1 45 ? 66.955 56.266 67.593 1.00 26.19 36 VAL D O 1
ATOM 2593 N N . ALA D 1 46 ? 65.863 54.935 66.142 1.00 25.15 37 ALA D N 1
ATOM 2594 C CA . ALA D 1 46 ? 65.333 54.057 67.180 1.00 27.43 37 ALA D CA 1
ATOM 2595 C C . ALA D 1 46 ? 66.460 53.286 67.865 1.00 31.88 37 ALA D C 1
ATOM 2596 O O . ALA D 1 46 ? 66.454 53.119 69.086 1.00 25.23 37 ALA D O 1
ATOM 2598 N N . VAL D 1 47 ? 67.426 52.822 67.076 1.00 26.67 38 VAL D N 1
ATOM 2599 C CA . VAL D 1 47 ? 68.589 52.119 67.614 1.00 26.72 38 VAL D CA 1
ATOM 2600 C C . VAL D 1 47 ? 69.396 53.033 68.533 1.00 31.65 38 VAL D C 1
ATOM 2601 O O . VAL D 1 47 ? 69.772 52.643 69.639 1.00 33.54 38 VAL D O 1
ATOM 2605 N N . LEU D 1 48 ? 69.648 54.255 68.074 1.00 29.69 39 LEU D N 1
ATOM 2606 C CA . LEU D 1 48 ? 70.397 55.229 68.861 1.00 31.59 39 LEU D CA 1
ATOM 2607 C C . LEU D 1 48 ? 69.699 55.521 70.186 1.00 33.88 39 LEU D C 1
ATOM 2608 O O . LEU D 1 48 ? 70.345 55.611 71.230 1.00 34.25 39 LEU D O 1
ATOM 2613 N N . LEU D 1 49 ? 68.379 55.665 70.135 1.00 32.22 40 LEU D N 1
ATOM 2614 C CA . LEU D 1 49 ? 67.594 55.924 71.333 1.00 30.22 40 LEU D CA 1
ATOM 2615 C C . LEU D 1 49 ? 67.761 54.786 72.330 1.00 31.82 40 LEU D C 1
ATOM 2616 O O . LEU D 1 49 ? 67.991 55.014 73.517 1.00 29.79 40 LEU D O 1
ATOM 2621 N N . CYS D 1 50 ? 67.652 53.559 71.833 1.00 26.43 41 CYS D N 1
ATOM 2622 C CA . CYS D 1 50 ? 67.753 52.373 72.673 1.00 31.92 41 CYS D CA 1
ATOM 2623 C C . CYS D 1 50 ? 69.148 52.197 73.265 1.00 26.56 41 CYS D C 1
ATOM 2624 O O . CYS D 1 50 ? 69.290 51.816 74.426 1.00 33.34 41 CYS D O 1
ATOM 2627 N N . VAL D 1 51 ? 70.173 52.479 72.466 1.00 29.36 42 VAL D N 1
ATOM 2628 C CA . VAL D 1 51 ? 71.551 52.353 72.931 1.00 29.59 42 VAL D CA 1
ATOM 2629 C C . VAL D 1 51 ? 71.839 53.366 74.038 1.00 34.99 42 VAL D C 1
ATOM 2630 O O . VAL D 1 51 ? 72.460 53.033 75.047 1.00 38.19 42 VAL D O 1
ATOM 2634 N N . VAL D 1 52 ? 71.366 54.596 73.853 1.00 35.58 43 VAL D N 1
ATOM 2635 C CA . VAL D 1 52 ? 71.506 55.633 74.870 1.00 36.61 43 VAL D CA 1
ATOM 2636 C C . VAL D 1 52 ? 70.774 55.244 76.154 1.00 34.02 43 VAL D C 1
ATOM 2637 O O . VAL D 1 52 ? 71.307 55.397 77.256 1.00 37.73 43 VAL D O 1
ATOM 2641 N N . ILE D 1 53 ? 69.558 54.729 76.009 1.00 31.18 44 ILE D N 1
ATOM 2642 C CA . ILE D 1 53 ? 68.788 54.273 77.164 1.00 34.14 44 ILE D CA 1
ATOM 2643 C C . ILE D 1 53 ? 69.496 53.107 77.858 1.00 30.37 44 ILE D C 1
ATOM 2644 O O . ILE D 1 53 ? 69.593 53.069 79.088 1.00 39.40 44 ILE D O 1
ATOM 2649 N N . ALA D 1 54 ? 70.000 52.169 77.058 1.00 30.67 45 ALA D N 1
ATOM 2650 C CA . ALA D 1 54 ? 70.724 51.008 77.575 1.00 31.88 45 ALA D CA 1
ATOM 2651 C C . ALA D 1 54 ? 71.941 51.421 78.395 1.00 36.60 45 ALA D C 1
ATOM 2652 O O . ALA D 1 54 ? 72.252 50.799 79.409 1.00 38.74 45 ALA D O 1
ATOM 2654 N N . ALA D 1 55 ? 72.626 52.472 77.955 1.00 40.72 46 ALA D N 1
ATOM 2655 C CA . ALA D 1 55 ? 73.793 52.977 78.673 1.00 39.77 46 ALA D CA 1
ATOM 2656 C C . ALA D 1 55 ? 73.387 53.668 79.969 1.00 39.91 46 ALA D C 1
ATOM 2657 O O . ALA D 1 55 ? 74.144 53.690 80.937 1.00 48.98 46 ALA D O 1
ATOM 2659 N N . TRP D 1 56 ? 72.183 54.230 79.976 1.00 43.96 47 TRP D N 1
ATOM 2660 C CA . TRP D 1 56 ? 71.681 54.985 81.119 1.00 42.06 47 TRP D CA 1
ATOM 2661 C C . TRP D 1 56 ? 71.105 54.074 82.202 1.00 42.25 47 TRP D C 1
ATOM 2662 O O . TRP D 1 56 ? 71.226 54.361 83.391 1.00 45.86 47 TRP D O 1
ATOM 2673 N N . LEU D 1 57 ? 70.479 52.980 81.781 1.00 39.29 48 LEU D N 1
ATOM 2674 C CA . LEU D 1 57 ? 69.812 52.064 82.703 1.00 47.23 48 LEU D CA 1
ATOM 2675 C C . LEU D 1 57 ? 70.763 51.422 83.709 1.00 45.37 48 LEU D C 1
ATOM 2676 O O . LEU D 1 57 ? 71.918 51.136 83.397 1.00 46.90 48 LEU D O 1
ATOM 2681 N N . ASP D 1 58 ? 70.260 51.196 84.916 1.00 40.38 49 ASP D N 1
ATOM 2682 C CA . ASP D 1 58 ? 71.029 50.525 85.953 1.00 45.49 49 ASP D CA 1
ATOM 2683 C C . ASP D 1 58 ? 70.876 49.014 85.809 1.00 47.38 49 ASP D C 1
ATOM 2684 O O . ASP D 1 58 ? 70.103 48.385 86.530 1.00 51.32 49 ASP D O 1
ATOM 2689 N N . VAL D 1 59 ? 71.610 48.440 84.861 1.00 45.47 50 VAL D N 1
ATOM 2690 C CA . VAL D 1 59 ? 71.566 47.004 84.619 1.00 46.41 50 VAL D CA 1
ATOM 2691 C C . VAL D 1 59 ? 72.975 46.420 84.612 1.00 50.20 50 VAL D C 1
ATOM 2692 O O . VAL D 1 59 ? 73.952 47.145 84.420 1.00 51.77 50 VAL D O 1
ATOM 2696 N N . ASP D 1 60 ? 73.082 45.111 84.825 1.00 46.93 51 ASP D N 1
ATOM 2697 C CA . ASP D 1 60 ? 74.383 44.453 84.771 1.00 52.95 51 ASP D CA 1
ATOM 2698 C C . ASP D 1 60 ? 74.902 44.404 83.335 1.00 46.82 51 ASP D C 1
ATOM 2699 O O . ASP D 1 60 ? 74.169 44.709 82.390 1.00 38.97 51 ASP D O 1
ATOM 2704 N N . ALA D 1 61 ? 76.167 44.028 83.180 1.00 43.31 52 ALA D N 1
ATOM 2705 C CA . ALA D 1 61 ? 76.824 44.056 81.877 1.00 40.99 52 ALA D CA 1
ATOM 2706 C C . ALA D 1 61 ? 76.138 43.157 80.854 1.00 42.08 52 ALA D C 1
ATOM 2707 O O . ALA D 1 61 ? 75.960 43.542 79.699 1.00 38.53 52 ALA D O 1
ATOM 2709 N N . VAL D 1 62 ? 75.758 41.958 81.284 1.00 40.99 53 VAL D N 1
ATOM 2710 C CA . VAL D 1 62 ? 75.124 40.990 80.396 1.00 41.48 53 VAL D CA 1
ATOM 2711 C C . VAL D 1 62 ? 73.819 41.523 79.802 1.00 39.41 53 VAL D C 1
ATOM 2712 O O . VAL D 1 62 ? 73.588 41.423 78.596 1.00 37.02 53 VAL D O 1
ATOM 2716 N N . THR D 1 63 ? 72.972 42.087 80.657 1.00 38.23 54 THR D N 1
ATOM 2717 C CA . THR D 1 63 ? 71.708 42.666 80.215 1.00 40.60 54 THR D CA 1
ATOM 2718 C C . THR D 1 63 ? 71.951 43.815 79.244 1.00 37.24 54 THR D C 1
ATOM 2719 O O . THR D 1 63 ? 71.289 43.919 78.210 1.00 38.25 54 THR D O 1
ATOM 2723 N N . ARG D 1 64 ? 72.917 44.664 79.578 1.00 34.45 55 ARG D N 1
ATOM 2724 C CA . ARG D 1 64 ? 73.284 45.788 78.726 1.00 34.37 55 ARG D CA 1
ATOM 2725 C C . ARG D 1 64 ? 73.708 45.333 77.329 1.00 34.73 55 ARG D C 1
ATOM 2726 O O . ARG D 1 64 ? 73.298 45.919 76.326 1.00 34.11 55 ARG D O 1
ATOM 2734 N N . VAL D 1 65 ? 74.522 44.282 77.270 1.00 34.93 56 VAL D N 1
ATOM 2735 C CA . VAL D 1 65 ? 74.962 43.718 75.994 1.00 32.81 56 VAL D CA 1
ATOM 2736 C C . VAL D 1 65 ? 73.778 43.245 75.151 1.00 32.30 56 VAL D C 1
ATOM 2737 O O . VAL D 1 65 ? 73.719 43.500 73.947 1.00 35.78 56 VAL D O 1
ATOM 2741 N N . LEU D 1 66 ? 72.834 42.564 75.792 1.00 35.17 57 LEU D N 1
ATOM 2742 C CA . LEU D 1 66 ? 71.658 42.052 75.097 1.00 27.30 57 LEU D CA 1
ATOM 2743 C C . LEU D 1 66 ? 70.759 43.168 74.564 1.00 27.35 57 LEU D C 1
ATOM 2744 O O . LEU D 1 66 ? 70.259 43.079 73.447 1.00 34.05 57 LEU D O 1
ATOM 2749 N N . LEU D 1 67 ? 70.560 44.215 75.360 1.00 28.46 58 LEU D N 1
ATOM 2750 C CA . LEU D 1 67 ? 69.747 45.353 74.929 1.00 31.39 58 LEU D CA 1
ATOM 2751 C C . LEU D 1 67 ? 70.347 46.035 73.704 1.00 31.68 58 LEU D C 1
ATOM 2752 O O . LEU D 1 67 ? 69.628 46.440 72.787 1.00 30.86 58 LEU D O 1
ATOM 2757 N N . ILE D 1 68 ? 71.669 46.156 73.694 1.00 25.93 59 ILE D N 1
ATOM 2758 C CA . ILE D 1 68 ? 72.367 46.818 72.600 1.00 33.90 59 ILE D CA 1
ATOM 2759 C C . ILE D 1 68 ? 72.462 45.934 71.352 1.00 28.59 59 ILE D C 1
ATOM 2760 O O . ILE D 1 68 ? 72.120 46.367 70.257 1.00 28.15 59 ILE D O 1
ATOM 2765 N N . SER D 1 69 ? 72.905 44.693 71.519 1.00 27.42 60 SER D N 1
ATOM 2766 C CA A SER D 1 69 ? 73.078 43.790 70.384 0.64 30.27 60 SER D CA 1
ATOM 2767 C CA B SER D 1 69 ? 73.076 43.787 70.385 0.36 29.44 60 SER D CA 1
ATOM 2768 C C . SER D 1 69 ? 71.764 43.490 69.663 1.00 29.24 60 SER D C 1
ATOM 2769 O O . SER D 1 69 ? 71.749 43.293 68.449 1.00 31.42 60 SER D O 1
ATOM 2774 N N . SER D 1 70 ? 70.662 43.462 70.409 1.00 28.18 61 SER D N 1
ATOM 2775 C CA A SER D 1 70 ? 69.365 43.146 69.819 0.92 28.89 61 SER D CA 1
ATOM 2776 C CA B SER D 1 70 ? 69.357 43.159 69.830 0.08 28.40 61 SER D CA 1
ATOM 2777 C C . SER D 1 70 ? 68.898 44.233 68.849 1.00 29.08 61 SER D C 1
ATOM 2778 O O . SER D 1 70 ? 68.276 43.931 67.831 1.00 25.63 61 SER D O 1
ATOM 2783 N N . VAL D 1 71 ? 69.196 45.493 69.157 1.00 24.67 62 VAL D N 1
ATOM 2784 C CA . VAL D 1 71 ? 68.806 46.578 68.254 1.00 26.24 62 VAL D CA 1
ATOM 2785 C C . VAL D 1 71 ? 69.827 46.764 67.135 1.00 28.58 62 VAL D C 1
ATOM 2786 O O . VAL D 1 71 ? 69.471 47.154 66.025 1.00 30.79 62 VAL D O 1
ATOM 2790 N N . MET D 1 72 ? 71.094 46.480 67.426 1.00 25.60 63 MET D N 1
ATOM 2791 C CA A MET D 1 72 ? 72.154 46.539 66.424 0.76 22.72 63 MET D CA 1
ATOM 2792 C CA B MET D 1 72 ? 72.130 46.565 66.406 0.24 24.17 63 MET D CA 1
ATOM 2793 C C . MET D 1 72 ? 71.914 45.509 65.326 1.00 28.51 63 MET D C 1
ATOM 2794 O O . MET D 1 72 ? 72.265 45.726 64.167 1.00 28.46 63 MET D O 1
ATOM 2803 N N . LEU D 1 73 ? 71.320 44.380 65.705 1.00 23.00 64 LEU D N 1
ATOM 2804 C CA . LEU D 1 73 ? 71.002 43.327 64.745 1.00 24.66 64 LEU D CA 1
ATOM 2805 C C . LEU D 1 73 ? 70.040 43.843 63.678 1.00 25.35 64 LEU D C 1
ATOM 2806 O O . LEU D 1 73 ? 70.115 43.444 62.517 1.00 27.98 64 LEU D O 1
ATOM 2811 N N . VAL D 1 74 ? 69.134 44.730 64.075 1.00 24.21 65 VAL D N 1
ATOM 2812 C CA . VAL D 1 74 ? 68.201 45.331 63.127 1.00 25.73 65 VAL D CA 1
ATOM 2813 C C . VAL D 1 74 ? 68.953 46.067 62.018 1.00 24.39 65 VAL D C 1
ATOM 2814 O O . VAL D 1 74 ? 68.602 45.959 60.843 1.00 22.40 65 VAL D O 1
ATOM 2818 N N . MET D 1 75 ? 70.000 46.794 62.397 1.00 22.20 66 MET D N 1
ATOM 2819 C CA . MET D 1 75 ? 70.805 47.538 61.433 1.00 27.61 66 MET D CA 1
ATOM 2820 C C . MET D 1 75 ? 71.539 46.606 60.483 1.00 26.78 66 MET D C 1
ATOM 2821 O O . MET D 1 75 ? 71.582 46.848 59.278 1.00 24.81 66 MET D O 1
ATOM 2826 N N . ILE D 1 76 ? 72.125 45.551 61.041 1.00 21.10 67 ILE D N 1
ATOM 2827 C CA . ILE D 1 76 ? 72.815 44.541 60.248 1.00 23.74 67 ILE D CA 1
ATOM 2828 C C . ILE D 1 76 ? 71.888 43.922 59.205 1.00 22.55 67 ILE D C 1
ATOM 2829 O O . ILE D 1 76 ? 72.240 43.816 58.031 1.00 23.86 67 ILE D O 1
ATOM 2834 N N . VAL D 1 77 ? 70.696 43.526 59.642 1.00 21.85 68 VAL D N 1
ATOM 2835 C CA . VAL D 1 77 ? 69.746 42.852 58.767 1.00 24.88 68 VAL D CA 1
ATOM 2836 C C . VAL D 1 77 ? 69.178 43.812 57.720 1.00 26.37 68 VAL D C 1
ATOM 2837 O O . VAL D 1 77 ? 68.939 43.422 56.578 1.00 23.42 68 VAL D O 1
ATOM 2841 N N . GLU D 1 78 ? 68.986 45.070 58.107 1.00 22.13 69 GLU D N 1
ATOM 2842 C CA . GLU D 1 78 ? 68.477 46.078 57.184 1.00 27.46 69 GLU D CA 1
ATOM 2843 C C . GLU D 1 78 ? 69.494 46.374 56.082 1.00 25.67 69 GLU D C 1
ATOM 2844 O O . GLU D 1 78 ? 69.128 46.615 54.935 1.00 27.70 69 GLU D O 1
ATOM 2850 N N . LEU D 1 79 ? 70.774 46.353 56.438 1.00 23.68 70 LEU D N 1
ATOM 2851 C CA . LEU D 1 79 ? 71.838 46.581 55.467 1.00 24.39 70 LEU D CA 1
ATOM 2852 C C . LEU D 1 79 ? 71.907 45.434 54.461 1.00 24.94 70 LEU D C 1
ATOM 2853 O O . LEU D 1 79 ? 72.088 45.655 53.265 1.00 26.00 70 LEU D O 1
ATOM 2858 N N . LEU D 1 80 ? 71.750 44.210 54.955 1.00 21.43 71 LEU D N 1
ATOM 2859 C CA . LEU D 1 80 ? 71.725 43.036 54.093 1.00 25.25 71 LEU D CA 1
ATOM 2860 C C . LEU D 1 80 ? 70.485 43.054 53.201 1.00 26.12 71 LEU D C 1
ATOM 2861 O O . LEU D 1 80 ? 70.554 42.720 52.019 1.00 26.83 71 LEU D O 1
ATOM 2866 N N . ASN D 1 81 ? 69.353 43.446 53.777 1.00 28.59 72 ASN D N 1
ATOM 2867 C CA . ASN D 1 81 ? 68.107 43.558 53.026 1.00 29.91 72 ASN D CA 1
ATOM 2868 C C . ASN D 1 81 ? 68.223 44.605 51.924 1.00 24.06 72 ASN D C 1
ATOM 2869 O O . ASN D 1 81 ? 67.752 44.402 50.805 1.00 28.68 72 ASN D O 1
ATOM 2874 N N . SER D 1 82 ? 68.856 45.727 52.251 1.00 24.63 73 SER D N 1
ATOM 2875 C CA . SER D 1 82 ? 69.044 46.808 51.291 1.00 30.55 73 SER D CA 1
ATOM 2876 C C . SER D 1 82 ? 70.030 46.413 50.199 1.00 28.66 73 SER D C 1
ATOM 2877 O O . SER D 1 82 ? 69.925 46.872 49.060 1.00 30.09 73 SER D O 1
ATOM 2880 N N . ALA D 1 83 ? 70.994 45.567 50.553 1.00 24.06 74 ALA D N 1
ATOM 2881 C CA . ALA D 1 83 ? 71.951 45.057 49.576 1.00 27.87 74 ALA D CA 1
ATOM 2882 C C . ALA D 1 83 ? 71.236 44.151 48.586 1.00 25.81 74 ALA D C 1
ATOM 2883 O O . ALA D 1 83 ? 71.478 44.215 47.382 1.00 27.55 74 ALA D O 1
ATOM 2885 N N . ILE D 1 84 ? 70.359 43.299 49.107 1.00 27.35 75 ILE D N 1
ATOM 2886 C CA . ILE D 1 84 ? 69.553 42.415 48.271 1.00 28.78 75 ILE D CA 1
ATOM 2887 C C . ILE D 1 84 ? 68.668 43.227 47.325 1.00 30.83 75 ILE D C 1
ATOM 2888 O O . ILE D 1 84 ? 68.565 42.924 46.135 1.00 30.91 75 ILE D O 1
ATOM 2893 N N . GLU D 1 85 ? 68.038 44.263 47.868 1.00 26.73 76 GLU D N 1
ATOM 2894 C CA . GLU D 1 85 ? 67.174 45.146 47.092 1.00 32.22 76 GLU D CA 1
ATOM 2895 C C . GLU D 1 85 ? 67.933 45.827 45.953 1.00 32.47 76 GLU D C 1
ATOM 2896 O O . GLU D 1 85 ? 67.446 45.900 44.824 1.00 31.92 76 GLU D O 1
ATOM 2902 N N . ALA D 1 86 ? 69.129 46.321 46.257 1.00 27.24 77 ALA D N 1
ATOM 2903 C CA . ALA D 1 86 ? 69.950 47.005 45.263 1.00 29.69 77 ALA D CA 1
ATOM 2904 C C . ALA D 1 86 ? 70.310 46.105 44.080 1.00 37.93 77 ALA D C 1
ATOM 2905 O O . ALA D 1 86 ? 70.379 46.568 42.940 1.00 34.50 77 ALA D O 1
ATOM 2907 N N . VAL D 1 87 ? 70.537 44.822 44.347 1.00 32.10 78 VAL D N 1
ATOM 2908 C CA . VAL D 1 87 ? 70.876 43.893 43.274 1.00 32.58 78 VAL D CA 1
ATOM 2909 C C . VAL D 1 87 ? 69.724 43.740 42.281 1.00 34.68 78 VAL D C 1
ATOM 2910 O O . VAL D 1 87 ? 69.913 43.899 41.077 1.00 36.62 78 VAL D O 1
ATOM 2914 N N . VAL D 1 88 ? 68.529 43.442 42.785 1.00 34.55 79 VAL D N 1
ATOM 2915 C CA . VAL D 1 88 ? 67.391 43.211 41.900 1.00 43.15 79 VAL D CA 1
ATOM 2916 C C . VAL D 1 88 ? 66.901 44.495 41.230 1.00 40.33 79 VAL D C 1
ATOM 2917 O O . VAL D 1 88 ? 66.429 44.461 40.097 1.00 40.09 79 VAL D O 1
ATOM 2921 N N . ASP D 1 89 ? 67.023 45.625 41.920 1.00 37.29 80 ASP D N 1
ATOM 2922 C CA . ASP D 1 89 ? 66.629 46.904 41.333 1.00 45.06 80 ASP D CA 1
ATOM 2923 C C . ASP D 1 89 ? 67.574 47.345 40.217 1.00 45.44 80 ASP D C 1
ATOM 2924 O O . ASP D 1 89 ? 67.160 48.021 39.275 1.00 47.92 80 ASP D O 1
ATOM 2929 N N . ARG D 1 90 ? 68.840 46.953 40.324 1.00 47.40 81 ARG D N 1
ATOM 2930 C CA . ARG D 1 90 ? 69.844 47.287 39.317 1.00 50.55 81 ARG D CA 1
ATOM 2931 C C . ARG D 1 90 ? 69.490 46.702 37.948 1.00 53.65 81 ARG D C 1
ATOM 2932 O O . ARG D 1 90 ? 69.857 47.252 36.906 1.00 57.52 81 ARG D O 1
ATOM 2940 N N . ILE D 1 91 ? 68.770 45.587 37.959 1.00 52.36 82 ILE D N 1
ATOM 2941 C CA . ILE D 1 91 ? 68.350 44.928 36.728 1.00 55.41 82 ILE D CA 1
ATOM 2942 C C . ILE D 1 91 ? 67.371 45.792 35.933 1.00 63.35 82 ILE D C 1
ATOM 2943 O O . ILE D 1 91 ? 67.515 45.959 34.722 1.00 69.81 82 ILE D O 1
ATOM 2948 N N . GLY D 1 92 ? 66.379 46.345 36.623 1.00 64.19 83 GLY D N 1
ATOM 2949 C CA . GLY D 1 92 ? 65.389 47.196 35.988 1.00 69.41 83 GLY D CA 1
ATOM 2950 C C . GLY D 1 92 ? 64.299 47.615 36.955 1.00 75.46 83 GLY D C 1
ATOM 2951 O O . GLY D 1 92 ? 64.267 47.161 38.099 1.00 71.39 83 GLY D O 1
ATOM 2952 N N . SER D 1 93 ? 63.403 48.480 36.493 1.00 87.68 84 SER D N 1
ATOM 2953 C CA . SER D 1 93 ? 62.316 48.977 37.329 1.00 91.06 84 SER D CA 1
ATOM 2954 C C . SER D 1 93 ? 61.070 48.105 37.214 1.00 91.52 84 SER D C 1
ATOM 2955 O O . SER D 1 93 ? 60.265 48.037 38.143 1.00 91.93 84 SER D O 1
ATOM 2958 N N . GLU D 1 94 ? 60.919 47.440 36.071 1.00 88.45 85 GLU D N 1
ATOM 2959 C CA . GLU D 1 94 ? 59.760 46.589 35.817 1.00 89.57 85 GLU D CA 1
ATOM 2960 C C . GLU D 1 94 ? 59.636 45.464 36.843 1.00 86.55 85 GLU D C 1
ATOM 2961 O O . GLU D 1 94 ? 60.627 44.840 37.223 1.00 83.83 85 GLU D O 1
ATOM 2967 N N . TYR D 1 95 ? 58.409 45.216 37.290 1.00 84.13 86 TYR D N 1
ATOM 2968 C CA . TYR D 1 95 ? 58.155 44.212 38.315 1.00 77.11 86 TYR D CA 1
ATOM 2969 C C . TYR D 1 95 ? 58.364 42.790 37.805 1.00 72.39 86 TYR D C 1
ATOM 2970 O O . TYR D 1 95 ? 57.929 42.436 36.710 1.00 68.19 86 TYR D O 1
ATOM 2979 N N . HIS D 1 96 ? 59.042 41.985 38.615 1.00 65.98 87 HIS D N 1
ATOM 2980 C CA . HIS D 1 96 ? 59.216 40.565 38.347 1.00 67.32 87 HIS D CA 1
ATOM 2981 C C . HIS D 1 96 ? 58.917 39.834 39.648 1.00 57.06 87 HIS D C 1
ATOM 2982 O O . HIS D 1 96 ? 59.262 40.322 40.722 1.00 53.43 87 HIS D O 1
ATOM 2989 N N . GLU D 1 97 ? 58.269 38.676 39.558 1.00 59.17 88 GLU D N 1
ATOM 2990 C CA . GLU D 1 97 ? 57.836 37.956 40.753 1.00 64.26 88 GLU D CA 1
ATOM 2991 C C . GLU D 1 97 ? 58.999 37.569 41.665 1.00 52.91 88 GLU D C 1
ATOM 2992 O O . GLU D 1 97 ? 58.889 37.643 42.889 1.00 50.34 88 GLU D O 1
ATOM 2998 N N . LEU D 1 98 ? 60.114 37.166 41.065 1.00 52.29 89 LEU D N 1
ATOM 2999 C CA . LEU D 1 98 ? 61.293 36.782 41.833 1.00 48.66 89 LEU D CA 1
ATOM 3000 C C . LEU D 1 98 ? 61.931 37.984 42.526 1.00 45.66 89 LEU D C 1
ATOM 3001 O O . LEU D 1 98 ? 62.481 37.856 43.620 1.00 42.13 89 LEU D O 1
ATOM 3006 N N . SER D 1 99 ? 61.854 39.150 41.887 1.00 46.10 90 SER D N 1
ATOM 3007 C CA . SER D 1 99 ? 62.340 40.385 42.501 1.00 46.06 90 SER D CA 1
ATOM 3008 C C . SER D 1 99 ? 61.485 40.749 43.706 1.00 42.20 90 SER D C 1
ATOM 3009 O O . SER D 1 99 ? 62.005 41.110 44.763 1.00 39.54 90 S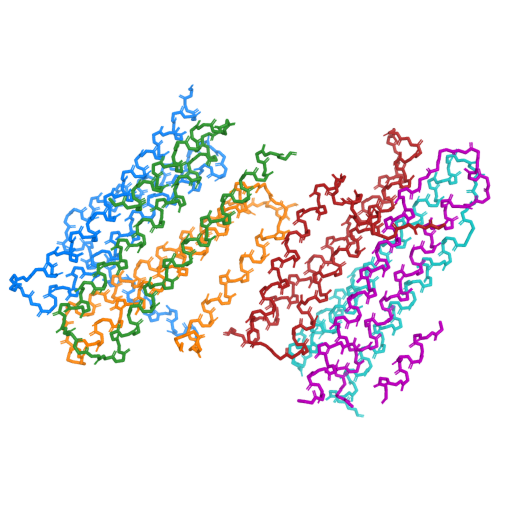ER D O 1
ATOM 3012 N N . GLY D 1 100 ? 60.169 40.655 43.539 1.00 44.88 91 GLY D N 1
ATOM 3013 C CA . GLY D 1 100 ? 59.244 40.916 44.626 1.00 50.02 91 GLY D CA 1
ATOM 3014 C C . GLY D 1 100 ? 59.455 39.943 45.770 1.00 41.91 91 GLY D C 1
ATOM 3015 O O . GLY D 1 100 ? 59.427 40.325 46.939 1.00 39.66 91 GLY D O 1
ATOM 3016 N N . ARG D 1 101 ? 59.679 38.679 45.423 1.00 42.80 92 ARG D N 1
ATOM 3017 C CA . ARG D 1 101 ? 59.913 37.637 46.413 1.00 41.36 92 ARG D CA 1
ATOM 3018 C C . ARG D 1 101 ? 61.161 37.919 47.245 1.00 38.18 92 ARG D C 1
ATOM 3019 O O . ARG D 1 101 ? 61.137 37.797 48.469 1.00 35.79 9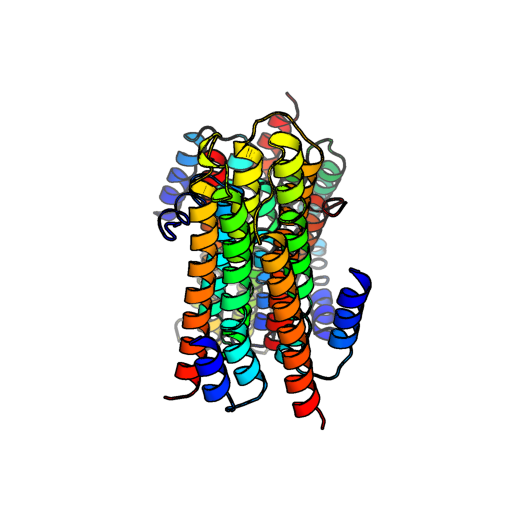2 ARG D O 1
ATOM 3027 N N . ALA D 1 102 ? 62.242 38.313 46.577 1.00 36.66 93 ALA D N 1
ATOM 3028 C CA . ALA D 1 102 ? 63.496 38.618 47.259 1.00 33.72 93 ALA D CA 1
ATOM 3029 C C . ALA D 1 102 ? 63.329 39.755 48.268 1.00 33.26 93 ALA D C 1
ATOM 3030 O O . ALA D 1 102 ? 63.821 39.677 49.394 1.00 32.34 93 ALA D O 1
ATOM 3032 N N . LYS D 1 103 ? 62.624 40.804 47.860 1.00 32.71 94 LYS D N 1
ATOM 3033 C CA . LYS D 1 103 ? 62.407 41.964 48.718 1.00 35.42 94 LYS D CA 1
ATOM 3034 C C . LYS D 1 103 ? 61.485 41.647 49.893 1.00 32.04 94 LYS D C 1
ATOM 3035 O O . LYS D 1 103 ? 61.701 42.132 51.000 1.00 31.34 94 LYS D O 1
ATOM 3041 N N . ASP D 1 104 ? 60.455 40.844 49.638 1.00 33.54 95 ASP D N 1
ATOM 3042 C CA . ASP D 1 104 ? 59.513 40.446 50.680 1.00 38.99 95 ASP D CA 1
ATOM 3043 C C . ASP D 1 104 ? 60.204 39.620 51.759 1.00 38.58 95 ASP D C 1
ATOM 3044 O O . ASP D 1 104 ? 59.969 39.818 52.950 1.00 37.62 95 ASP D O 1
ATOM 3049 N N . LEU D 1 105 ? 61.054 38.692 51.332 1.00 33.91 96 LEU D N 1
ATOM 3050 C CA . LEU D 1 105 ? 61.774 37.830 52.258 1.00 34.31 96 LEU D CA 1
ATOM 3051 C C . LEU D 1 105 ? 62.782 38.633 53.066 1.00 34.35 96 LEU D C 1
ATOM 3052 O O . LEU D 1 105 ? 62.935 38.423 54.269 1.00 33.85 96 LEU D O 1
ATOM 3057 N N . GLY D 1 106 ? 63.466 39.555 52.397 1.00 27.84 97 GLY D N 1
ATOM 3058 C CA . GLY D 1 106 ? 64.418 40.424 53.060 1.00 28.92 97 GLY D CA 1
ATOM 3059 C C . GLY D 1 106 ? 63.735 41.320 54.078 1.00 33.39 97 GLY D C 1
ATOM 3060 O O . GLY D 1 106 ? 64.252 41.527 55.174 1.00 29.39 97 GLY D O 1
ATOM 3061 N N . SER D 1 107 ? 62.567 41.846 53.717 1.00 28.28 98 SER D N 1
ATOM 3062 C CA . SER D 1 107 ? 61.807 42.711 54.616 1.00 32.40 98 SER D CA 1
ATOM 3063 C C . SER D 1 107 ? 61.267 41.944 55.819 1.00 32.59 98 SER D C 1
ATOM 3064 O O . SER D 1 107 ? 61.200 42.478 56.926 1.00 29.86 98 SER D O 1
ATOM 3067 N N . ALA D 1 108 ? 60.875 40.694 55.594 1.00 29.63 99 ALA D N 1
ATOM 3068 C CA . ALA D 1 108 ? 60.410 39.835 56.676 1.00 27.95 99 ALA D CA 1
ATOM 3069 C C . ALA D 1 108 ? 61.524 39.605 57.696 1.00 33.67 99 ALA D C 1
ATOM 3070 O O . ALA D 1 108 ? 61.273 39.551 58.900 1.00 33.23 99 ALA D O 1
ATOM 3072 N N . ALA D 1 109 ? 62.754 39.475 57.206 1.00 28.38 100 ALA D N 1
ATOM 3073 C CA . ALA D 1 109 ? 63.909 39.276 58.079 1.00 28.78 100 ALA D CA 1
ATOM 3074 C C . ALA D 1 109 ? 64.113 40.470 59.005 1.00 30.76 100 ALA D C 1
ATOM 3075 O O . ALA D 1 109 ? 64.379 40.305 60.198 1.00 27.64 100 ALA D O 1
ATOM 3077 N N . VAL D 1 110 ? 63.995 41.670 58.448 1.00 27.35 101 VAL D N 1
ATOM 3078 C CA . VAL D 1 110 ? 64.119 42.894 59.234 1.00 28.33 101 VAL D CA 1
ATOM 3079 C C . VAL D 1 110 ? 63.023 42.955 60.292 1.00 30.05 101 VAL D C 1
ATOM 3080 O O . VAL D 1 110 ? 63.284 43.272 61.452 1.00 30.82 101 VAL D O 1
ATOM 3084 N N . LEU D 1 111 ? 61.799 42.633 59.883 1.00 27.54 102 LEU D N 1
ATOM 3085 C CA . LEU D 1 111 ? 60.656 42.633 60.790 1.00 33.72 102 LEU D CA 1
ATOM 3086 C C . LEU D 1 111 ? 60.882 41.706 61.984 1.00 33.46 102 LEU D C 1
ATOM 3087 O O . LEU D 1 111 ? 60.598 42.066 63.127 1.00 29.66 102 LEU D O 1
ATOM 3092 N N . ILE D 1 112 ? 61.395 40.512 61.715 1.00 23.64 103 ILE D N 1
ATOM 3093 C CA . ILE D 1 112 ? 61.677 39.555 62.778 1.00 29.03 103 ILE D CA 1
ATOM 3094 C C . ILE D 1 112 ? 62.793 40.051 63.706 1.00 33.95 103 ILE D C 1
ATOM 3095 O O . ILE D 1 112 ? 62.734 39.852 64.918 1.00 30.87 103 ILE D O 1
ATOM 3100 N N . ALA D 1 113 ? 63.788 40.726 63.137 1.00 26.59 104 ALA D N 1
ATOM 3101 C CA . ALA D 1 113 ? 64.848 41.328 63.938 1.00 28.42 104 ALA D CA 1
ATOM 3102 C C . ALA D 1 113 ? 64.279 42.370 64.900 1.00 29.60 104 ALA D C 1
ATOM 3103 O O . ALA D 1 113 ? 64.687 42.448 66.057 1.00 31.03 104 ALA D O 1
ATOM 3105 N N . ILE D 1 114 ? 63.333 43.165 64.408 1.00 25.02 105 ILE D N 1
ATOM 3106 C CA . ILE D 1 114 ? 62.705 44.211 65.208 1.00 24.24 105 ILE D CA 1
ATOM 3107 C C . ILE D 1 114 ? 61.817 43.628 66.307 1.00 27.74 105 ILE D C 1
ATOM 3108 O O . ILE D 1 114 ? 61.887 44.053 67.460 1.00 30.76 105 ILE D O 1
ATOM 3113 N N . ILE D 1 115 ? 60.988 42.655 65.941 1.00 25.77 106 ILE D N 1
ATOM 3114 C CA . ILE D 1 115 ? 60.161 41.941 66.909 1.00 30.77 106 ILE D CA 1
ATOM 3115 C C . ILE D 1 115 ? 61.024 41.325 68.007 1.00 33.96 106 ILE D C 1
ATOM 3116 O O . ILE D 1 115 ? 60.699 41.424 69.190 1.00 35.58 106 ILE D O 1
ATOM 3121 N N . ASP D 1 116 ? 62.131 40.706 67.605 1.00 33.46 107 ASP D N 1
ATOM 3122 C CA . ASP D 1 116 ? 63.077 40.106 68.544 1.00 34.10 107 ASP D CA 1
ATOM 3123 C C . ASP D 1 116 ? 63.649 41.146 69.505 1.00 33.45 107 ASP D C 1
ATOM 3124 O O . ASP D 1 116 ? 63.826 40.876 70.693 1.00 32.34 107 ASP D O 1
ATOM 3129 N N . ALA D 1 117 ? 63.936 42.334 68.981 1.00 25.74 108 ALA D N 1
ATOM 3130 C CA . ALA D 1 117 ? 64.488 43.418 69.784 1.00 30.42 108 ALA D CA 1
ATOM 3131 C C . ALA D 1 117 ? 63.488 43.888 70.838 1.00 29.73 108 ALA D C 1
ATOM 3132 O O . ALA D 1 117 ? 63.839 44.077 72.003 1.00 31.78 108 ALA D O 1
ATOM 3134 N N . VAL D 1 118 ? 62.240 44.071 70.420 1.00 27.02 109 VAL D N 1
ATOM 3135 C CA . VAL D 1 118 ? 61.177 44.495 71.326 1.00 33.63 109 VAL D CA 1
ATOM 3136 C C . VAL D 1 118 ? 60.898 43.442 72.401 1.00 31.88 109 VAL D C 1
ATOM 3137 O O . VAL D 1 118 ? 60.725 43.773 73.574 1.00 38.37 109 VAL D O 1
ATOM 3141 N N . ILE D 1 119 ? 60.864 42.176 71.997 1.00 31.59 110 ILE D N 1
ATOM 3142 C CA . ILE D 1 119 ? 60.683 41.079 72.944 1.00 35.43 110 ILE D CA 1
ATOM 3143 C C . ILE D 1 119 ? 61.825 41.040 73.959 1.00 36.18 110 ILE D C 1
ATOM 3144 O O . ILE D 1 119 ? 61.600 40.875 75.157 1.00 38.28 110 ILE D O 1
ATOM 3149 N N . THR D 1 120 ? 63.050 41.204 73.469 1.00 36.82 111 THR D N 1
ATOM 3150 C CA . THR D 1 120 ? 64.226 41.248 74.329 1.00 37.19 111 THR D CA 1
ATOM 3151 C C . THR D 1 120 ? 64.127 42.376 75.356 1.00 36.91 111 THR D C 1
ATOM 3152 O O . THR D 1 120 ? 64.330 42.158 76.548 1.00 33.89 111 THR D O 1
ATOM 3156 N N . TRP D 1 121 ? 63.804 43.578 74.888 1.00 30.61 112 TRP D N 1
ATOM 3157 C CA . TRP D 1 121 ? 63.662 44.724 75.776 1.00 35.24 112 TRP D CA 1
ATOM 3158 C C . TRP D 1 121 ? 62.534 44.528 76.786 1.00 36.29 112 TRP D C 1
ATOM 3159 O O . TRP D 1 121 ? 62.699 44.820 77.967 1.00 34.88 112 TRP D O 1
ATOM 3170 N N . ALA D 1 122 ? 61.397 44.019 76.321 1.00 33.50 113 ALA D N 1
ATOM 3171 C CA . ALA D 1 122 ? 60.255 43.788 77.197 1.00 36.40 113 ALA D CA 1
ATOM 3172 C C . ALA D 1 122 ? 60.592 42.801 78.314 1.00 39.13 113 ALA D C 1
ATOM 3173 O O . ALA D 1 122 ? 60.344 43.077 79.488 1.00 41.48 113 ALA D O 1
ATOM 3175 N N . ILE D 1 123 ? 61.170 41.660 77.946 1.00 39.21 114 ILE D N 1
ATOM 3176 C CA . ILE D 1 123 ? 61.514 40.631 78.928 1.00 49.81 114 ILE D CA 1
ATOM 3177 C C . ILE D 1 123 ? 62.563 41.111 79.932 1.00 43.12 114 ILE D C 1
ATOM 3178 O O . ILE D 1 123 ? 62.401 40.938 81.136 1.00 46.33 114 ILE D O 1
ATOM 3183 N N . LEU D 1 124 ? 63.632 41.720 79.433 1.00 43.49 115 LEU D N 1
ATOM 3184 C CA . LEU D 1 124 ? 64.735 42.142 80.289 1.00 41.66 115 LEU D CA 1
ATOM 3185 C C . LEU D 1 124 ? 64.364 43.295 81.219 1.00 42.54 115 LEU D C 1
ATOM 3186 O O . LEU D 1 124 ? 64.706 43.275 82.399 1.00 45.42 115 LEU D O 1
ATOM 3191 N N . LEU D 1 125 ? 63.664 44.294 80.692 1.00 40.52 116 LEU D N 1
ATOM 3192 C CA . LEU D 1 125 ? 63.281 45.448 81.498 1.00 41.60 116 LEU D CA 1
ATOM 3193 C C . LEU D 1 125 ? 62.243 45.081 82.553 1.00 44.91 116 LEU D C 1
ATOM 3194 O O . LEU D 1 125 ? 62.350 45.501 83.703 1.00 47.39 116 LEU D O 1
ATOM 3199 N N . TRP D 1 126 ? 61.243 44.296 82.162 1.00 45.38 117 TRP D N 1
ATOM 3200 C CA . TRP D 1 126 ? 60.177 43.925 83.088 1.00 51.00 117 TRP D CA 1
ATOM 3201 C C . TRP D 1 126 ? 60.682 43.013 84.202 1.00 52.52 117 TRP D C 1
ATOM 3202 O O . TRP D 1 126 ? 60.255 43.129 85.345 1.00 55.91 117 TRP D O 1
ATOM 3213 N N . SER D 1 127 ? 61.590 42.103 83.868 1.00 52.13 118 SER D N 1
ATOM 3214 C CA . SER D 1 127 ? 62.152 41.209 84.873 1.00 60.68 118 SER D CA 1
ATOM 3215 C C . SER D 1 127 ? 63.043 41.982 85.838 1.00 59.15 118 SER D C 1
ATOM 3216 O O . SER D 1 127 ? 63.121 41.660 87.022 1.00 63.24 118 SER D O 1
ATOM 3219 N N . HIS D 1 128 ? 63.708 43.011 85.325 1.00 55.52 119 HIS D N 1
ATOM 3220 C CA . HIS D 1 128 ? 64.652 43.784 86.124 1.00 63.12 119 HIS D CA 1
ATOM 3221 C C . HIS D 1 128 ? 63.966 44.898 86.920 1.00 62.10 119 HIS D C 1
ATOM 3222 O O . HIS D 1 128 ? 64.384 45.222 88.033 1.00 59.40 119 HIS D O 1
ATOM 3229 N N . PHE D 1 129 ? 62.909 45.475 86.356 1.00 57.42 120 PHE D N 1
ATOM 3230 C CA . PHE D 1 129 ? 62.282 46.648 86.962 1.00 63.52 120 PHE D CA 1
ATOM 3231 C C . PHE D 1 129 ? 60.793 46.489 87.277 1.00 59.13 120 PHE D C 1
ATOM 3232 O O . PHE D 1 129 ? 60.243 47.248 88.072 1.00 59.81 120 PHE D O 1
ATOM 3240 N N . GLY D 1 130 ? 60.142 45.518 86.646 1.00 57.05 121 GLY D N 1
ATOM 3241 C CA . GLY D 1 130 ? 58.714 45.330 86.828 1.00 60.69 121 GLY D CA 1
ATOM 3242 C C . GLY D 1 130 ? 58.375 44.728 88.176 1.00 71.18 121 GLY D C 1
ATOM 3243 O O . GLY D 1 130 ? 57.254 44.866 88.666 1.00 75.41 121 GLY D O 1
ATOM 3245 N N . VAL E 1 45 ? 89.643 32.990 60.118 1.00 72.36 36 VAL E N 1
ATOM 3246 C CA . VAL E 1 45 ? 90.147 31.895 60.937 1.00 86.78 36 VAL E CA 1
ATOM 3247 C C . VAL E 1 45 ? 90.245 32.315 62.402 1.00 99.37 36 VAL E C 1
ATOM 3248 O O . VAL E 1 45 ? 90.155 31.483 63.306 1.00 103.04 36 VAL E O 1
ATOM 3252 N N . ALA E 1 46 ? 90.395 33.617 62.630 1.00 106.60 37 ALA E N 1
ATOM 3253 C CA . ALA E 1 46 ? 90.594 34.151 63.975 1.00 115.60 37 ALA E CA 1
ATOM 3254 C C . ALA E 1 46 ? 89.355 34.033 64.865 1.00 114.66 37 ALA E C 1
ATOM 3255 O O . ALA E 1 46 ? 89.385 34.424 66.031 1.00 117.35 37 ALA E O 1
ATOM 3257 N N . VAL E 1 47 ? 88.270 33.498 64.313 1.00 108.50 38 VAL E N 1
ATOM 3258 C CA . VAL E 1 47 ? 87.053 33.275 65.086 1.00 100.60 38 VAL E CA 1
ATOM 3259 C C . VAL E 1 47 ? 87.217 32.119 66.067 1.00 106.27 38 VAL E C 1
ATOM 3260 O O . VAL E 1 47 ? 86.918 32.256 67.254 1.00 104.66 38 VAL E O 1
ATOM 3264 N N . LEU E 1 48 ? 87.698 30.984 65.566 1.00 110.43 39 LEU E N 1
ATOM 3265 C CA . LEU E 1 48 ? 87.894 29.802 66.395 1.00 113.44 39 LEU E CA 1
ATOM 3266 C C . LEU E 1 48 ? 88.938 30.103 67.464 1.00 110.94 39 LEU E C 1
ATOM 3267 O O . LEU E 1 48 ? 88.962 29.474 68.521 1.00 113.07 39 LEU E O 1
ATOM 3272 N N . LEU E 1 49 ? 89.793 31.079 67.175 1.00 106.06 40 LEU E N 1
ATOM 3273 C CA . LEU E 1 49 ? 90.725 31.607 68.158 1.00 105.32 40 LEU E CA 1
ATOM 3274 C C . LEU E 1 49 ? 89.960 32.280 69.292 1.00 105.47 40 LEU E C 1
ATOM 3275 O O . LEU E 1 49 ? 90.263 32.068 70.463 1.00 109.93 40 LEU E O 1
ATOM 3280 N N . CYS E 1 50 ? 88.964 33.087 68.934 1.00 97.41 41 CYS E N 1
ATOM 3281 C CA . CYS E 1 50 ? 88.142 33.784 69.920 1.00 92.89 41 CYS E CA 1
ATOM 3282 C C . CYS E 1 50 ? 87.295 32.812 70.736 1.00 89.33 41 CYS E C 1
ATOM 3283 O O . CYS E 1 50 ? 87.079 33.016 71.931 1.00 86.64 41 CYS E O 1
ATOM 3286 N N . VAL E 1 51 ? 86.818 31.758 70.082 1.00 85.91 42 VAL E N 1
ATOM 3287 C CA . VAL E 1 51 ? 85.965 30.770 70.734 1.00 87.22 42 VAL E CA 1
ATOM 3288 C C . VAL E 1 51 ? 86.713 29.996 71.817 1.00 94.83 42 VAL E C 1
ATOM 3289 O O . VAL E 1 51 ? 86.230 29.863 72.943 1.00 96.97 42 VAL E O 1
ATOM 3293 N N . VAL E 1 52 ? 87.894 29.491 71.475 1.00 101.31 43 VAL E N 1
ATOM 3294 C CA . VAL E 1 52 ? 88.670 28.681 72.408 1.00 110.83 43 VAL E CA 1
ATOM 3295 C C . VAL E 1 52 ? 89.198 29.494 73.590 1.00 114.62 43 VAL E C 1
ATOM 3296 O O . VAL E 1 52 ? 89.405 28.952 74.676 1.00 122.96 43 VAL E O 1
ATOM 3300 N N . ILE E 1 53 ? 89.412 30.790 73.382 1.00 109.71 44 ILE E N 1
ATOM 3301 C CA . ILE E 1 53 ? 89.865 31.656 74.466 1.00 111.00 44 ILE E CA 1
ATOM 3302 C C . ILE E 1 53 ? 88.680 32.306 75.173 1.00 108.79 44 ILE E C 1
ATOM 3303 O O . ILE E 1 53 ? 88.851 33.125 76.076 1.00 108.81 44 ILE E O 1
ATOM 3308 N N . ALA E 1 54 ? 87.477 31.937 74.745 1.00 105.18 45 ALA E N 1
ATOM 3309 C CA . ALA E 1 54 ? 86.268 32.270 75.481 1.00 102.73 45 ALA E CA 1
ATOM 3310 C C . ALA E 1 54 ? 85.957 31.087 76.384 1.00 106.10 45 ALA E C 1
ATOM 3311 O O . ALA E 1 54 ? 85.417 31.244 77.480 1.00 107.35 45 ALA E O 1
ATOM 3313 N N . ALA E 1 55 ? 86.317 29.898 75.911 1.00 106.02 46 ALA E N 1
ATOM 3314 C CA . ALA E 1 55 ? 86.168 28.675 76.688 1.00 101.87 46 ALA E CA 1
ATOM 3315 C C . ALA E 1 55 ? 87.249 28.590 77.760 1.00 98.64 46 ALA E C 1
ATOM 3316 O O . ALA E 1 55 ? 86.960 28.326 78.927 1.00 100.80 46 ALA E O 1
ATOM 3318 N N . VAL E 1 59 ? 84.809 31.861 83.048 1.00 95.08 50 VAL E N 1
ATOM 3319 C CA . VAL E 1 59 ? 83.674 32.774 82.986 1.00 88.86 50 VAL E CA 1
ATOM 3320 C C . VAL E 1 59 ? 82.359 31.993 83.007 1.00 72.50 50 VAL E C 1
ATOM 3321 O O . VAL E 1 59 ? 82.336 30.800 82.707 1.00 73.93 50 VAL E O 1
ATOM 3325 N N . ASP E 1 60 ? 81.270 32.662 83.374 1.00 70.09 51 ASP E N 1
ATOM 3326 C CA . ASP E 1 60 ? 79.966 32.008 83.459 1.00 77.42 51 ASP E CA 1
ATOM 3327 C C . ASP E 1 60 ? 79.444 31.591 82.084 1.00 68.29 51 ASP E C 1
ATOM 3328 O O . ASP E 1 60 ? 79.937 32.058 81.058 1.00 65.53 51 ASP E O 1
ATOM 3333 N N . ALA E 1 61 ? 78.449 30.709 82.076 1.00 67.24 52 ALA E N 1
ATOM 3334 C CA . ALA E 1 61 ? 77.907 30.154 80.839 1.00 62.52 52 ALA E CA 1
ATOM 3335 C C . ALA E 1 61 ? 77.280 31.225 79.951 1.00 62.75 52 ALA E C 1
ATOM 3336 O O . ALA E 1 61 ? 77.525 31.268 78.744 1.00 57.30 52 ALA E O 1
ATOM 3338 N N . VAL E 1 62 ? 76.469 32.084 80.558 1.00 55.27 53 VAL E N 1
ATOM 3339 C CA . VAL E 1 62 ? 75.803 33.158 79.833 1.00 51.82 53 VAL E CA 1
ATOM 3340 C C . VAL E 1 62 ? 76.808 34.077 79.141 1.00 49.13 53 VAL E C 1
ATOM 3341 O O . VAL E 1 62 ? 76.642 34.422 77.969 1.00 48.96 53 VAL E O 1
ATOM 3345 N N . THR E 1 63 ? 77.857 34.457 79.864 1.00 51.82 54 THR E N 1
ATOM 3346 C CA . THR E 1 63 ? 78.897 35.312 79.302 1.00 52.24 54 THR E CA 1
ATOM 3347 C C . THR E 1 63 ? 79.631 34.599 78.170 1.00 54.34 54 THR E C 1
ATOM 3348 O O . THR E 1 63 ? 79.990 35.213 77.166 1.00 49.48 54 THR E O 1
ATOM 3352 N N . ARG E 1 64 ? 79.842 33.297 78.337 1.00 55.24 55 ARG E N 1
ATOM 3353 C CA . ARG E 1 64 ? 80.521 32.497 77.329 1.00 54.19 55 ARG E CA 1
ATOM 3354 C C . ARG E 1 64 ? 79.708 32.480 76.037 1.00 52.11 55 ARG E C 1
ATOM 3355 O O . ARG E 1 64 ? 80.254 32.644 74.947 1.00 49.11 55 ARG E O 1
ATOM 3363 N N . VAL E 1 65 ? 78.399 32.293 76.174 1.00 50.49 56 VAL E N 1
ATOM 3364 C CA . VAL E 1 65 ? 77.489 32.313 75.034 1.00 44.28 56 VAL E CA 1
ATOM 3365 C C . VAL E 1 65 ? 77.560 33.643 74.286 1.00 43.18 56 VAL E C 1
ATOM 3366 O O . VAL E 1 65 ? 77.597 33.670 73.054 1.00 38.88 56 VAL E O 1
ATOM 3370 N N . LEU E 1 66 ? 77.595 34.741 75.035 1.00 40.87 57 LEU E N 1
ATOM 3371 C CA . LEU E 1 66 ? 77.641 36.077 74.442 1.00 38.26 57 LEU E CA 1
ATOM 3372 C C . LEU E 1 66 ? 78.932 36.333 73.669 1.00 39.45 57 LEU E C 1
ATOM 3373 O O . LEU E 1 66 ? 78.904 36.920 72.589 1.00 37.67 57 LEU E O 1
ATOM 3378 N N . LEU E 1 67 ? 80.057 35.895 74.226 1.00 41.61 58 LEU E N 1
ATOM 3379 C CA . LEU E 1 67 ? 81.348 36.059 73.563 1.00 47.94 58 LEU E CA 1
ATOM 3380 C C . LEU E 1 67 ? 81.404 35.274 72.256 1.00 44.78 58 LEU E C 1
ATOM 3381 O O . LEU E 1 67 ? 81.813 35.800 71.220 1.00 42.81 58 LEU E O 1
ATOM 3386 N N . ILE E 1 68 ? 80.986 34.013 72.315 1.00 46.55 59 ILE E N 1
ATOM 3387 C CA . ILE E 1 68 ? 80.980 33.144 71.145 1.00 49.75 59 ILE E CA 1
ATOM 3388 C C . ILE E 1 68 ? 80.012 33.649 70.078 1.00 44.16 59 ILE E C 1
ATOM 3389 O O . ILE E 1 68 ? 80.385 33.797 68.916 1.00 45.15 59 ILE E O 1
ATOM 3394 N N . SER E 1 69 ? 78.777 33.927 70.487 1.00 38.58 60 SER E N 1
ATOM 3395 C CA . SER E 1 69 ? 77.721 34.337 69.564 1.00 38.28 60 SER E CA 1
ATOM 3396 C C . SER E 1 69 ? 78.025 35.624 68.805 1.00 40.43 60 SER E C 1
ATOM 3397 O O . SER E 1 69 ? 77.665 35.752 67.636 1.00 37.36 60 SER E O 1
ATOM 3400 N N . SER E 1 70 ? 78.669 36.578 69.470 1.00 38.48 61 SER E N 1
ATOM 3401 C CA . SER E 1 70 ? 78.984 37.855 68.836 1.00 40.88 61 SER E CA 1
ATOM 3402 C C . SER E 1 70 ? 79.974 37.657 67.691 1.00 41.74 61 SER E C 1
ATOM 3403 O O . SER E 1 70 ? 79.890 38.327 66.662 1.00 36.40 61 SER E O 1
ATOM 3406 N N . VAL E 1 71 ? 80.902 36.724 67.875 1.00 38.48 62 VAL E N 1
ATOM 3407 C CA . VAL E 1 71 ? 81.890 36.421 66.847 1.00 44.66 62 VAL E CA 1
ATOM 3408 C C . VAL E 1 71 ? 81.292 35.543 65.745 1.00 46.60 62 VAL E C 1
ATOM 3409 O O . VAL E 1 71 ? 81.592 35.732 64.567 1.00 47.31 62 VAL E O 1
ATOM 3413 N N . MET E 1 72 ? 80.438 34.595 66.123 1.00 36.71 63 MET E N 1
ATOM 3414 C CA A MET E 1 72 ? 79.764 33.740 65.149 0.45 37.90 63 MET E CA 1
ATOM 3415 C CA B MET E 1 72 ? 79.782 33.745 65.135 0.55 37.88 63 MET E CA 1
ATOM 3416 C C . MET E 1 72 ? 78.819 34.545 64.259 1.00 39.06 63 MET E C 1
ATOM 3417 O O . MET E 1 72 ? 78.586 34.191 63.103 1.00 35.38 63 MET E O 1
ATOM 3426 N N . LEU E 1 73 ? 78.271 35.627 64.805 1.00 35.08 64 LEU E N 1
ATOM 3427 C CA . LEU E 1 73 ? 77.395 36.499 64.027 1.00 35.16 64 LEU E CA 1
ATOM 3428 C C . LEU E 1 73 ? 78.190 37.166 62.909 1.00 34.54 64 LEU E C 1
ATOM 3429 O O . LEU E 1 73 ? 77.687 37.351 61.802 1.00 35.93 64 LEU E O 1
ATOM 3434 N N . VAL E 1 74 ? 79.435 37.524 63.211 1.00 31.13 65 VAL E N 1
ATOM 3435 C CA . VAL E 1 74 ? 80.337 38.070 62.207 1.00 36.89 65 VAL E CA 1
ATOM 3436 C C . VAL E 1 74 ? 80.524 37.070 61.067 1.00 39.54 65 VAL E C 1
ATOM 3437 O O . VAL E 1 74 ? 80.496 37.445 59.896 1.00 31.14 65 VAL E O 1
ATOM 3441 N N . MET E 1 75 ? 80.694 35.798 61.416 1.00 31.68 66 MET E N 1
ATOM 3442 C CA . MET E 1 75 ? 80.866 34.741 60.420 1.00 36.41 66 MET E CA 1
ATOM 3443 C C . MET E 1 75 ? 79.638 34.605 59.533 1.00 34.13 66 MET E C 1
ATOM 3444 O O . MET E 1 75 ? 79.753 34.488 58.316 1.00 33.49 66 MET E O 1
ATOM 3449 N N . ILE E 1 76 ? 78.466 34.605 60.160 1.00 32.06 67 ILE E N 1
ATOM 3450 C CA . ILE E 1 76 ? 77.199 34.510 59.445 1.00 36.26 67 ILE E CA 1
ATOM 3451 C C . ILE E 1 76 ? 77.039 35.653 58.449 1.00 37.74 67 ILE E C 1
ATOM 3452 O O . ILE E 1 76 ? 76.729 35.431 57.279 1.00 29.89 67 ILE E O 1
ATOM 3457 N N . VAL E 1 77 ? 77.274 36.873 58.920 1.00 33.12 68 VAL E N 1
ATOM 3458 C CA . VAL E 1 77 ? 77.120 38.065 58.093 1.00 31.30 68 VAL E CA 1
ATOM 3459 C C . VAL E 1 77 ? 78.149 38.100 56.961 1.00 29.99 68 VAL E C 1
ATOM 3460 O O . VAL E 1 77 ? 77.836 38.516 55.847 1.00 31.11 68 VAL E O 1
ATOM 3464 N N . GLU E 1 78 ? 79.368 37.653 57.248 1.00 29.52 69 GLU E N 1
ATOM 3465 C CA . GLU E 1 78 ? 80.415 37.594 56.231 1.00 32.65 69 GLU E CA 1
ATOM 3466 C C . GLU E 1 78 ? 80.066 36.607 55.118 1.00 35.28 69 GLU E C 1
ATOM 3467 O O . GLU E 1 78 ? 80.377 36.846 53.952 1.00 30.65 69 GLU E O 1
ATOM 3473 N N . LEU E 1 79 ? 79.430 35.497 55.484 1.00 31.29 70 LEU E N 1
ATOM 3474 C CA . LEU E 1 79 ? 78.995 34.505 54.505 1.00 34.71 70 LEU E CA 1
ATOM 3475 C C . LEU E 1 79 ? 77.856 35.046 53.643 1.00 32.55 70 LEU E C 1
ATOM 3476 O O . LEU E 1 79 ? 77.829 34.825 52.434 1.00 32.58 70 LEU E O 1
ATOM 3481 N N . LEU E 1 80 ? 76.918 35.746 54.272 1.00 23.89 71 LEU E N 1
ATOM 3482 C CA . LEU E 1 80 ? 75.808 36.359 53.552 1.00 34.72 71 LEU E CA 1
ATOM 3483 C C . LEU E 1 80 ? 76.309 37.467 52.629 1.00 31.12 71 LEU E C 1
ATOM 3484 O O . LEU E 1 80 ? 75.816 37.623 51.512 1.00 32.12 71 LEU E O 1
ATOM 3489 N N . ASN E 1 81 ? 77.287 38.232 53.104 1.00 30.37 72 ASN E N 1
ATOM 3490 C CA . ASN E 1 81 ? 77.928 39.258 52.287 1.00 30.45 72 ASN E CA 1
ATOM 3491 C C . ASN E 1 81 ? 78.675 38.644 51.105 1.00 36.61 72 ASN E C 1
ATOM 3492 O O . ASN E 1 81 ? 78.650 39.183 50.000 1.00 33.18 72 ASN E O 1
ATOM 3497 N N . SER E 1 82 ? 79.332 37.513 51.346 1.00 26.67 73 SER E N 1
ATOM 3498 C CA . SER E 1 82 ? 80.059 36.807 50.296 1.00 29.03 73 SER E CA 1
ATOM 3499 C C . SER E 1 82 ? 79.118 36.237 49.237 1.00 31.58 73 SER E C 1
ATOM 3500 O O . SER E 1 82 ? 79.477 36.134 48.063 1.00 32.93 73 SER E O 1
ATOM 3503 N N . ALA E 1 83 ? 77.918 35.859 49.665 1.00 28.22 74 ALA E N 1
ATOM 3504 C CA . ALA E 1 83 ? 76.898 35.360 48.753 1.00 34.51 74 ALA E CA 1
ATOM 3505 C C . ALA E 1 83 ? 76.438 36.471 47.810 1.00 29.25 74 ALA E C 1
ATOM 3506 O O . ALA E 1 83 ? 76.284 36.254 46.609 1.00 32.59 74 ALA E O 1
ATOM 3508 N N . ILE E 1 84 ? 76.224 37.658 48.367 1.00 30.23 75 ILE E N 1
ATOM 3509 C CA . ILE E 1 84 ? 75.838 38.825 47.580 1.00 28.24 75 ILE E CA 1
ATOM 3510 C C . ILE E 1 84 ? 76.941 39.193 46.591 1.00 30.01 75 ILE E C 1
ATOM 3511 O O . ILE E 1 84 ? 76.669 39.488 45.426 1.00 34.01 75 ILE E O 1
ATOM 3516 N N . GLU E 1 85 ? 78.187 39.147 47.056 1.00 29.32 76 GLU E N 1
ATOM 3517 C CA . GLU E 1 85 ? 79.342 39.396 46.197 1.00 36.80 76 GLU E CA 1
ATOM 3518 C C . GLU E 1 85 ? 79.426 38.408 45.035 1.00 39.67 76 GLU E C 1
ATOM 3519 O O . GLU E 1 85 ? 79.744 38.791 43.907 1.00 34.74 76 GLU E O 1
ATOM 3525 N N . ALA E 1 86 ? 79.151 37.137 45.318 1.00 32.57 77 ALA E N 1
ATOM 3526 C CA . ALA E 1 86 ? 79.207 36.093 44.295 1.00 42.70 77 ALA E CA 1
ATOM 3527 C C . ALA E 1 86 ? 78.184 36.337 43.190 1.00 35.06 77 ALA E C 1
ATOM 3528 O O . ALA E 1 86 ? 78.393 35.946 42.042 1.00 37.09 77 ALA E O 1
ATOM 3530 N N . VAL E 1 87 ? 77.077 36.983 43.540 1.00 33.72 78 VAL E N 1
ATOM 3531 C CA . VAL E 1 87 ? 76.076 37.354 42.550 1.00 36.86 78 VAL E CA 1
ATOM 3532 C C . VAL E 1 87 ? 76.568 38.542 41.732 1.00 36.34 78 VAL E C 1
ATOM 3533 O O . VAL E 1 87 ? 76.622 38.485 40.504 1.00 38.62 78 VAL E O 1
ATOM 3537 N N . VAL E 1 88 ? 76.934 39.613 42.431 1.00 35.35 79 VAL E N 1
ATOM 3538 C CA . VAL E 1 88 ? 77.355 40.854 41.790 1.00 36.88 79 VAL E CA 1
ATOM 3539 C C . VAL E 1 88 ? 78.595 40.681 40.912 1.00 39.13 79 VAL E C 1
ATOM 3540 O O . VAL E 1 88 ? 78.640 41.192 39.798 1.00 41.45 79 VAL E O 1
ATOM 3544 N N . ASP E 1 89 ? 79.587 39.947 41.407 1.00 38.73 80 ASP E N 1
ATOM 3545 C CA . ASP E 1 89 ? 80.844 39.769 40.681 1.00 40.93 80 ASP E CA 1
ATOM 3546 C C . ASP E 1 89 ? 80.913 38.464 39.885 1.00 42.37 80 ASP E C 1
ATOM 3547 O O . ASP E 1 89 ? 81.997 38.021 39.505 1.00 43.96 80 ASP E O 1
ATOM 3552 N N . ARG E 1 90 ? 79.757 37.859 39.628 1.00 44.60 81 ARG E N 1
ATOM 3553 C CA . ARG E 1 90 ? 79.691 36.591 38.904 1.00 43.41 81 ARG E CA 1
ATOM 3554 C C . ARG E 1 90 ? 80.318 36.697 37.516 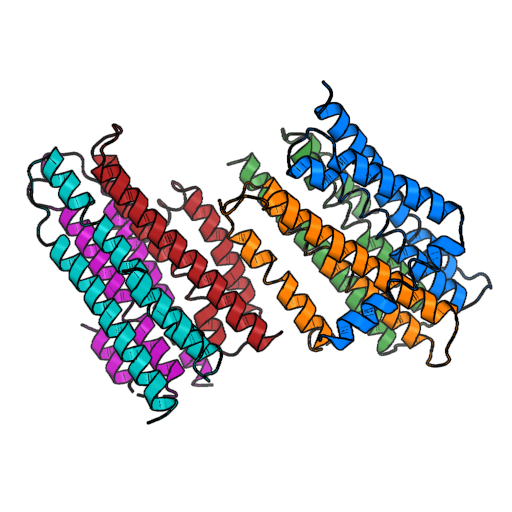1.00 48.58 81 ARG E C 1
ATOM 3555 O O . ARG E 1 90 ? 80.478 37.792 36.977 1.00 47.86 81 ARG E O 1
ATOM 3563 N N . ILE E 1 91 ? 80.676 35.552 36.944 1.00 48.15 82 ILE E N 1
ATOM 3564 C CA . ILE E 1 91 ? 81.164 35.511 35.575 1.00 56.60 82 ILE E CA 1
ATOM 3565 C C . ILE E 1 91 ? 80.073 36.023 34.641 1.00 52.82 82 ILE E C 1
ATOM 3566 O O . ILE E 1 91 ? 78.927 35.578 34.711 1.00 52.03 82 ILE E O 1
ATOM 3571 N N . GLY E 1 92 ? 80.431 36.976 33.786 1.00 55.13 83 GLY E N 1
ATOM 3572 C CA . GLY E 1 92 ? 79.481 37.576 32.867 1.00 57.02 83 GLY E CA 1
ATOM 3573 C C . GLY E 1 92 ? 78.893 38.888 33.363 1.00 55.77 83 GLY E C 1
ATOM 3574 O O . GLY E 1 92 ? 78.193 39.577 32.621 1.00 57.70 83 GLY E O 1
ATOM 3575 N N . SER E 1 93 ? 79.176 39.240 34.614 1.00 52.82 84 SER E N 1
ATOM 3576 C CA . SER E 1 93 ? 78.635 40.470 35.196 1.00 51.52 84 SER E CA 1
ATOM 3577 C C . SER E 1 93 ? 79.164 41.731 34.510 1.00 57.71 84 SER E C 1
ATOM 3578 O O . SER E 1 93 ? 78.530 42.782 34.559 1.00 56.74 84 SER E O 1
ATOM 3581 N N . GLU E 1 94 ? 80.319 41.617 33.862 1.00 56.66 85 GLU E N 1
ATOM 3582 C CA . GLU E 1 94 ? 80.923 42.750 33.166 1.00 60.84 85 GLU E CA 1
ATOM 3583 C C . GLU E 1 94 ? 80.104 43.207 31.956 1.00 65.00 85 GLU E C 1
ATOM 3584 O O . GLU E 1 94 ? 80.341 44.285 31.412 1.00 72.74 85 GLU E O 1
ATOM 3590 N N . TYR E 1 95 ? 79.140 42.390 31.542 1.00 62.51 86 TYR E N 1
ATOM 3591 C CA . TYR E 1 95 ? 78.327 42.699 30.370 1.00 65.95 86 TYR E CA 1
ATOM 3592 C C . TYR E 1 95 ? 77.003 43.386 30.705 1.00 66.85 86 TYR E C 1
ATOM 3593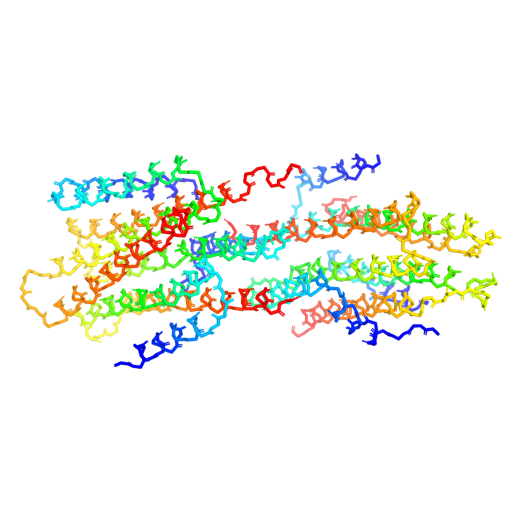 O O . TYR E 1 95 ? 76.219 43.692 29.808 1.00 71.23 86 TYR E O 1
ATOM 3602 N N . HIS E 1 96 ? 76.751 43.627 31.988 1.00 61.45 87 HIS E N 1
ATOM 3603 C CA . HIS E 1 96 ? 75.475 44.203 32.404 1.00 67.56 87 HIS E CA 1
ATOM 3604 C C . HIS E 1 96 ? 75.656 45.332 33.411 1.00 64.50 87 HIS E C 1
ATOM 3605 O O . HIS E 1 96 ? 76.779 45.664 33.794 1.00 64.67 87 HIS E O 1
ATOM 3612 N N . GLU E 1 97 ? 74.540 45.917 33.833 1.00 65.87 88 GLU E N 1
ATOM 3613 C CA . GLU E 1 97 ? 74.550 46.904 34.904 1.00 69.60 88 GLU E CA 1
ATOM 3614 C C . GLU E 1 97 ? 75.012 46.239 36.195 1.00 66.13 88 GLU E C 1
ATOM 3615 O O . GLU E 1 97 ? 74.533 45.165 36.557 1.00 61.57 88 GLU E O 1
ATOM 3621 N N . LEU E 1 98 ? 75.947 46.886 36.883 1.00 70.36 89 LEU E N 1
ATOM 3622 C CA . LEU E 1 98 ? 76.593 46.306 38.053 1.00 69.94 89 LEU E CA 1
ATOM 3623 C C . LEU E 1 98 ? 76.294 47.131 39.302 1.00 63.39 89 LEU E C 1
ATOM 3624 O O . LEU E 1 98 ? 76.475 48.347 39.304 1.00 64.62 89 LEU E O 1
ATOM 3629 N N . SER E 1 99 ? 75.846 46.467 40.363 1.00 60.20 90 SER E N 1
ATOM 3630 C CA . SER E 1 99 ? 75.477 47.165 41.594 1.00 57.22 90 SER E CA 1
ATOM 3631 C C . SER E 1 99 ? 76.618 47.241 42.605 1.00 46.91 90 SER E C 1
ATOM 3632 O O . SER E 1 99 ? 76.733 46.398 43.502 1.00 36.94 90 SER E O 1
ATOM 3635 N N . GLY E 1 100 ? 77.455 48.263 42.465 1.00 47.95 91 GLY E N 1
ATOM 3636 C CA . GLY E 1 100 ? 78.512 48.515 43.431 1.00 42.96 91 GLY E CA 1
ATOM 3637 C C . GLY E 1 100 ? 77.932 48.860 44.792 1.00 42.40 91 GLY E C 1
ATOM 3638 O O . GLY E 1 100 ? 78.548 48.614 45.834 1.00 38.79 91 GLY E O 1
ATOM 3639 N N . ARG E 1 101 ? 76.734 49.437 44.771 1.00 35.80 92 ARG E N 1
ATOM 3640 C CA . ARG E 1 101 ? 76.004 49.790 45.984 1.00 43.02 92 ARG E CA 1
ATOM 3641 C C . ARG E 1 101 ? 75.748 48.559 46.850 1.00 36.25 92 ARG E C 1
ATOM 3642 O O . ARG E 1 101 ? 75.867 48.607 48.075 1.00 29.42 92 ARG E O 1
ATOM 3650 N N . ALA E 1 102 ? 75.393 47.456 46.200 1.00 31.34 93 ALA E N 1
ATOM 3651 C CA . ALA E 1 102 ? 75.081 46.214 46.899 1.00 31.64 93 ALA E CA 1
ATOM 3652 C C . ALA E 1 102 ? 76.262 45.721 47.731 1.00 28.43 93 ALA E C 1
ATOM 3653 O O . ALA E 1 102 ? 76.098 45.322 48.885 1.00 26.65 93 ALA E O 1
ATOM 3655 N N . LYS E 1 103 ? 77.451 45.756 47.140 1.00 29.89 94 LYS E N 1
ATOM 3656 C CA . LYS E 1 103 ? 78.657 45.321 47.835 1.00 30.41 94 LYS E CA 1
ATOM 3657 C C . LYS E 1 103 ? 79.024 46.254 48.994 1.00 37.94 94 LYS E C 1
ATOM 3658 O O . LYS E 1 103 ? 79.459 45.794 50.049 1.00 29.28 94 LYS E O 1
ATOM 3664 N N . ASP E 1 104 ? 78.841 47.557 48.798 1.00 33.33 95 ASP E N 1
ATOM 3665 C CA . ASP E 1 104 ? 79.080 48.527 49.867 1.00 28.87 95 ASP E CA 1
ATOM 3666 C C . ASP E 1 104 ? 78.168 48.245 51.058 1.00 26.71 95 ASP E C 1
ATOM 3667 O O . ASP E 1 104 ? 78.616 48.231 52.205 1.00 27.62 95 ASP E O 1
ATOM 3672 N N . LEU E 1 105 ? 76.888 48.020 50.776 1.00 26.09 96 LEU E N 1
ATOM 3673 C CA . LEU E 1 105 ? 75.899 47.758 51.816 1.00 28.33 96 LEU E CA 1
ATOM 3674 C C . LEU E 1 105 ? 76.195 46.469 52.573 1.00 29.97 96 LEU E C 1
ATOM 3675 O O . LEU E 1 105 ? 76.028 46.404 53.789 1.00 25.41 96 LEU E O 1
ATOM 3680 N N . GLY E 1 106 ? 76.618 45.442 51.845 1.00 29.61 97 GLY E N 1
ATOM 3681 C CA . GLY E 1 106 ? 76.956 44.169 52.453 1.00 28.61 97 GLY E CA 1
ATOM 3682 C C . GLY E 1 106 ? 78.192 44.279 53.324 1.00 29.84 97 GLY E C 1
ATOM 3683 O O . GLY E 1 106 ? 78.253 43.702 54.410 1.00 27.53 97 GLY E O 1
ATOM 3684 N N . SER E 1 107 ? 79.185 45.021 52.846 1.00 24.68 98 SER E N 1
ATOM 3685 C CA . SER E 1 107 ? 80.385 45.280 53.636 1.00 32.12 98 SER E CA 1
ATOM 3686 C C . SER E 1 107 ? 80.058 46.082 54.893 1.00 29.72 98 SER E C 1
ATOM 3687 O O . SER E 1 107 ? 80.665 45.879 55.944 1.00 32.10 98 SER E O 1
ATOM 3690 N N . ALA E 1 108 ? 79.098 46.995 54.779 1.00 27.85 99 ALA E N 1
ATOM 3691 C CA . ALA E 1 108 ? 78.646 47.777 55.926 1.00 22.96 99 ALA E CA 1
ATOM 3692 C C . ALA E 1 108 ? 78.032 46.881 56.999 1.00 30.30 99 ALA E C 1
ATOM 3693 O O . ALA E 1 108 ? 78.232 47.103 58.194 1.00 28.63 99 ALA E O 1
ATOM 3695 N N . ALA E 1 109 ? 77.275 45.876 56.565 1.00 23.43 100 ALA E N 1
ATOM 3696 C CA . ALA E 1 109 ? 76.659 44.927 57.488 1.00 26.79 100 ALA E CA 1
ATOM 3697 C C . ALA E 1 109 ? 77.722 44.161 58.265 1.00 28.11 100 ALA E C 1
ATOM 3698 O O . ALA E 1 109 ? 77.567 43.907 59.457 1.00 27.81 100 ALA E O 1
ATOM 3700 N N . VAL E 1 110 ? 78.796 43.785 57.577 1.00 27.36 101 VAL E N 1
ATOM 3701 C CA . VAL E 1 110 ? 79.911 43.105 58.224 1.00 33.20 101 VAL E CA 1
ATOM 3702 C C . VAL E 1 110 ? 80.560 44.032 59.251 1.00 36.23 101 VAL E C 1
ATOM 3703 O O . VAL E 1 110 ? 80.874 43.613 60.366 1.00 30.19 101 VAL E O 1
ATOM 3707 N N . LEU E 1 111 ? 80.741 45.294 58.867 1.00 31.82 102 LEU E N 1
ATOM 3708 C CA . LEU E 1 111 ? 81.324 46.303 59.750 1.00 37.19 102 LEU E CA 1
ATOM 3709 C C . LEU E 1 111 ? 80.535 46.462 61.049 1.00 29.40 102 LEU E C 1
ATOM 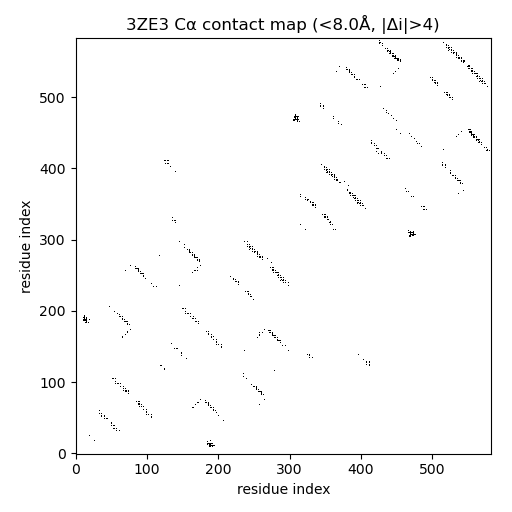3710 O O . LEU E 1 111 ? 81.117 46.530 62.129 1.00 31.86 102 LEU E O 1
ATOM 3715 N N . ILE E 1 112 ? 79.211 46.527 60.939 1.00 30.93 103 ILE E N 1
ATOM 3716 C CA . ILE E 1 112 ? 78.360 46.683 62.114 1.00 30.48 103 ILE E CA 1
ATOM 3717 C C . ILE E 1 112 ? 78.406 45.433 62.997 1.00 36.57 103 ILE E C 1
ATOM 3718 O O . ILE E 1 112 ? 78.401 45.533 64.225 1.00 31.44 103 ILE E O 1
ATOM 3723 N N . ALA E 1 113 ? 78.459 44.260 62.370 1.00 21.50 104 ALA E N 1
ATOM 3724 C CA . ALA E 1 113 ? 78.597 43.006 63.110 1.00 27.72 104 ALA E CA 1
ATOM 3725 C C . ALA E 1 113 ? 79.891 42.990 63.922 1.00 30.68 104 ALA E C 1
ATOM 3726 O O . ALA E 1 113 ? 79.896 42.621 65.097 1.00 32.86 104 ALA E O 1
ATOM 3728 N N . ILE E 1 114 ? 80.984 43.391 63.282 1.00 32.40 105 ILE E N 1
ATOM 3729 C CA . ILE E 1 114 ? 82.290 43.455 63.932 1.00 37.57 105 ILE E CA 1
ATOM 3730 C C . ILE E 1 114 ? 82.290 44.458 65.087 1.00 43.65 105 ILE E C 1
ATOM 3731 O O . ILE E 1 114 ? 82.722 44.138 66.196 1.00 44.42 105 ILE E O 1
ATOM 3736 N N . ILE E 1 115 ? 81.796 45.664 64.822 1.00 43.74 106 ILE E N 1
ATOM 3737 C CA . ILE E 1 115 ? 81.690 46.703 65.846 1.00 43.78 106 ILE E CA 1
ATOM 3738 C C . ILE E 1 115 ? 80.846 46.231 67.029 1.00 41.31 106 ILE E C 1
ATOM 3739 O O . ILE E 1 115 ? 81.190 46.468 68.190 1.00 43.75 106 ILE E O 1
ATOM 3744 N N . ASP E 1 116 ? 79.745 45.552 66.724 1.00 34.03 107 ASP E N 1
ATOM 3745 C CA . ASP E 1 116 ? 78.875 44.991 67.751 1.00 35.88 107 ASP E CA 1
ATOM 3746 C C . ASP E 1 116 ? 79.623 43.961 68.598 1.00 38.26 107 ASP E C 1
ATOM 3747 O O . ASP E 1 116 ? 79.438 43.890 69.813 1.00 38.38 107 ASP E O 1
ATOM 3752 N N . ALA E 1 117 ? 80.475 43.173 67.950 1.00 32.27 108 ALA E N 1
ATOM 3753 C CA . ALA E 1 117 ? 81.268 42.167 68.648 1.00 33.27 108 ALA E CA 1
ATOM 3754 C C . ALA E 1 117 ? 82.290 42.820 69.576 1.00 41.97 108 ALA E C 1
ATOM 3755 O O . ALA E 1 117 ? 82.520 42.352 70.691 1.00 45.20 108 ALA E O 1
ATOM 3757 N N . VAL E 1 118 ? 82.903 43.902 69.103 1.00 39.40 109 VAL E N 1
ATOM 3758 C CA . VAL E 1 118 ? 83.869 44.655 69.896 1.00 45.70 109 VAL E CA 1
ATOM 3759 C C . VAL E 1 118 ? 83.213 45.283 71.125 1.00 45.03 109 VAL E C 1
ATOM 3760 O O . VAL E 1 118 ? 83.740 45.195 72.233 1.00 50.99 109 VAL E O 1
ATOM 3764 N N . ILE E 1 119 ? 82.061 45.913 70.918 1.00 41.27 110 ILE E N 1
ATOM 3765 C CA . ILE E 1 119 ? 81.289 46.508 72.005 1.00 46.88 110 ILE E CA 1
ATOM 3766 C C . ILE E 1 119 ? 80.895 45.449 73.034 1.00 49.37 110 ILE E C 1
ATOM 3767 O O . ILE E 1 119 ? 80.940 45.688 74.243 1.00 43.46 110 ILE E O 1
ATOM 3772 N N . THR E 1 120 ? 80.520 44.274 72.542 1.00 45.34 111 THR E N 1
ATOM 3773 C CA . THR E 1 120 ? 80.122 43.172 73.408 1.00 45.87 111 THR E CA 1
ATOM 3774 C C . THR E 1 120 ? 81.278 42.691 74.279 1.00 45.36 111 THR E C 1
ATOM 3775 O O . THR E 1 120 ? 81.140 42.579 75.496 1.00 41.06 111 THR E O 1
ATOM 3779 N N . TRP E 1 121 ? 82.418 42.420 73.653 1.00 42.53 112 TRP E N 1
ATOM 3780 C CA . TRP E 1 121 ? 83.599 41.966 74.381 1.00 46.32 112 TRP E CA 1
ATOM 3781 C C . TRP E 1 121 ? 84.120 43.024 75.350 1.00 54.36 112 TRP E C 1
ATOM 3782 O O . TRP E 1 121 ? 84.523 42.704 76.468 1.00 55.28 112 TRP E O 1
ATOM 3793 N N . ALA E 1 122 ? 84.102 44.283 74.922 1.00 55.41 113 ALA E N 1
ATOM 3794 C CA . ALA E 1 122 ? 84.589 45.381 75.752 1.00 53.15 113 ALA E CA 1
ATOM 3795 C C . ALA E 1 122 ? 83.770 45.523 77.030 1.00 55.34 113 ALA E C 1
ATOM 3796 O O . ALA E 1 122 ? 84.326 45.584 78.124 1.00 59.40 113 ALA E O 1
ATOM 3798 N N . ILE E 1 123 ? 82.449 45.574 76.885 1.00 49.49 114 ILE E N 1
ATOM 3799 C CA . ILE E 1 123 ? 81.552 45.695 78.031 1.00 52.45 114 ILE E CA 1
ATOM 3800 C C . ILE E 1 123 ? 81.717 44.521 78.997 1.00 55.69 114 ILE E C 1
ATOM 3801 O O . ILE E 1 123 ? 81.810 44.710 80.211 1.00 53.22 114 ILE E O 1
ATOM 3806 N N . LEU E 1 124 ? 81.767 43.311 78.448 1.00 54.48 115 LEU E N 1
ATOM 3807 C CA . LEU E 1 124 ? 81.874 42.103 79.262 1.00 55.50 115 LEU E CA 1
ATOM 3808 C C . LEU E 1 124 ? 83.229 41.969 79.955 1.00 63.44 115 LEU E C 1
ATOM 3809 O O . LEU E 1 124 ? 83.294 41.640 81.140 1.00 69.01 115 LEU E O 1
ATOM 3814 N N . LEU E 1 125 ? 84.308 42.224 79.222 1.00 65.95 116 LEU E N 1
ATOM 3815 C CA . LEU E 1 125 ? 85.646 42.116 79.802 1.00 73.48 116 LEU E CA 1
ATOM 3816 C C . LEU E 1 125 ? 85.964 43.258 80.764 1.00 67.94 116 LEU E C 1
ATOM 3817 O O . LEU E 1 125 ? 86.766 43.093 81.683 1.00 70.85 116 LEU E O 1
ATOM 3822 N N . TRP E 1 126 ? 85.340 44.414 80.554 1.00 90.52 117 TRP E N 1
ATOM 3823 C CA . TRP E 1 126 ? 85.493 45.525 81.486 1.00 92.54 117 TRP E CA 1
ATOM 3824 C C . TRP E 1 126 ? 84.714 45.237 82.761 1.00 93.30 117 TRP E C 1
ATOM 3825 O O . TRP E 1 126 ? 85.077 45.694 83.843 1.00 95.26 117 TRP E O 1
ATOM 3836 N N . SER E 1 127 ? 83.632 44.481 82.618 1.00 90.80 118 SER E N 1
ATOM 3837 C CA . SER E 1 127 ? 82.885 43.992 83.765 1.00 87.61 118 SER E CA 1
ATOM 3838 C C . SER E 1 127 ? 83.701 42.928 84.482 1.00 86.65 118 SER E C 1
ATOM 3839 O O . SER E 1 127 ? 83.624 42.787 85.702 1.00 85.15 118 SER E O 1
ATOM 3842 N N . HIS E 1 128 ? 84.488 42.186 83.709 1.00 93.43 119 HIS E N 1
ATOM 3843 C CA . HIS E 1 128 ? 85.282 41.090 84.246 1.00 104.76 119 HIS E CA 1
ATOM 3844 C C . HIS E 1 128 ? 86.455 41.593 85.080 1.00 111.56 119 HIS E C 1
ATOM 3845 O O . HIS E 1 128 ? 86.540 41.299 86.271 1.00 112.88 119 HIS E O 1
ATOM 3852 N N . PHE E 1 129 ? 87.364 42.341 84.458 1.00 118.33 120 PHE E N 1
ATOM 3853 C CA . PHE E 1 129 ? 88.472 42.927 85.207 1.00 130.03 120 PHE E CA 1
ATOM 3854 C C . PHE E 1 129 ? 88.177 44.355 85.668 1.00 136.53 120 PHE E C 1
ATOM 3855 O O . PHE E 1 129 ? 87.482 45.105 84.987 1.00 137.38 120 PHE E O 1
ATOM 3863 N N . GLY E 1 130 ? 88.700 44.715 86.835 1.00 143.67 121 GLY E N 1
ATOM 3864 C CA . GLY E 1 130 ? 88.455 46.026 87.409 1.00 148.33 121 GLY E CA 1
ATOM 3865 C C . GLY E 1 130 ? 87.108 46.107 88.103 1.00 146.82 121 GLY E C 1
ATOM 3866 O O . GLY E 1 130 ? 86.377 45.119 88.177 1.00 143.30 121 GLY E O 1
ATOM 3868 N N . GLU F 1 43 ? 57.793 25.242 59.467 1.00 111.35 34 GLU F N 1
ATOM 3869 C CA . GLU F 1 43 ? 59.035 25.976 59.250 1.00 110.57 34 GLU F CA 1
ATOM 3870 C C . GLU F 1 43 ? 59.195 27.111 60.262 1.00 104.26 34 GLU F C 1
ATOM 3871 O O . GLU F 1 43 ? 60.271 27.300 60.829 1.00 103.09 34 GLU F O 1
ATOM 3877 N N . GLY F 1 44 ? 58.117 27.853 60.492 1.00 101.12 35 GLY F N 1
ATOM 3878 C CA . GLY F 1 44 ? 58.098 28.882 61.513 1.00 100.64 35 GLY F CA 1
ATOM 3879 C C . GLY F 1 44 ? 57.533 28.281 62.780 1.00 100.11 35 GLY F C 1
ATOM 3880 O O . GLY F 1 44 ? 57.630 28.859 63.862 1.00 97.10 35 GLY F O 1
ATOM 3881 N N . VAL F 1 45 ? 56.935 27.103 62.630 1.00 104.98 36 VAL F N 1
ATOM 3882 C CA . VAL F 1 45 ? 56.408 26.347 63.755 1.00 109.65 36 VAL F CA 1
ATOM 3883 C C . VAL F 1 45 ? 57.545 25.864 64.643 1.00 111.59 36 VAL F C 1
ATOM 3884 O O . VAL F 1 45 ? 57.530 26.079 65.853 1.00 116.00 36 VAL F O 1
ATOM 3888 N N . ALA F 1 46 ? 58.533 25.221 64.025 1.00 108.79 37 ALA F N 1
ATOM 3889 C CA . ALA F 1 46 ? 59.672 24.658 64.745 1.00 109.57 37 ALA F CA 1
ATOM 3890 C C . ALA F 1 46 ? 60.410 25.704 65.575 1.00 116.94 37 ALA F C 1
ATOM 3891 O O . ALA F 1 46 ? 60.921 25.403 66.652 1.00 116.12 37 ALA F O 1
ATOM 3893 N N . VAL F 1 47 ? 60.460 26.932 65.070 1.00 84.59 38 VAL F N 1
ATOM 3894 C CA . VAL F 1 47 ? 61.104 28.026 65.788 1.00 90.33 38 VAL F CA 1
ATOM 3895 C C . VAL F 1 47 ? 60.190 28.582 66.876 1.00 94.36 38 VAL F C 1
ATOM 3896 O O . VAL F 1 47 ? 60.620 28.793 68.010 1.00 96.67 38 VAL F O 1
ATOM 3900 N N . LEU F 1 48 ? 58.925 28.804 66.531 1.00 96.19 39 LEU F N 1
ATOM 3901 C CA . LEU F 1 48 ? 57.945 29.302 67.491 1.00 100.26 39 LEU F CA 1
ATOM 3902 C C . LEU F 1 48 ? 57.710 28.285 68.605 1.00 98.20 39 LEU F C 1
ATOM 3903 O O . LEU F 1 48 ? 57.355 28.650 69.726 1.00 101.31 39 LEU F O 1
ATOM 3908 N N . LEU F 1 49 ? 57.912 27.010 68.288 1.00 93.09 40 LEU F N 1
ATOM 3909 C CA . LEU F 1 49 ? 57.779 25.945 69.274 1.00 90.96 40 LEU F CA 1
ATOM 3910 C C . LEU F 1 49 ? 58.890 26.058 70.311 1.00 87.55 40 LEU F C 1
ATOM 3911 O O . LEU F 1 49 ? 58.654 25.893 71.508 1.00 86.49 40 LEU F O 1
ATOM 3916 N N . CYS F 1 50 ? 60.102 26.339 69.838 1.00 84.93 41 CYS F N 1
ATOM 3917 C CA . CYS F 1 50 ? 61.250 26.536 70.717 1.00 82.82 41 CYS F CA 1
ATOM 3918 C C . CYS F 1 50 ? 61.026 27.740 71.623 1.00 79.86 41 CYS F C 1
ATOM 3919 O O . CYS F 1 50 ? 61.369 27.712 72.805 1.00 78.27 41 CYS F O 1
ATOM 3922 N N . VAL F 1 51 ? 60.452 28.795 71.052 1.00 81.81 42 VAL F N 1
ATOM 3923 C CA . VAL F 1 51 ? 60.145 30.012 71.795 1.00 86.49 42 VAL F CA 1
ATOM 3924 C C . VAL F 1 51 ? 59.206 29.708 72.957 1.00 91.39 42 VAL F C 1
ATOM 3925 O O . VAL F 1 51 ? 59.407 30.188 74.073 1.00 96.16 42 VAL F O 1
ATOM 3929 N N . VAL F 1 52 ? 58.186 28.899 72.686 1.00 94.32 43 VAL F N 1
ATOM 3930 C CA . VAL F 1 52 ? 57.244 28.476 73.715 1.00 99.07 43 VAL F CA 1
ATOM 3931 C C . VAL F 1 52 ? 57.952 27.697 74.823 1.00 100.21 43 VAL F C 1
ATOM 3932 O O . VAL F 1 52 ? 57.742 27.962 76.006 1.00 103.57 43 VAL F O 1
ATOM 3936 N N . ILE F 1 53 ? 58.797 26.746 74.432 1.00 96.90 44 ILE F N 1
ATOM 3937 C CA . ILE F 1 53 ? 59.588 25.976 75.390 1.00 96.60 44 ILE F CA 1
ATOM 3938 C C . ILE F 1 53 ? 60.477 26.894 76.224 1.00 96.07 44 ILE F C 1
ATOM 3939 O O . ILE F 1 53 ? 60.565 26.752 77.445 1.00 96.68 44 ILE F O 1
ATOM 3944 N N . ALA F 1 54 ? 61.125 27.843 75.554 1.00 90.87 45 ALA F N 1
ATOM 3945 C CA . ALA F 1 54 ? 61.990 28.807 76.225 1.00 89.26 45 ALA F CA 1
ATOM 3946 C C . ALA F 1 54 ? 61.197 29.680 77.194 1.00 93.93 45 ALA F C 1
ATOM 3947 O O . ALA F 1 54 ? 61.746 30.210 78.160 1.00 98.08 45 ALA F O 1
ATOM 3949 N N . ALA F 1 55 ? 59.902 29.819 76.931 1.00 94.34 46 ALA F N 1
ATOM 3950 C CA . ALA F 1 55 ? 59.023 30.597 77.794 1.00 96.56 46 ALA F CA 1
ATOM 3951 C C . ALA F 1 55 ? 58.525 29.767 78.975 1.00 102.22 46 ALA F C 1
ATOM 3952 O O . ALA F 1 55 ? 58.036 30.313 79.964 1.00 108.16 46 ALA F O 1
ATOM 3954 N N . TRP F 1 56 ? 58.656 28.448 78.869 1.00 106.94 47 TRP F N 1
ATOM 3955 C CA . TRP F 1 56 ? 58.194 27.543 79.919 1.00 115.85 47 TRP F CA 1
ATOM 3956 C C . TRP F 1 56 ? 59.306 27.122 80.876 1.00 112.72 47 TRP F C 1
ATOM 3957 O O . TRP F 1 56 ? 59.062 26.928 82.067 1.00 117.40 47 TRP F O 1
ATOM 3968 N N . LEU F 1 57 ? 60.519 26.973 80.351 1.00 104.74 48 LEU F N 1
ATOM 3969 C CA . LEU F 1 57 ? 61.662 26.548 81.156 1.00 101.08 48 LEU F CA 1
ATOM 3970 C C . LEU F 1 57 ? 61.906 27.485 82.334 1.00 99.62 48 LEU F C 1
ATOM 3971 O O . LEU F 1 57 ? 61.804 28.705 82.202 1.00 98.11 48 LEU F O 1
ATOM 3976 N N . ASP F 1 58 ? 62.222 26.907 83.488 1.00 99.89 49 ASP F N 1
ATOM 3977 C CA . ASP F 1 58 ? 62.471 27.696 84.688 1.00 98.58 49 ASP F CA 1
ATOM 3978 C C . ASP F 1 58 ? 63.891 28.249 84.683 1.00 88.84 49 ASP F C 1
ATOM 3979 O O . ASP F 1 58 ? 64.760 27.777 85.415 1.00 90.47 49 ASP F O 1
ATOM 3984 N N . VAL F 1 59 ? 64.117 29.252 83.842 1.00 81.07 50 VAL F N 1
ATOM 3985 C CA . VAL F 1 59 ? 65.414 29.908 83.746 1.00 72.30 50 VAL F CA 1
ATOM 3986 C C . VAL F 1 59 ? 65.242 31.400 84.001 1.00 68.25 50 VAL F C 1
ATOM 3987 O O . VAL F 1 59 ? 64.119 31.905 84.005 1.00 71.86 50 VAL F O 1
ATOM 3991 N N . ASP F 1 60 ? 66.346 32.107 84.221 1.00 63.55 51 ASP F N 1
ATOM 3992 C CA . ASP F 1 60 ? 66.266 33.549 84.425 1.00 61.18 51 ASP F CA 1
ATOM 3993 C C . ASP F 1 60 ? 66.031 34.270 83.095 1.00 56.21 51 ASP F C 1
ATOM 3994 O O . ASP F 1 60 ? 66.127 33.661 82.028 1.00 57.04 51 ASP F O 1
ATOM 3999 N N . ALA F 1 61 ? 65.711 35.559 83.169 1.00 53.82 52 ALA F N 1
ATOM 4000 C CA . ALA F 1 61 ? 65.334 36.336 81.988 1.00 50.06 52 ALA F CA 1
ATOM 4001 C C . ALA F 1 61 ? 66.427 36.370 80.926 1.00 46.94 52 ALA F C 1
ATOM 4002 O O . ALA F 1 61 ? 66.147 36.282 79.731 1.00 45.04 52 ALA F O 1
ATOM 4004 N N . VAL F 1 62 ? 67.670 36.506 81.371 1.00 46.78 53 VAL F N 1
ATOM 4005 C CA . VAL F 1 62 ? 68.810 36.552 80.466 1.00 44.06 53 VAL F CA 1
ATOM 4006 C C . VAL F 1 62 ? 68.932 35.269 79.639 1.00 45.01 53 VAL F C 1
ATOM 4007 O O . VAL F 1 62 ? 69.155 35.318 78.427 1.00 42.55 53 VAL F O 1
ATOM 4011 N N . THR F 1 63 ? 68.773 34.125 80.299 1.00 48.81 54 THR F N 1
ATOM 4012 C CA . THR F 1 63 ? 68.837 32.832 79.625 1.00 50.34 54 THR F CA 1
ATOM 4013 C C . THR F 1 63 ? 67.707 32.684 78.611 1.00 49.45 54 THR F C 1
ATOM 4014 O O . THR F 1 63 ? 67.917 32.203 77.497 1.00 48.34 54 THR F O 1
ATOM 4018 N N . ARG F 1 64 ? 66.511 33.106 79.007 1.00 50.12 55 ARG F N 1
ATOM 4019 C CA . ARG F 1 64 ? 65.332 33.008 78.154 1.00 52.82 55 ARG F CA 1
ATOM 4020 C C . ARG F 1 64 ? 65.504 33.820 76.875 1.00 48.99 55 ARG F C 1
ATOM 4021 O O . ARG F 1 64 ? 65.123 33.378 75.789 1.00 47.64 55 ARG F O 1
ATOM 4029 N N . VAL F 1 65 ? 66.083 35.008 77.010 1.00 44.01 56 VAL F N 1
ATOM 4030 C CA . VAL F 1 65 ? 66.345 35.867 75.863 1.00 39.84 56 VAL F CA 1
ATOM 4031 C C . VAL F 1 65 ? 67.332 35.202 74.909 1.00 37.95 56 VAL F C 1
ATOM 4032 O O . VAL F 1 65 ? 67.136 35.212 73.693 1.00 37.37 56 VAL F O 1
ATOM 4036 N N . LEU F 1 66 ? 68.383 34.611 75.470 1.00 41.36 57 LEU F N 1
ATOM 4037 C CA . LEU F 1 66 ? 69.398 33.928 74.673 1.00 42.32 57 LEU F CA 1
ATOM 4038 C C . LEU F 1 66 ? 68.832 32.718 73.935 1.00 40.62 57 LEU F C 1
ATOM 4039 O O . LEU F 1 66 ? 69.172 32.477 72.776 1.00 39.20 57 LEU F O 1
ATOM 4044 N N . LEU F 1 67 ? 67.974 31.960 74.611 1.00 43.89 58 LEU F N 1
ATOM 4045 C CA . LEU F 1 67 ? 67.331 30.804 73.997 1.00 45.99 58 LEU F CA 1
ATOM 4046 C C . LEU F 1 67 ? 66.435 31.247 72.846 1.00 47.97 58 LEU F C 1
ATOM 4047 O O . LEU F 1 67 ? 66.464 30.666 71.765 1.00 43.92 58 LEU F O 1
ATOM 4052 N N . ILE F 1 68 ? 65.647 32.288 73.087 1.00 50.07 59 ILE F N 1
ATOM 4053 C CA . ILE F 1 68 ? 64.722 32.800 72.084 1.00 46.67 59 ILE F CA 1
ATOM 4054 C C . ILE F 1 68 ? 65.438 33.459 70.904 1.00 45.37 59 I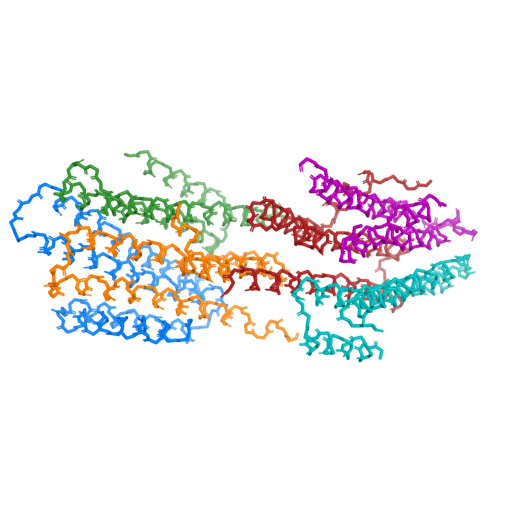LE F C 1
ATOM 4055 O O . ILE F 1 68 ? 65.134 33.168 69.750 1.00 44.35 59 ILE F O 1
ATOM 4060 N N . SER F 1 69 ? 66.397 34.334 71.190 1.00 39.40 60 SER F N 1
ATOM 4061 C CA A SER F 1 69 ? 67.068 35.087 70.133 0.44 36.96 60 SER F CA 1
ATOM 4062 C CA B SER F 1 69 ? 67.082 35.088 70.143 0.56 36.96 60 SER F CA 1
ATOM 4063 C C . SER F 1 69 ? 67.894 34.196 69.207 1.00 39.38 60 SER F C 1
ATOM 4064 O O . SER F 1 69 ? 68.022 34.482 68.017 1.00 29.62 60 SER F O 1
ATOM 4069 N N . SER F 1 70 ? 68.448 33.117 69.752 1.00 40.24 61 SER F N 1
ATOM 4070 C CA . SER F 1 70 ? 69.275 32.210 68.958 1.00 42.58 61 SER F CA 1
ATOM 4071 C C . SER F 1 70 ? 68.476 31.499 67.868 1.00 42.79 61 SER F C 1
ATOM 4072 O O . SER F 1 70 ? 68.981 31.283 66.766 1.00 41.30 61 SER F O 1
ATOM 4075 N N . VAL F 1 71 ? 67.233 31.136 68.172 1.00 41.67 62 VAL F N 1
ATOM 4076 C CA . VAL F 1 71 ? 66.381 30.488 67.178 1.00 42.94 62 VAL F CA 1
ATOM 4077 C C . VAL F 1 71 ? 65.746 31.515 66.239 1.00 39.31 62 VAL F C 1
ATOM 4078 O O . VAL F 1 71 ? 65.453 31.205 65.085 1.00 40.75 62 VAL F O 1
ATOM 4082 N N . MET F 1 72 ? 65.534 32.736 66.724 1.00 38.35 63 MET F N 1
ATOM 4083 C CA A MET F 1 72 ? 65.023 33.794 65.864 0.50 38.14 63 MET F CA 1
ATOM 4084 C CA B MET F 1 72 ? 65.031 33.816 65.880 0.50 37.66 63 MET F CA 1
ATOM 4085 C C . MET F 1 72 ? 66.085 34.202 64.852 1.00 36.98 63 MET F C 1
ATOM 4086 O O . MET F 1 72 ? 65.762 34.639 63.750 1.00 36.50 63 MET F O 1
ATOM 4095 N N . LEU F 1 73 ? 67.351 34.043 65.226 1.00 35.58 64 LEU F N 1
ATOM 4096 C CA . LEU F 1 73 ? 68.449 34.339 64.316 1.00 37.11 64 LEU F CA 1
ATOM 4097 C C . LEU F 1 73 ? 68.453 33.341 63.161 1.00 37.57 64 LEU F C 1
ATOM 4098 O O . LEU F 1 73 ? 68.701 33.709 62.013 1.00 32.76 64 LEU F O 1
ATOM 4103 N N . VAL F 1 74 ? 68.173 32.078 63.474 1.00 35.94 65 VAL F N 1
ATOM 4104 C CA . VAL F 1 74 ? 68.067 31.043 62.451 1.00 40.45 65 VAL F CA 1
ATOM 4105 C C . VAL F 1 74 ? 66.991 31.420 61.440 1.00 42.22 65 VAL F C 1
ATOM 4106 O O . VAL F 1 74 ? 67.204 31.348 60.229 1.00 37.44 65 VAL F O 1
ATOM 4110 N N . MET F 1 75 ? 65.841 31.848 61.949 1.00 33.38 66 MET F N 1
ATOM 4111 C CA . MET F 1 75 ? 64.738 32.279 61.101 1.00 35.79 66 MET F CA 1
ATOM 4112 C C . MET F 1 75 ? 65.127 33.476 60.236 1.00 33.10 66 MET F C 1
ATOM 4113 O O . MET F 1 75 ? 64.782 33.536 59.057 1.00 34.62 66 MET F O 1
ATOM 4118 N N . ILE F 1 76 ? 65.851 34.424 60.825 1.00 28.14 67 ILE F N 1
ATOM 4119 C CA . ILE F 1 76 ? 66.319 35.600 60.096 1.00 28.90 67 ILE F CA 1
ATOM 4120 C C . ILE F 1 76 ? 67.273 35.228 58.960 1.00 31.43 67 ILE F C 1
ATOM 4121 O O . ILE F 1 76 ? 67.140 35.718 57.838 1.00 30.09 67 ILE F O 1
ATOM 4126 N N . VAL F 1 77 ? 68.228 34.352 59.252 1.00 29.64 68 VAL F N 1
ATOM 4127 C CA . VAL F 1 77 ? 69.218 33.941 58.261 1.00 29.81 68 VAL F CA 1
ATOM 4128 C C . VAL F 1 77 ? 68.598 33.067 57.167 1.00 30.02 68 VAL F C 1
ATOM 4129 O O . VAL F 1 77 ? 68.997 33.141 56.006 1.00 31.17 68 VAL F O 1
ATOM 4133 N N . GLU F 1 78 ? 67.617 32.249 57.540 1.00 31.63 69 GLU F N 1
ATOM 4134 C CA . GLU F 1 78 ? 66.890 31.439 56.564 1.00 34.17 69 GLU F CA 1
ATOM 4135 C C . GLU F 1 78 ? 66.129 32.327 55.582 1.00 36.83 69 GLU F C 1
ATOM 4136 O O . GLU F 1 78 ? 66.105 32.057 54.384 1.00 32.81 69 GLU F O 1
ATOM 4142 N N . LEU F 1 79 ? 65.515 33.390 56.095 1.00 33.21 70 LEU F N 1
ATOM 4143 C CA . LEU F 1 79 ? 64.794 34.337 55.253 1.00 34.89 70 LEU F CA 1
ATOM 4144 C C . LEU F 1 79 ? 65.749 35.081 54.326 1.00 26.46 70 LEU F C 1
ATOM 4145 O O . LEU F 1 79 ? 65.456 35.272 53.147 1.00 32.11 70 LEU F O 1
ATOM 4150 N N . LEU F 1 80 ? 66.892 35.498 54.861 1.00 25.30 71 LEU F N 1
ATOM 4151 C CA . LEU F 1 80 ? 67.896 36.187 54.059 1.00 26.74 71 LEU F CA 1
ATOM 4152 C C . LEU F 1 80 ? 68.495 35.264 53.000 1.00 29.97 71 LEU F C 1
ATOM 4153 O O . LEU F 1 80 ? 68.781 35.693 51.884 1.00 27.78 71 LEU F O 1
ATOM 4158 N N . ASN F 1 81 ? 68.683 33.997 53.358 1.00 30.15 72 ASN F N 1
ATOM 4159 C CA . ASN F 1 81 ? 69.195 33.008 52.415 1.00 31.29 72 ASN F CA 1
ATOM 4160 C C . ASN F 1 81 ? 68.212 32.753 51.277 1.00 33.67 72 ASN F C 1
ATOM 4161 O O . ASN F 1 81 ? 68.607 32.622 50.117 1.00 29.99 72 ASN F O 1
ATOM 4166 N N . SER F 1 82 ? 66.929 32.681 51.619 1.00 28.54 73 SER F N 1
ATOM 4167 C CA . SER F 1 82 ? 65.885 32.460 50.624 1.00 33.70 73 SER F CA 1
ATOM 4168 C C . SER F 1 82 ? 65.738 33.677 49.715 1.00 28.28 73 SER F C 1
ATOM 4169 O O . SER F 1 82 ? 65.376 33.553 48.544 1.00 29.23 73 SER F O 1
ATOM 4172 N N . ALA F 1 83 ? 66.022 34.853 50.266 1.00 25.62 74 ALA F N 1
ATOM 4173 C CA . ALA F 1 83 ? 66.007 36.084 49.487 1.00 26.00 74 ALA F CA 1
ATOM 4174 C C . ALA F 1 83 ? 67.147 36.075 48.474 1.00 31.13 74 ALA F C 1
ATOM 4175 O O . ALA F 1 83 ? 66.974 36.475 47.322 1.00 30.78 74 ALA F O 1
ATOM 4177 N N . ILE F 1 84 ? 68.315 35.620 48.919 1.00 28.45 75 ILE F N 1
ATOM 4178 C CA . ILE F 1 84 ? 69.481 35.486 48.051 1.00 32.50 75 ILE F CA 1
ATOM 4179 C C . ILE F 1 84 ? 69.210 34.463 46.948 1.00 29.00 75 ILE F C 1
ATOM 4180 O O . ILE F 1 84 ? 69.560 34.677 45.786 1.00 31.89 75 ILE F O 1
ATOM 4185 N N . GLU F 1 85 ? 68.570 33.359 47.317 1.00 25.92 76 GLU F N 1
ATOM 4186 C CA A GLU F 1 85 ? 68.203 32.340 46.342 0.52 31.68 76 GLU F CA 1
ATOM 4187 C CA B GLU F 1 85 ? 68.187 32.334 46.353 0.48 31.60 76 GLU F CA 1
ATOM 4188 C C . GLU F 1 85 ? 67.254 32.907 45.289 1.00 33.01 76 GLU F C 1
ATOM 4189 O O . GLU F 1 85 ? 67.355 32.570 44.109 1.00 31.37 76 GLU F O 1
ATOM 4200 N N . ALA F 1 86 ? 66.345 33.778 45.715 1.00 26.96 77 ALA F N 1
ATOM 4201 C CA . ALA F 1 86 ? 65.425 34.431 44.789 1.00 37.01 77 ALA F CA 1
ATOM 4202 C C . ALA F 1 86 ? 66.180 35.383 43.861 1.00 31.02 77 ALA F C 1
ATOM 4203 O O . ALA F 1 86 ? 65.865 35.487 42.675 1.00 31.62 77 ALA F O 1
ATOM 4205 N N . VAL F 1 87 ? 67.179 36.070 44.407 1.00 20.93 78 VAL F N 1
ATOM 4206 C CA . VAL F 1 87 ? 68.023 36.958 43.614 1.00 28.24 78 VAL F CA 1
ATOM 4207 C C . VAL F 1 87 ? 68.785 36.166 42.553 1.00 25.79 78 VAL F C 1
ATOM 4208 O O . VAL F 1 87 ? 68.836 36.562 41.388 1.00 26.79 78 VAL F O 1
ATOM 4212 N N . VAL F 1 88 ? 69.369 35.046 42.969 1.00 25.31 79 VAL F N 1
ATOM 4213 C CA . VAL F 1 88 ? 70.073 34.146 42.060 1.00 29.54 79 VAL F CA 1
ATOM 4214 C C . VAL F 1 88 ? 69.158 33.689 40.922 1.00 30.63 79 VAL F C 1
ATOM 4215 O O . VAL F 1 88 ? 69.545 33.707 39.752 1.00 30.80 79 VAL F O 1
ATOM 4219 N N . ASP F 1 89 ? 67.941 33.288 41.272 1.00 26.07 80 ASP F N 1
ATOM 4220 C CA . ASP F 1 89 ? 66.963 32.863 40.278 1.00 27.94 80 ASP F CA 1
ATOM 4221 C C . ASP F 1 89 ? 66.564 34.013 39.354 1.00 33.64 80 ASP F C 1
ATOM 4222 O O . ASP F 1 89 ? 66.343 33.811 38.161 1.00 31.16 80 ASP F O 1
ATOM 4227 N N . ARG F 1 90 ? 66.478 35.215 39.914 1.00 33.02 81 ARG F N 1
ATOM 4228 C CA . ARG F 1 90 ? 66.149 36.406 39.141 1.00 36.83 81 ARG F CA 1
ATOM 4229 C C . ARG F 1 90 ? 67.255 36.720 38.135 1.00 34.32 81 ARG F C 1
ATOM 4230 O O . ARG F 1 90 ? 66.984 37.051 36.981 1.00 31.98 81 ARG F O 1
ATOM 4238 N N . ILE F 1 91 ? 68.500 36.621 38.592 1.00 31.77 82 ILE F N 1
ATOM 4239 C CA . ILE F 1 91 ? 69.667 36.820 37.738 1.00 31.17 82 ILE F CA 1
ATOM 4240 C C . ILE F 1 91 ? 69.692 35.792 36.605 1.00 32.11 82 ILE F C 1
ATOM 4241 O O . ILE F 1 91 ? 69.956 36.128 35.448 1.00 32.87 82 ILE F O 1
ATOM 4246 N N . GLY F 1 92 ? 69.408 34.538 36.946 1.00 32.03 83 GLY F N 1
ATOM 4247 C CA . GLY F 1 92 ? 69.359 33.474 35.959 1.00 33.49 83 GLY F CA 1
ATOM 4248 C C . GLY F 1 92 ? 68.276 33.703 34.921 1.00 36.74 83 GLY F C 1
ATOM 4249 O O . GLY F 1 92 ? 68.489 33.508 33.725 1.00 34.48 83 GLY F O 1
ATOM 4250 N N . SER F 1 93 ? 67.104 34.125 35.379 1.00 35.78 84 SER F N 1
ATOM 4251 C CA . SER F 1 93 ? 65.993 34.402 34.477 1.00 40.58 84 SER F CA 1
ATOM 4252 C C . SER F 1 93 ? 66.341 35.522 33.494 1.00 33.04 84 SER F C 1
ATOM 4253 O O . SER F 1 93 ? 66.067 35.424 32.300 1.00 36.16 84 SER F O 1
ATOM 4256 N N . GLU F 1 94 ? 66.961 36.578 34.006 1.00 34.39 85 GLU F N 1
ATOM 4257 C CA . GLU F 1 94 ? 67.244 37.762 33.200 1.00 39.98 85 GLU F CA 1
ATOM 4258 C C . GLU F 1 94 ? 68.430 37.578 32.248 1.00 30.69 85 GLU F C 1
ATOM 4259 O O . GLU F 1 94 ? 68.345 37.920 31.069 1.00 33.92 85 GLU F O 1
ATOM 4265 N N . TYR F 1 95 ? 69.531 37.038 32.762 1.00 30.02 86 TYR F N 1
ATOM 4266 C CA . TYR F 1 95 ? 70.777 36.994 32.000 1.00 32.39 86 TYR F CA 1
ATOM 4267 C C . TYR F 1 95 ? 71.220 35.594 31.580 1.00 36.96 86 TYR F C 1
ATOM 4268 O O . TYR F 1 95 ? 72.195 35.453 30.840 1.00 34.46 86 TYR F O 1
ATOM 4277 N N . HIS F 1 96 ? 70.509 34.572 32.052 1.00 36.97 87 HIS F N 1
ATOM 4278 C CA . HIS F 1 96 ? 70.894 33.180 31.813 1.00 34.86 87 HIS F CA 1
ATOM 4279 C C . HIS F 1 96 ? 72.320 32.940 32.296 1.00 36.32 87 HIS F C 1
ATOM 4280 O O . HIS F 1 96 ? 73.155 32.396 31.572 1.00 35.90 87 HIS F O 1
ATOM 4287 N N . GLU F 1 97 ? 72.586 33.360 33.529 1.00 33.88 88 GLU F N 1
ATOM 4288 C CA . GLU F 1 97 ? 73.911 33.241 34.124 1.00 39.88 88 GLU F CA 1
ATOM 4289 C C . GLU F 1 97 ? 73.817 32.652 35.523 1.00 35.85 88 GLU F C 1
ATOM 4290 O O . GLU F 1 97 ? 72.894 32.961 36.276 1.00 31.29 88 GLU F O 1
ATOM 4296 N N . LEU F 1 98 ? 74.779 31.803 35.868 1.00 32.83 89 LEU F N 1
ATOM 4297 C CA . LEU F 1 98 ? 74.889 31.296 37.227 1.00 30.92 89 LEU F CA 1
ATOM 4298 C C . LEU F 1 98 ? 75.452 32.384 38.132 1.00 33.43 89 LEU F C 1
ATOM 4299 O O . LEU F 1 98 ? 75.999 33.380 37.653 1.00 30.64 89 LEU F O 1
ATOM 4304 N N . SER F 1 99 ? 75.311 32.196 39.440 1.00 31.77 90 SER F N 1
ATOM 4305 C CA . SER F 1 99 ? 75.821 33.159 40.410 1.00 29.04 90 SER F CA 1
ATOM 4306 C C . SER F 1 99 ? 76.912 32.551 41.284 1.00 29.73 90 SER F C 1
ATOM 4307 O O . SER F 1 99 ? 77.021 32.875 42.466 1.00 35.85 90 SER F O 1
ATOM 4310 N N . GLY F 1 100 ? 77.709 31.665 40.697 1.00 35.34 91 GLY F N 1
ATOM 4311 C CA . GLY F 1 100 ? 78.808 31.033 41.404 1.00 37.24 91 GLY F CA 1
ATOM 4312 C C . GLY F 1 100 ? 78.384 30.274 42.647 1.00 41.87 91 GLY F C 1
ATOM 4313 O O . GLY F 1 100 ? 77.467 29.454 42.608 1.00 35.73 91 GLY F O 1
ATOM 4314 N N . ARG F 1 101 ? 79.048 30.561 43.761 1.00 40.08 92 ARG F N 1
ATOM 4315 C CA A ARG F 1 101 ? 78.777 29.843 45.002 0.61 40.12 92 ARG F CA 1
ATOM 4316 C CA B ARG F 1 101 ? 78.806 29.865 45.019 0.39 40.28 92 ARG F CA 1
ATOM 4317 C C . ARG F 1 101 ? 77.810 30.601 45.911 1.00 33.22 92 ARG F C 1
ATOM 4318 O O . ARG F 1 101 ? 77.760 30.357 47.116 1.00 35.44 92 ARG F O 1
ATOM 4333 N N . ALA F 1 102 ? 77.027 31.504 45.324 1.00 31.00 93 ALA F N 1
ATOM 4334 C CA . ALA F 1 102 ? 76.076 32.313 46.092 1.00 31.07 93 ALA F CA 1
ATOM 4335 C C . ALA F 1 102 ? 75.128 31.486 46.965 1.00 37.57 93 ALA F C 1
ATOM 4336 O O . ALA F 1 102 ? 74.966 31.774 48.149 1.00 33.57 93 ALA F O 1
ATOM 4338 N N . LYS F 1 103 ? 74.511 30.462 46.382 1.00 33.75 94 LYS F N 1
ATOM 4339 C CA . LYS F 1 103 ? 73.582 29.607 47.121 1.00 35.98 94 LYS F CA 1
ATOM 4340 C C . LYS F 1 103 ? 74.267 28.774 48.203 1.00 40.77 94 LYS F C 1
ATOM 4341 O O . LYS F 1 103 ? 73.705 28.564 49.278 1.00 38.41 94 LYS F O 1
ATOM 4347 N N . ASP F 1 104 ? 75.470 28.287 47.910 1.00 37.92 95 ASP F N 1
ATOM 4348 C CA . ASP F 1 104 ? 76.228 27.504 48.881 1.00 38.78 95 ASP F CA 1
ATOM 4349 C C . ASP F 1 104 ? 76.631 28.353 50.081 1.00 34.28 95 ASP F C 1
ATOM 4350 O O . ASP F 1 104 ? 76.591 27.890 51.221 1.00 36.10 95 ASP F O 1
ATOM 4355 N N . LEU F 1 105 ? 77.023 29.595 49.813 1.00 29.89 96 LEU F N 1
ATOM 4356 C CA . LEU F 1 105 ? 77.454 30.513 50.861 1.00 39.32 96 LEU F CA 1
ATOM 4357 C C . LEU F 1 105 ? 76.296 30.911 51.770 1.00 38.83 96 LEU F C 1
ATOM 4358 O O . LEU F 1 105 ? 76.464 31.043 52.982 1.00 35.29 96 LEU F O 1
ATOM 4363 N N . GLY F 1 106 ? 75.123 31.104 51.178 1.00 33.69 97 GLY F N 1
ATOM 4364 C CA . GLY F 1 106 ? 73.940 31.439 51.945 1.00 30.58 97 GLY F CA 1
ATOM 4365 C C . GLY F 1 106 ? 73.503 30.276 52.814 1.00 35.38 97 GLY F C 1
ATOM 4366 O O . GLY F 1 106 ? 73.102 30.460 53.963 1.00 31.98 97 GLY F O 1
ATOM 4367 N N . SER F 1 107 ? 73.581 29.070 52.259 1.00 29.54 98 SER F N 1
ATOM 4368 C CA . SER F 1 107 ? 73.214 27.863 52.990 1.00 32.55 98 SER F CA 1
ATOM 4369 C C . SER F 1 107 ? 74.182 27.592 54.136 1.00 38.71 98 SER F C 1
ATOM 4370 O O . SER F 1 107 ? 73.795 27.048 55.171 1.00 43.39 98 SER F O 1
ATOM 4373 N N . ALA F 1 108 ? 75.441 27.973 53.947 1.00 38.75 99 ALA F N 1
ATOM 4374 C CA . ALA F 1 108 ? 76.444 27.826 54.993 1.00 43.77 99 ALA F CA 1
ATOM 4375 C C . ALA F 1 108 ? 76.149 28.786 56.141 1.00 40.13 99 ALA F C 1
ATOM 4376 O O . ALA F 1 108 ? 76.399 28.472 57.304 1.00 42.05 99 ALA F O 1
ATOM 4378 N N . ALA F 1 109 ? 75.617 29.958 55.805 1.00 35.12 100 ALA F N 1
ATOM 4379 C CA . ALA F 1 109 ? 75.234 30.941 56.814 1.00 34.78 100 ALA F CA 1
ATOM 4380 C C . ALA F 1 109 ? 74.141 30.378 57.716 1.00 36.15 100 ALA F C 1
ATOM 4381 O O . ALA F 1 109 ? 74.198 30.518 58.937 1.00 40.13 100 ALA F O 1
ATOM 4383 N N . VAL F 1 110 ? 73.153 29.734 57.102 1.00 33.36 101 VAL F N 1
ATOM 4384 C CA . VAL F 1 110 ? 72.063 29.100 57.837 1.00 32.88 101 VAL F CA 1
ATOM 4385 C C . VAL F 1 110 ? 72.578 28.013 58.779 1.00 40.67 101 VAL F C 1
ATOM 4386 O O . VAL F 1 110 ? 72.174 27.942 59.941 1.00 48.41 101 VAL F O 1
ATOM 4390 N N . LEU F 1 111 ? 73.477 27.175 58.271 1.00 42.68 102 LEU F N 1
ATOM 4391 C CA . LEU F 1 111 ? 74.038 26.076 59.052 1.00 44.59 102 LEU F CA 1
ATOM 4392 C C . LEU F 1 111 ? 74.777 26.592 60.281 1.00 44.73 102 LEU F C 1
ATOM 4393 O O . LEU F 1 111 ? 74.616 26.064 61.382 1.00 43.01 102 LEU F O 1
ATOM 4398 N N . ILE F 1 112 ? 75.587 27.626 60.083 1.00 42.12 103 ILE F N 1
ATOM 4399 C CA . ILE F 1 112 ? 76.319 28.250 61.179 1.00 41.46 103 ILE F CA 1
ATOM 4400 C C . ILE F 1 112 ? 75.368 28.824 62.229 1.00 44.91 103 ILE F C 1
ATOM 4401 O O . ILE F 1 112 ? 75.599 28.686 63.433 1.00 45.19 103 ILE F O 1
ATOM 4406 N N . ALA F 1 113 ? 74.293 29.455 61.768 1.00 38.48 104 ALA F N 1
ATOM 4407 C CA . ALA F 1 113 ? 73.274 29.984 62.670 1.00 36.67 104 ALA F CA 1
ATOM 4408 C C . ALA F 1 113 ? 72.635 28.854 63.476 1.00 43.28 104 ALA F C 1
ATOM 4409 O O . ALA F 1 113 ? 72.387 28.993 64.675 1.00 42.69 104 ALA F O 1
ATOM 4411 N N . ILE F 1 114 ? 72.382 27.733 62.808 1.00 39.65 105 ILE F N 1
ATOM 4412 C CA . ILE F 1 114 ? 71.815 26.557 63.461 1.00 43.94 105 ILE F CA 1
ATOM 4413 C C . ILE F 1 114 ? 72.782 25.980 64.492 1.00 49.83 105 ILE F C 1
ATOM 4414 O O . ILE F 1 114 ? 72.392 25.689 65.625 1.00 52.56 105 ILE F O 1
ATOM 4419 N N . ILE F 1 115 ? 74.043 25.827 64.096 1.00 49.84 106 ILE F N 1
ATOM 4420 C CA . ILE F 1 115 ? 75.085 25.359 65.006 1.00 56.77 106 ILE F CA 1
ATOM 4421 C C . ILE F 1 115 ? 75.193 26.286 66.212 1.00 57.29 106 ILE F C 1
ATOM 4422 O O . ILE F 1 115 ? 75.318 25.831 67.348 1.00 58.48 106 ILE F O 1
ATOM 4427 N N . ASP F 1 116 ? 75.130 27.589 65.956 1.00 53.38 107 ASP F N 1
ATOM 4428 C CA . ASP F 1 116 ? 75.178 28.585 67.019 1.00 49.32 107 ASP F CA 1
ATOM 4429 C C . ASP F 1 116 ? 74.012 28.396 67.986 1.00 46.81 107 ASP F C 1
ATOM 4430 O O . ASP F 1 116 ? 74.173 28.526 69.199 1.00 50.36 107 ASP F O 1
ATOM 4435 N N . ALA F 1 117 ? 72.843 28.073 67.439 1.00 46.74 108 ALA F N 1
ATOM 4436 C CA . ALA F 1 117 ? 71.646 27.860 68.245 1.00 49.60 108 ALA F CA 1
ATOM 4437 C C . ALA F 1 117 ? 71.757 26.596 69.093 1.00 53.23 108 ALA F C 1
ATOM 4438 O O . ALA F 1 117 ? 71.436 26.610 70.282 1.00 54.31 108 ALA F O 1
ATOM 4440 N N . VAL F 1 118 ? 72.207 25.506 68.478 1.00 55.36 109 VAL F N 1
ATOM 4441 C CA . VAL F 1 118 ? 72.385 24.246 69.193 1.00 58.25 109 VAL F CA 1
ATOM 4442 C C . VAL F 1 118 ? 73.384 24.406 70.335 1.00 60.83 109 VAL F C 1
ATOM 4443 O O . VAL F 1 118 ? 73.113 24.001 71.464 1.00 69.96 109 VAL F O 1
ATOM 4447 N N . ILE F 1 119 ? 74.532 25.007 70.033 1.00 63.51 110 ILE F N 1
ATOM 4448 C CA . ILE F 1 119 ? 75.556 25.274 71.039 1.00 66.66 110 ILE F CA 1
ATOM 4449 C C . ILE F 1 119 ? 74.993 26.096 72.195 1.00 67.57 110 ILE F C 1
ATOM 4450 O O . ILE F 1 119 ? 75.143 25.723 73.358 1.00 73.94 110 ILE F O 1
ATOM 4455 N N . THR F 1 120 ? 74.339 27.206 71.863 1.00 58.33 111 THR F N 1
ATOM 4456 C CA . THR F 1 120 ? 73.727 28.079 72.860 1.00 55.78 111 THR F CA 1
ATOM 4457 C C . THR F 1 120 ? 72.781 27.309 73.777 1.00 59.23 111 THR F C 1
ATOM 4458 O O . THR F 1 120 ? 72.878 27.398 75.000 1.00 61.52 111 THR F O 1
ATOM 4462 N N . TRP F 1 121 ? 71.874 26.547 73.177 1.00 62.35 112 TRP F N 1
ATOM 4463 C CA . TRP F 1 121 ? 70.923 25.749 73.938 1.00 60.81 112 TRP F CA 1
ATOM 4464 C C . TRP F 1 121 ? 71.623 24.681 74.769 1.00 73.28 112 TRP F C 1
ATOM 4465 O O . TRP F 1 121 ? 71.234 24.420 75.905 1.00 63.96 112 TRP F O 1
ATOM 4476 N N . ALA F 1 122 ? 72.659 24.070 74.201 1.00 74.78 113 ALA F N 1
ATOM 4477 C CA . ALA F 1 122 ? 73.425 23.055 74.916 1.00 74.99 113 ALA F CA 1
ATOM 4478 C C . ALA F 1 122 ? 74.135 23.657 76.122 1.00 75.28 113 ALA F C 1
ATOM 4479 O O . ALA F 1 122 ? 73.980 23.171 77.238 1.00 77.41 113 ALA F O 1
ATOM 4481 N N . ILE F 1 123 ? 74.903 24.718 75.891 1.00 62.32 114 ILE F N 1
ATOM 4482 C CA . ILE F 1 123 ? 75.644 25.389 76.958 1.00 68.38 114 ILE F CA 1
ATOM 4483 C C . ILE F 1 123 ? 74.735 25.825 78.106 1.00 73.03 114 ILE F C 1
ATOM 4484 O O . ILE F 1 123 ? 75.014 25.547 79.273 1.00 75.01 114 ILE F O 1
ATOM 4489 N N . LEU F 1 124 ? 73.640 26.497 77.765 1.00 70.25 115 LEU F N 1
ATOM 4490 C CA . LEU F 1 124 ? 72.723 27.031 78.769 1.00 69.33 115 LEU F CA 1
ATOM 4491 C C . LEU F 1 124 ? 71.948 25.943 79.514 1.00 70.36 115 LEU F C 1
ATOM 4492 O O . LEU F 1 124 ? 71.850 25.979 80.738 1.00 72.49 115 LEU F O 1
ATOM 4497 N N . LEU F 1 125 ? 71.399 24.984 78.774 1.00 78.80 116 LEU F N 1
ATOM 4498 C CA . LEU F 1 125 ? 70.550 23.951 79.368 1.00 86.89 116 LEU F CA 1
ATOM 4499 C C . LEU F 1 125 ? 71.338 22.793 79.976 1.00 95.91 116 LEU F C 1
ATOM 4500 O O . LEU F 1 125 ? 70.755 21.851 80.513 1.00 103.19 116 LEU F O 1
ATOM 4505 N N . TRP F 1 126 ? 72.662 22.867 79.882 1.00 100.09 117 TRP F N 1
ATOM 4506 C CA . TRP F 1 126 ? 73.534 21.916 80.563 1.00 113.78 117 TRP F CA 1
ATOM 4507 C C . TRP F 1 126 ? 74.088 22.552 81.834 1.00 121.40 117 TRP F C 1
ATOM 4508 O O . TRP F 1 126 ? 74.350 21.865 82.822 1.00 126.37 117 TRP F O 1
ATOM 4519 N N . SER F 1 127 ? 74.243 23.872 81.808 1.00 121.07 118 SER F N 1
ATOM 4520 C CA . SER F 1 127 ? 74.636 24.613 82.998 1.00 125.78 118 SER F CA 1
ATOM 4521 C C . SER F 1 127 ? 73.438 24.777 83.931 1.00 128.98 118 SER F C 1
ATOM 4522 O O . SER F 1 127 ? 73.590 24.801 85.151 1.00 133.80 118 SER F O 1
ATOM 4525 N N . HIS F 1 128 ? 72.249 24.882 83.344 1.00 125.40 119 HIS F N 1
ATOM 4526 C CA . HIS F 1 128 ? 71.002 24.983 84.098 1.00 126.91 119 HIS F CA 1
ATOM 4527 C C . HIS F 1 128 ? 70.685 23.661 84.807 1.00 133.31 119 HIS F C 1
ATOM 4528 O O . HIS F 1 128 ? 70.280 23.656 85.970 1.00 135.94 119 HIS F O 1
ATOM 4535 N N . PHE F 1 129 ? 70.874 22.548 84.100 1.00 134.20 120 PHE F N 1
ATOM 4536 C CA . PHE F 1 129 ? 70.914 21.219 84.720 1.00 139.89 120 PHE F CA 1
ATOM 4537 C C . PHE F 1 129 ? 71.730 20.274 83.845 1.00 139.84 120 PHE F C 1
ATOM 4538 O O . PHE F 1 129 ? 71.620 20.305 82.620 1.00 138.66 120 PHE F O 1
ATOM 4546 N N . GLY F 1 130 ? 72.548 19.438 84.477 1.00 141.01 121 GLY F N 1
ATOM 4547 C CA . GLY F 1 130 ? 73.397 18.511 83.746 1.00 138.62 121 GLY F CA 1
ATOM 4548 C C . GLY F 1 130 ? 73.569 17.161 84.420 1.00 141.74 121 GLY F C 1
ATOM 4549 O O . GLY F 1 130 ? 74.079 16.211 83.819 1.00 141.04 121 GLY F O 1
#

Nearest PDB structures (foldseek):
  5d56-assembly1_A  TM=1.004E+00  e=1.323E-15  Escherichia coli K-12
  4brb-assembly2_D  TM=9.602E-01  e=1.064E-12  Escherichia coli K-12
  4bpd-assembly2_D  TM=9.626E-01  e=1.412E-12  Escherichia coli K-12
  4brr-assembly1_B  TM=9.551E-01  e=5.827E-12  Escherichia coli K-12
  4d2e-assembly1_B  TM=9.534E-01  e=6.167E-12  Escherichia coli K-12

Radius of gyration: 27.93 Å; Cα contacts (8 Å, |Δi|>4): 792; chains: 6; bounding box: 62×68×82 Å

B-factor: mean 48.43, std 25.24, range [16.74, 156.38]

GO terms:
  GO:0005886 plasma membrane (C, EXP)
  GO:0004143 ATP-dependent diacylglycerol kinase activity (F, EXP)
  GO:0005886 plasma membrane (C, IDA)
  GO:0016020 membrane (C, IEP)
  GO:0016020 membrane (C, IDA)
  GO:0042802 identical protein binding (F, IDA)
  GO:0004143 ATP-dependent diacylglycerol kinase activity (F, IDA)
  GO:0046872 metal ion binding (F, IDA)
  GO:0009411 response to UV (P, IMP)
  GO:0006654 phosphatidic acid biosynthetic process (P, IMP)

Secondary structure (DSSP, 8-state):
-HHHHHHHHHHHHHHHHHHHHH-HHHHHHHHHHHHHHHHHHHS---HHHHHHHHHHHHHHHHHHHHHHHHHHHHHHH-SS--HHHHHHHHHHHHHHHHHHHHHHHHHHHHHHHH--/-GGGSHHHHHHHHHHHHHHHHHHHS---HHHHHHHHHHHHHHHHHHHHHHHHHHHHHHH-SS--HHHHHHHHHHHHHHHHHHHHHHHHHHHHHTTTT-/-HHHHHHHHHHHHHHHS---HHHHHHHHHHHHHHHHHHHHHHHHHHHHHHH-SS--HHHHHHHHHHHHHHHHHHHHHHHHHHHHHHHHT-/---HHHHHHHHHHH-HHHHHHHHHHHHHHHHHHHS---HHHHHHHHHHHHHHHHHHHHHHHHHHHHHHH-SS--HHHHHHHHHHHHHHHHHHHHHHHHHHHHHHHHH-/-HHHHHHHTT---HHHHHHHHHHHHHHHHHHHHHHHHHHHHT-TTGGGS---HHHHHHHHHHHHHHHHHHHHHHHHHHHHH--/--HHHHHHHHHHHHS---HHHHHHHHHHHHHHHHHHHHHHHHHHHHHHHHHHH----TTHHHHHHHHHHHHHHHHHHHHHHHHHHS--